Protein AF-A0A7V3SPA6-F1 (afdb_monomer)

Sequence (584 aa):
MYALWYPSTNSGQGAVVANSGATIGGQFAVRVVVQPEPGEGSIITASVTQQSIRELTNAHAVTSGQLAEFQRVNPDPQYGDPTSNVVVLESPFVNFAGHNATYQIDVTVSYLVQTNNPPPNDRRTVNSPPVSMTLTMSNLLLVDSRPEPYFVWKPDEMTGVVFSAQLQHAQAGTCTVKLEIFRTEDNQNPIFVRQFDGVSRPGTWSWTWDGKLADGVIAPRGVYTYRLSALAYVPTLPDSDSDRSESLRITQTRLEVSEDRRLWFRYYLSEAGRDGSVLAFDPSPQEVIMWDVDVATNAGWNSLEVALPPTEESPPGSIRYLALIRDRGDANGMDKAHRSRWALPLNARVPVCLVIIDPGHDRTHNPGSHGEYNNSVYWEKDITLTYAGTLKAQLRGILTAGYPGHDKEPHCTRVPVAWKTELTRTGDVSFPPEDRKAKVKRLVSEWLESGGTTRSVFLVSLHCDGSLNPEVRGVGVIYCNQNPWGSAFRDYVAGWIRDETTEQEVPTINYWECLDVKNDHLYILRQAFLPEDLRVRAVLVELGFITNTSDLGQMLDRFYRLRESRAIHYGCDSYFEYALGGNP

pLDDT: mean 81.1, std 14.39, range [33.22, 98.19]

Structure (mmCIF, N/CA/C/O backbone):
data_AF-A0A7V3SPA6-F1
#
_entry.id   AF-A0A7V3SPA6-F1
#
loop_
_atom_site.group_PDB
_atom_site.id
_atom_site.type_symbol
_atom_site.label_atom_id
_atom_site.label_alt_id
_atom_site.label_comp_id
_atom_site.label_asym_id
_atom_site.label_entity_id
_atom_site.label_seq_id
_atom_site.pdbx_PDB_ins_code
_atom_site.Cartn_x
_atom_site.Cartn_y
_atom_site.Cartn_z
_atom_site.occupancy
_atom_site.B_iso_or_equiv
_atom_site.auth_seq_id
_atom_site.auth_comp_id
_atom_site.auth_asym_id
_atom_site.auth_atom_id
_atom_site.pdbx_PDB_model_num
ATOM 1 N N . MET A 1 1 ? -27.533 3.833 46.064 1.00 88.12 1 MET A N 1
ATOM 2 C CA . MET A 1 1 ? -27.680 3.559 44.619 1.00 88.12 1 MET A CA 1
ATOM 3 C C . MET A 1 1 ? -26.509 2.698 44.187 1.00 88.12 1 MET A C 1
ATOM 5 O O . MET A 1 1 ? -25.411 2.950 44.666 1.00 88.12 1 MET A O 1
ATOM 9 N N . TYR A 1 2 ? -26.745 1.690 43.356 1.00 87.88 2 TYR A N 1
ATOM 10 C CA . TYR A 1 2 ? -25.715 0.806 42.806 1.00 87.88 2 TYR A CA 1
ATOM 11 C C . TYR A 1 2 ? -26.183 0.235 41.460 1.00 87.88 2 TYR A C 1
ATOM 13 O O . TYR A 1 2 ? -27.374 0.286 41.158 1.00 87.88 2 TYR A O 1
ATOM 21 N N . ALA A 1 3 ? -25.273 -0.311 40.653 1.00 85.62 3 ALA A N 1
ATOM 22 C CA . ALA A 1 3 ? -25.626 -1.010 39.420 1.00 85.62 3 ALA A CA 1
ATOM 23 C C . ALA A 1 3 ? -25.523 -2.521 39.625 1.00 85.62 3 ALA A C 1
ATOM 25 O O . ALA A 1 3 ? -24.618 -3.011 40.298 1.00 85.62 3 ALA A O 1
ATOM 26 N N . LEU A 1 4 ? -26.448 -3.258 39.031 1.00 85.00 4 LEU A N 1
ATOM 27 C CA . LEU A 1 4 ? -26.376 -4.694 38.844 1.00 85.00 4 LEU A CA 1
ATOM 28 C C . LEU A 1 4 ? -25.910 -4.967 37.424 1.00 85.00 4 LEU A C 1
ATOM 30 O O . LEU A 1 4 ? -26.462 -4.425 36.466 1.00 85.00 4 LEU A O 1
ATOM 34 N N . TRP A 1 5 ? -24.904 -5.820 37.299 1.00 81.12 5 TRP A N 1
ATOM 35 C CA . TRP A 1 5 ? -24.430 -6.312 36.020 1.00 81.12 5 TRP A CA 1
ATOM 36 C C . TRP A 1 5 ? -24.744 -7.791 35.868 1.00 81.12 5 TRP A C 1
ATOM 38 O O . TRP A 1 5 ? -24.540 -8.591 36.784 1.00 81.12 5 TRP A O 1
ATOM 48 N N . TYR A 1 6 ? -25.218 -8.135 34.678 1.00 78.56 6 TYR A N 1
ATOM 49 C CA . TYR A 1 6 ? -25.637 -9.467 34.286 1.00 78.56 6 TYR A CA 1
ATOM 50 C C . TYR A 1 6 ? -24.680 -9.952 33.189 1.00 78.56 6 TYR A C 1
ATOM 52 O O . TYR A 1 6 ? -24.847 -9.568 32.028 1.00 78.56 6 TYR A O 1
ATOM 60 N N . PRO A 1 7 ? -23.672 -10.783 33.529 1.00 68.44 7 PRO A N 1
ATOM 61 C CA . PRO A 1 7 ? -22.652 -11.256 32.584 1.00 68.44 7 PRO A CA 1
ATOM 62 C C . PRO A 1 7 ? -23.229 -12.093 31.433 1.00 68.44 7 PRO A C 1
ATOM 64 O O . PRO A 1 7 ? -22.607 -12.228 30.381 1.00 68.44 7 PRO A O 1
ATOM 67 N N . SER A 1 8 ? -24.395 -12.700 31.666 1.00 64.75 8 SER A N 1
ATOM 68 C CA . SER A 1 8 ? -25.140 -13.531 30.728 1.00 64.75 8 SER A CA 1
ATOM 69 C C . SER A 1 8 ? -26.598 -13.594 31.159 1.00 64.75 8 SER A C 1
ATOM 71 O O . SER A 1 8 ? -26.890 -13.945 32.300 1.00 64.75 8 SER A O 1
ATOM 73 N N . THR A 1 9 ? -27.522 -13.323 30.245 1.00 53.16 9 THR A N 1
ATOM 74 C CA . THR A 1 9 ? -28.960 -13.499 30.493 1.00 53.16 9 THR A CA 1
ATOM 75 C C . THR A 1 9 ? -29.401 -14.965 30.449 1.00 53.16 9 THR A C 1
ATOM 77 O O . THR A 1 9 ? -30.478 -15.291 30.937 1.00 53.16 9 THR A O 1
ATOM 80 N N . ASN A 1 10 ? -28.564 -15.860 29.904 1.00 49.81 10 ASN A N 1
ATOM 81 C CA . ASN A 1 10 ? -28.931 -17.242 29.572 1.00 49.81 10 ASN A CA 1
ATOM 82 C C . ASN A 1 10 ? -28.203 -18.318 30.404 1.00 49.81 10 ASN A C 1
ATOM 84 O O . ASN A 1 10 ? -28.500 -19.499 30.242 1.00 49.81 10 ASN A O 1
ATOM 88 N N . SER A 1 11 ? -27.240 -17.965 31.267 1.00 46.59 11 SER A N 1
ATOM 89 C CA . SER A 1 11 ? -26.394 -18.957 31.966 1.00 46.59 11 SER A CA 1
ATOM 90 C C . SER A 1 11 ? -26.831 -19.306 33.392 1.00 46.59 11 SER A C 1
ATOM 92 O O . SER A 1 11 ? -26.186 -20.134 34.031 1.00 46.59 11 SER A O 1
ATOM 94 N N . GLY A 1 12 ? -27.878 -18.667 33.926 1.00 49.41 12 GLY A N 1
ATOM 95 C CA . GLY A 1 12 ? -28.268 -18.833 35.331 1.00 49.41 12 GLY A CA 1
ATOM 96 C C . GLY A 1 12 ? -27.258 -18.258 36.337 1.00 49.41 12 GLY A C 1
ATOM 97 O O . GLY A 1 12 ? -27.406 -18.484 37.536 1.00 49.41 12 GLY A O 1
ATOM 98 N N . GLN A 1 13 ? -26.239 -17.515 35.883 1.00 59.09 13 GLN A N 1
ATOM 99 C CA . GLN A 1 13 ? -25.385 -16.732 36.775 1.00 59.09 13 GLN A CA 1
ATOM 100 C C . GLN A 1 13 ? -26.174 -15.535 37.315 1.00 59.09 13 GLN A C 1
ATOM 102 O O . GLN A 1 13 ? -26.720 -14.746 36.545 1.00 59.09 13 GLN A O 1
ATOM 107 N N . GLY A 1 14 ? -26.244 -15.422 38.644 1.00 65.88 14 GLY A N 1
ATOM 108 C CA . GLY A 1 14 ? -26.882 -14.292 39.316 1.00 65.88 14 GLY A CA 1
ATOM 109 C C . GLY A 1 14 ? -26.191 -12.969 38.985 1.00 65.88 14 GLY A C 1
ATOM 110 O O . GLY A 1 14 ? -25.005 -12.941 38.646 1.00 65.88 14 GLY A O 1
ATOM 111 N N . ALA A 1 15 ? -26.942 -11.873 39.090 1.00 77.19 15 ALA A N 1
ATOM 112 C CA . ALA A 1 15 ? -26.389 -10.535 38.940 1.00 77.19 15 ALA A CA 1
ATOM 113 C C . ALA A 1 15 ? -25.295 -10.289 39.984 1.00 77.19 15 ALA A C 1
ATOM 115 O O . ALA A 1 15 ? -25.334 -10.836 41.089 1.00 77.19 15 ALA A O 1
ATOM 116 N N . VAL A 1 16 ? -24.342 -9.423 39.659 1.00 78.56 16 VAL A N 1
ATOM 117 C CA . VAL A 1 16 ? -23.354 -8.933 40.624 1.00 78.56 16 VAL A CA 1
ATOM 118 C C . VAL A 1 16 ? -23.451 -7.421 40.736 1.00 78.56 16 VAL A C 1
ATOM 120 O O . VAL A 1 16 ? -23.691 -6.730 39.746 1.00 78.56 16 VAL A O 1
ATOM 123 N N . VAL A 1 17 ? -23.264 -6.900 41.949 1.00 81.75 17 VAL A N 1
ATOM 124 C CA . VAL A 1 17 ? -23.170 -5.455 42.176 1.00 81.75 17 VAL A CA 1
ATOM 125 C C . VAL A 1 17 ? -21.903 -4.949 41.486 1.00 81.75 17 VAL A C 1
ATOM 127 O O . VAL A 1 17 ? -20.793 -5.330 41.857 1.00 81.75 17 VAL A O 1
ATOM 130 N N . ALA A 1 18 ? -22.066 -4.118 40.462 1.00 72.81 18 ALA A N 1
ATOM 131 C CA . ALA A 1 18 ? -20.988 -3.631 39.618 1.00 72.81 18 ALA A CA 1
ATOM 132 C C . ALA A 1 18 ? -20.688 -2.160 39.910 1.00 72.81 18 ALA A C 1
ATOM 134 O O . ALA A 1 18 ? -21.452 -1.269 39.547 1.00 72.81 18 ALA A O 1
ATOM 135 N N . ASN A 1 19 ? -19.529 -1.918 40.523 1.00 65.44 19 ASN A N 1
ATOM 136 C CA . ASN A 1 19 ? -18.903 -0.590 40.581 1.00 65.44 19 ASN A CA 1
ATOM 137 C C . ASN A 1 19 ? -17.740 -0.475 39.570 1.00 65.44 19 ASN A C 1
ATOM 139 O O . ASN A 1 19 ? -17.360 0.620 39.164 1.00 65.44 19 ASN A O 1
ATOM 143 N N . SER A 1 20 ? -17.188 -1.611 39.135 1.00 61.03 20 SER A N 1
ATOM 144 C CA . SER A 1 20 ? -16.147 -1.738 38.114 1.00 61.03 20 SER A CA 1
ATOM 145 C C . SER A 1 20 ? -16.252 -3.110 37.434 1.00 61.03 20 SER A C 1
ATOM 147 O O . SER A 1 20 ? -16.855 -4.032 37.983 1.00 61.03 20 SER A O 1
ATOM 149 N N . GLY A 1 21 ? -15.684 -3.250 36.232 1.00 60.06 21 GLY A N 1
ATOM 150 C CA . GLY A 1 21 ? -15.601 -4.541 35.536 1.00 60.06 21 GLY A CA 1
ATOM 151 C C . GLY A 1 21 ? -16.783 -4.875 34.612 1.00 60.06 21 GLY A C 1
ATOM 152 O O . GLY A 1 21 ? -17.005 -6.032 34.263 1.00 60.06 21 GLY A O 1
ATOM 153 N N . ALA A 1 22 ? -17.536 -3.858 34.207 1.00 70.44 22 ALA A N 1
ATOM 154 C CA . ALA A 1 22 ? -18.603 -3.944 33.217 1.00 70.44 22 ALA A CA 1
ATOM 155 C C . ALA A 1 22 ? -18.060 -4.203 31.795 1.00 70.44 22 ALA A C 1
ATOM 157 O O . ALA A 1 22 ? -17.017 -3.659 31.434 1.00 70.44 22 ALA A O 1
ATOM 158 N N . THR A 1 23 ? -18.780 -4.964 30.960 1.00 71.19 23 THR A N 1
ATOM 159 C CA . THR A 1 23 ? -18.447 -5.165 29.530 1.00 71.19 23 THR A CA 1
ATOM 160 C C . THR A 1 23 ? -19.673 -4.998 28.627 1.00 71.19 23 THR A C 1
ATOM 162 O O . THR A 1 23 ? -20.805 -5.191 29.075 1.00 71.19 23 THR A O 1
ATOM 165 N N . ILE A 1 24 ? -19.444 -4.694 27.344 1.00 64.06 24 ILE A N 1
ATOM 166 C CA . ILE A 1 24 ? -20.436 -4.469 26.273 1.00 64.06 24 ILE A CA 1
ATOM 167 C C . ILE A 1 24 ? -21.324 -5.694 25.990 1.00 64.06 24 ILE A C 1
ATOM 169 O O . ILE A 1 24 ? -22.321 -5.603 25.282 1.00 64.06 24 ILE A O 1
ATOM 173 N N . GLY A 1 25 ? -20.969 -6.842 26.574 1.00 59.25 25 GLY A N 1
ATOM 174 C CA . GLY A 1 25 ? -21.699 -8.101 26.486 1.00 59.25 25 GLY A CA 1
ATOM 175 C C . GLY A 1 25 ? -22.564 -8.449 27.696 1.00 59.25 25 GLY A C 1
ATOM 176 O O . GLY A 1 25 ? -23.062 -9.575 27.761 1.00 59.25 25 GLY A O 1
ATOM 177 N N . GLY A 1 26 ? -22.726 -7.554 28.668 1.00 65.88 26 GLY A N 1
ATOM 178 C CA . GLY A 1 26 ? -23.658 -7.768 29.774 1.00 65.88 26 GLY A CA 1
ATOM 179 C C . GLY A 1 26 ? -24.760 -6.720 29.825 1.00 65.88 26 GLY A C 1
ATOM 180 O O . GLY A 1 26 ? -24.620 -5.619 29.298 1.00 65.88 26 GLY A O 1
ATOM 181 N N . GLN A 1 27 ? -25.866 -7.077 30.471 1.00 74.88 27 GLN A N 1
ATOM 182 C CA . GLN A 1 27 ? -26.948 -6.135 30.747 1.00 74.88 27 GLN A CA 1
ATOM 183 C C . GLN A 1 27 ? -26.692 -5.416 32.066 1.00 74.88 27 GLN A C 1
ATOM 185 O O . GLN A 1 27 ? -26.121 -5.996 32.993 1.00 74.88 27 GLN A O 1
ATOM 190 N N . PHE A 1 28 ? -27.139 -4.167 32.152 1.00 77.88 28 PHE A N 1
ATOM 191 C CA . PHE A 1 28 ? -27.048 -3.368 33.369 1.00 77.88 28 PHE A CA 1
ATOM 192 C C . PHE A 1 28 ? -28.426 -2.918 33.823 1.00 77.88 28 PHE A C 1
ATOM 194 O O . PHE A 1 28 ? -29.248 -2.509 33.003 1.00 77.88 28 PHE A O 1
ATOM 201 N N . ALA A 1 29 ? -28.643 -2.944 35.132 1.00 84.19 29 ALA A N 1
ATOM 202 C CA . ALA A 1 29 ? -29.779 -2.307 35.779 1.00 84.19 29 ALA A CA 1
ATOM 203 C C . ALA A 1 29 ? -29.273 -1.441 36.934 1.00 84.19 29 ALA A C 1
ATOM 205 O O . ALA A 1 29 ? -28.443 -1.877 37.728 1.00 84.19 29 ALA A O 1
ATOM 206 N N . VAL A 1 30 ? -29.747 -0.205 37.041 1.00 87.44 30 VAL A N 1
ATOM 207 C CA . VAL A 1 30 ? -29.416 0.682 38.162 1.00 87.44 30 VAL A CA 1
ATOM 208 C C . VAL A 1 30 ? -30.479 0.514 39.233 1.00 87.44 30 VAL A C 1
ATOM 210 O O . VAL A 1 30 ? -31.661 0.705 38.956 1.00 87.44 30 VAL A O 1
ATOM 213 N N . ARG A 1 31 ? -30.064 0.198 40.460 1.00 90.25 31 ARG A N 1
ATOM 214 C CA . ARG A 1 31 ? -30.932 0.129 41.636 1.00 90.25 31 ARG A CA 1
ATOM 215 C C . ARG A 1 31 ? -30.763 1.343 42.535 1.00 90.25 31 ARG A C 1
ATOM 217 O O . ARG A 1 31 ? -29.661 1.706 42.960 1.00 90.25 31 ARG A O 1
ATOM 224 N N . VAL A 1 32 ? -31.891 1.940 42.894 1.00 92.00 32 VAL A N 1
ATOM 225 C CA . VAL A 1 32 ? -31.993 3.036 43.852 1.00 92.00 32 VAL A CA 1
ATOM 226 C C . VAL A 1 32 ? -32.817 2.568 45.040 1.00 92.00 32 VAL A C 1
ATOM 228 O O . VAL A 1 32 ? -34.008 2.290 44.926 1.00 92.00 32 VAL A O 1
ATOM 231 N N . VAL A 1 33 ? -32.154 2.480 46.187 1.00 92.25 33 VAL A N 1
ATOM 232 C CA . VAL A 1 33 ? -32.763 2.115 47.465 1.00 92.25 33 VAL A CA 1
ATOM 233 C C . VAL A 1 33 ? -33.191 3.399 48.164 1.00 92.25 33 VAL A C 1
ATOM 235 O O . VAL A 1 33 ? -32.352 4.252 48.452 1.00 92.25 33 VAL A O 1
ATOM 238 N N . VAL A 1 34 ? -34.491 3.541 48.412 1.00 91.38 34 VAL A N 1
ATOM 239 C CA . VAL A 1 34 ? -35.096 4.704 49.068 1.00 91.38 34 VAL A CA 1
ATOM 240 C C . VAL A 1 34 ? -35.522 4.298 50.471 1.00 91.38 34 VAL A C 1
ATOM 242 O O . VAL A 1 34 ? -36.337 3.386 50.633 1.00 91.38 34 VAL A O 1
ATOM 245 N N . GLN A 1 35 ? -34.979 4.980 51.475 1.00 88.44 35 GLN A N 1
ATOM 246 C CA . GLN A 1 35 ? -35.318 4.790 52.883 1.00 88.44 35 GLN A CA 1
ATOM 247 C C . GLN A 1 35 ? -35.737 6.127 53.501 1.00 88.44 35 GLN A C 1
ATOM 249 O O . GLN A 1 35 ? -35.196 7.163 53.109 1.00 88.44 35 GLN A O 1
ATOM 254 N N . PRO A 1 36 ? -36.694 6.123 54.441 1.00 81.50 36 PRO A N 1
ATOM 255 C CA . PRO A 1 36 ? -37.073 7.329 55.158 1.00 81.50 36 PRO A CA 1
ATOM 256 C C . PRO A 1 36 ? -35.991 7.717 56.170 1.00 81.50 36 PRO A C 1
ATOM 258 O O . PRO A 1 36 ? -35.191 6.877 56.598 1.00 81.50 36 PRO A O 1
ATOM 261 N N . GLU A 1 37 ? -35.966 8.988 56.569 1.00 81.25 37 GLU A N 1
ATOM 262 C CA . GLU A 1 37 ? -35.030 9.438 57.600 1.00 81.25 37 GLU A CA 1
ATOM 263 C C . GLU A 1 37 ? -35.365 8.802 58.963 1.00 81.25 37 GLU A C 1
ATOM 265 O O . GLU A 1 37 ? -36.527 8.474 59.238 1.00 81.25 37 GLU A O 1
ATOM 270 N N . PRO A 1 38 ? -34.375 8.625 59.859 1.00 78.12 38 PRO A N 1
ATOM 271 C CA . PRO A 1 38 ? -34.634 8.125 61.204 1.00 78.12 38 PRO A CA 1
ATOM 272 C C . PRO A 1 38 ? -35.712 8.955 61.923 1.00 78.12 38 PRO A C 1
ATOM 274 O O . PRO A 1 38 ? -35.543 10.151 62.140 1.00 78.12 38 PRO A O 1
ATOM 277 N N . GLY A 1 39 ? -36.815 8.310 62.318 1.00 73.38 39 GLY A N 1
ATOM 278 C CA . GLY A 1 39 ? -37.942 8.957 63.004 1.00 73.38 39 GLY A CA 1
ATOM 279 C C . GLY A 1 39 ? -39.115 9.358 62.101 1.00 73.38 39 GLY A C 1
ATOM 280 O O . GLY A 1 39 ? -40.170 9.726 62.624 1.00 73.38 39 GLY A O 1
ATOM 281 N N . GLU A 1 40 ? -38.988 9.236 60.778 1.00 75.62 40 GLU A N 1
ATOM 282 C CA . GLU A 1 40 ? -40.117 9.318 59.845 1.00 75.62 40 GLU A CA 1
ATOM 283 C C . GLU A 1 40 ? -40.916 7.995 59.810 1.00 75.62 40 GLU A C 1
ATOM 285 O O . GLU A 1 40 ? -40.465 6.955 60.301 1.00 75.62 40 GLU A O 1
ATOM 290 N N . GLY A 1 41 ? -42.149 8.036 59.293 1.00 77.94 41 GLY A N 1
ATOM 291 C CA . GLY A 1 41 ? -42.984 6.843 59.128 1.00 77.94 41 GLY A CA 1
ATOM 292 C C . GLY A 1 41 ? -42.650 6.079 57.844 1.00 77.94 41 GLY A C 1
ATOM 293 O O . GLY A 1 41 ? -41.499 6.024 57.407 1.00 77.94 41 GLY A O 1
ATOM 294 N N . SER A 1 42 ? -43.642 5.424 57.240 1.00 83.50 42 SER A N 1
ATOM 295 C CA . SER A 1 42 ? -43.410 4.563 56.076 1.00 83.50 42 SER A CA 1
ATOM 296 C C . SER A 1 42 ? -43.456 5.305 54.740 1.00 83.50 42 SER A C 1
ATOM 298 O O . SER A 1 42 ? -44.230 6.248 54.549 1.00 83.50 42 SER A O 1
ATOM 300 N N . ILE A 1 43 ? -42.636 4.858 53.783 1.00 87.00 43 ILE A N 1
ATOM 301 C CA . ILE A 1 43 ? -42.708 5.334 52.395 1.00 87.00 43 ILE A CA 1
ATOM 302 C C . ILE A 1 43 ? -43.962 4.749 51.730 1.00 87.00 43 ILE A C 1
ATOM 304 O O . ILE A 1 43 ? -44.147 3.532 51.686 1.00 87.00 43 ILE A O 1
ATOM 308 N N . ILE A 1 44 ? -44.804 5.618 51.171 1.00 86.12 44 ILE A N 1
ATOM 309 C CA . ILE A 1 44 ? -46.033 5.254 50.451 1.00 86.12 44 ILE A CA 1
ATOM 310 C C . ILE A 1 44 ? -45.711 4.977 48.975 1.00 86.12 44 ILE A C 1
ATOM 312 O O . ILE A 1 44 ? -46.052 3.921 48.440 1.00 86.12 44 ILE A O 1
ATOM 316 N N . THR A 1 45 ? -45.025 5.916 48.318 1.00 88.69 45 THR A N 1
ATOM 317 C CA . THR A 1 45 ? -44.628 5.838 46.903 1.00 88.69 45 THR A CA 1
ATOM 318 C C . THR A 1 45 ? -43.259 6.472 46.703 1.00 88.69 45 THR A C 1
ATOM 320 O O . THR A 1 45 ? -42.934 7.437 47.387 1.00 88.69 45 THR A O 1
ATOM 323 N N . ALA A 1 46 ? -42.488 5.983 45.734 1.00 91.19 46 ALA A N 1
ATOM 324 C CA . ALA A 1 46 ? -41.257 6.614 45.272 1.00 91.19 46 ALA A CA 1
ATOM 325 C C . ALA A 1 46 ? -41.152 6.480 43.749 1.00 91.19 46 ALA A C 1
ATOM 327 O O . ALA A 1 46 ? -41.594 5.477 43.191 1.00 91.19 46 ALA A O 1
ATOM 328 N N . SER A 1 47 ? -40.564 7.475 43.095 1.00 91.88 47 SER A N 1
ATOM 329 C CA . SER A 1 47 ? -40.325 7.490 41.652 1.00 91.88 47 SER A CA 1
ATOM 330 C C . SER A 1 47 ? -39.059 8.273 41.329 1.00 91.88 47 SER A C 1
ATOM 332 O O . SER A 1 47 ? -38.782 9.297 41.958 1.00 91.88 47 SER A O 1
ATOM 334 N N . VAL A 1 48 ? -38.323 7.836 40.310 1.00 91.12 48 VAL A N 1
ATOM 335 C CA . VAL A 1 48 ? -37.236 8.629 39.727 1.00 91.12 48 VAL A CA 1
ATOM 336 C C . VAL A 1 48 ? -37.844 9.754 38.891 1.00 91.12 48 VAL A C 1
ATOM 338 O O . VAL A 1 48 ? -38.636 9.492 37.992 1.00 91.12 48 VAL A O 1
ATOM 341 N N . THR A 1 49 ? -37.495 11.003 39.194 1.00 89.50 49 THR A N 1
ATOM 342 C CA . THR A 1 49 ? -38.022 12.190 38.494 1.00 89.50 49 THR A CA 1
ATOM 343 C C . THR A 1 49 ? -37.048 12.755 37.473 1.00 89.50 49 THR A C 1
ATOM 345 O O . THR A 1 49 ? -37.469 13.371 36.496 1.00 89.50 49 THR A O 1
ATOM 348 N N . GLN A 1 50 ? -35.749 12.554 37.687 1.00 87.88 50 GLN A N 1
ATOM 349 C CA . GLN A 1 50 ? -34.694 12.913 36.748 1.00 87.88 50 GLN A CA 1
ATOM 350 C C . GLN A 1 50 ? -33.600 11.863 36.817 1.00 87.88 50 GLN A C 1
ATOM 352 O O . GLN A 1 50 ? -33.286 11.353 37.892 1.00 87.88 50 GLN A O 1
ATOM 357 N N . GLN A 1 51 ? -32.995 11.575 35.675 1.00 88.19 51 GLN A N 1
ATOM 358 C CA . GLN A 1 51 ? -31.791 10.771 35.626 1.00 88.19 51 GLN A CA 1
ATOM 359 C C . GLN A 1 51 ? -30.933 11.190 34.435 1.00 88.19 51 GLN A C 1
ATOM 361 O O . GLN A 1 51 ? -31.441 11.733 33.449 1.00 88.19 51 GLN A O 1
ATOM 366 N N . SER A 1 52 ? -29.633 10.959 34.550 1.00 87.38 52 SER A N 1
ATOM 367 C CA . SER A 1 52 ? -28.701 11.129 33.445 1.00 87.38 52 SER A CA 1
ATOM 368 C C . SER A 1 52 ? -27.555 10.140 33.560 1.00 87.38 52 SER A C 1
ATOM 370 O O . SER A 1 52 ? -27.138 9.790 34.664 1.00 87.38 52 SER A O 1
ATOM 372 N N . ILE A 1 53 ? -27.028 9.729 32.414 1.00 85.69 53 ILE A N 1
ATOM 373 C CA . ILE A 1 53 ? -25.764 9.008 32.310 1.00 85.69 53 ILE A CA 1
ATOM 374 C C . ILE A 1 53 ? -24.815 9.825 31.441 1.00 85.69 53 ILE A C 1
ATOM 376 O O . ILE A 1 53 ? -25.190 10.275 30.358 1.00 85.69 53 ILE A O 1
ATOM 380 N N . ARG A 1 54 ? -23.589 10.033 31.912 1.00 86.38 54 ARG A N 1
ATOM 381 C CA . ARG A 1 54 ? -22.541 10.710 31.147 1.00 86.38 54 ARG A CA 1
ATOM 382 C C . ARG A 1 54 ? -21.232 9.960 31.250 1.00 86.38 54 ARG A C 1
ATOM 384 O O . ARG A 1 54 ? -20.857 9.488 32.318 1.00 86.38 54 ARG A O 1
ATOM 391 N N . GLU A 1 55 ? -20.527 9.880 30.140 1.00 87.44 55 GLU A N 1
ATOM 392 C CA . GLU A 1 55 ? -19.140 9.448 30.129 1.00 87.44 55 GLU A CA 1
ATOM 393 C C . GLU A 1 55 ? -18.255 10.495 30.820 1.00 87.44 55 GLU A C 1
ATOM 395 O O . GLU A 1 55 ? -18.432 11.698 30.636 1.00 87.44 55 GLU A O 1
ATOM 400 N N . LEU A 1 56 ? -17.304 10.053 31.636 1.00 87.94 56 LEU A N 1
ATOM 401 C CA . LEU A 1 56 ? -16.281 10.905 32.232 1.00 87.94 56 LEU A CA 1
ATOM 402 C C . LEU A 1 56 ? -15.018 10.813 31.379 1.00 87.94 56 LEU A C 1
ATOM 404 O O . LEU A 1 56 ? -14.068 10.110 31.723 1.00 87.94 56 LEU A O 1
ATOM 408 N N . THR A 1 57 ? -15.027 11.518 30.252 1.00 84.38 57 THR A N 1
ATOM 409 C CA . THR A 1 57 ? -13.882 11.612 29.346 1.00 84.38 57 THR A CA 1
ATOM 410 C C . THR A 1 57 ? -13.591 13.064 28.989 1.00 84.38 57 THR A C 1
ATOM 412 O O . THR A 1 57 ? -14.493 13.897 28.915 1.00 84.38 57 THR A O 1
ATOM 415 N N . ASN A 1 58 ? -12.311 13.353 28.762 1.00 81.44 58 ASN A N 1
ATOM 416 C CA . ASN A 1 58 ? -11.847 14.623 28.202 1.00 81.44 58 ASN A CA 1
ATOM 417 C C . ASN A 1 58 ? -11.457 14.478 26.721 1.00 81.44 58 ASN A C 1
ATOM 419 O O . ASN A 1 58 ? -10.955 15.429 26.128 1.00 81.44 58 ASN A O 1
ATOM 423 N N . ALA A 1 59 ? -11.625 13.284 26.144 1.00 78.19 59 ALA A N 1
ATOM 424 C CA . ALA A 1 59 ? -11.134 12.961 24.809 1.00 78.19 59 ALA A CA 1
ATOM 425 C C . ALA A 1 59 ? -12.018 13.566 23.701 1.00 78.19 59 ALA A C 1
ATOM 427 O O . ALA A 1 59 ? -11.516 14.015 22.674 1.00 78.19 59 ALA A O 1
ATOM 428 N N . HIS A 1 60 ? -13.328 13.650 23.942 1.00 79.62 60 HIS A N 1
ATOM 429 C CA . HIS A 1 60 ? -14.308 14.247 23.037 1.00 79.62 60 HIS A CA 1
ATOM 430 C C . HIS A 1 60 ? -15.474 14.861 23.816 1.00 79.62 60 HIS A C 1
ATOM 432 O O . HIS A 1 60 ? -15.630 14.645 25.018 1.00 79.62 60 HIS A O 1
ATOM 438 N N . ALA A 1 61 ? -16.318 15.629 23.123 1.00 78.00 61 ALA A N 1
ATOM 439 C CA . ALA A 1 61 ? -17.555 16.127 23.710 1.00 78.00 61 ALA A CA 1
ATOM 440 C C . ALA A 1 61 ? -18.454 14.950 24.125 1.00 78.00 61 ALA A C 1
ATOM 442 O O . ALA A 1 61 ? -18.672 14.014 23.352 1.00 78.00 61 ALA A O 1
ATOM 443 N N . VAL A 1 62 ? -18.980 15.004 25.348 1.00 76.44 62 VAL A N 1
ATOM 444 C CA . VAL A 1 62 ? -19.863 13.974 25.901 1.00 76.44 62 VAL A CA 1
ATOM 445 C C . VAL A 1 62 ? -21.305 14.447 25.798 1.00 76.44 62 VAL A C 1
ATOM 447 O O . VAL A 1 62 ? -21.639 15.540 26.254 1.00 76.44 62 VAL A O 1
ATOM 450 N N . THR A 1 63 ? -22.173 13.609 25.232 1.00 67.88 63 THR A N 1
ATOM 451 C CA . THR A 1 63 ? -23.623 13.838 25.269 1.00 67.88 63 THR A CA 1
ATOM 452 C C . THR A 1 63 ? -24.217 13.050 26.431 1.00 67.88 63 THR A C 1
ATOM 454 O O . THR A 1 63 ? -23.997 11.845 26.534 1.00 67.88 63 THR A O 1
ATOM 457 N N . SER A 1 64 ? -24.967 13.716 27.312 1.00 74.19 64 SER A N 1
ATOM 458 C CA . SER A 1 64 ? -25.685 13.034 28.393 1.00 74.19 64 SER A CA 1
ATOM 459 C C . SER A 1 64 ? -26.831 12.198 27.825 1.00 74.19 64 SER A C 1
ATOM 461 O O . SER A 1 64 ? -27.681 12.710 27.096 1.00 74.19 64 SER A O 1
ATOM 463 N N . GLY A 1 65 ? -26.865 10.919 28.183 1.00 74.75 65 GLY A N 1
ATOM 464 C CA . GLY A 1 65 ? -27.965 10.012 27.885 1.00 74.75 65 GLY A CA 1
ATOM 465 C C . GLY A 1 65 ? -29.013 9.980 28.996 1.00 74.75 65 GLY A C 1
ATOM 466 O O . GLY A 1 65 ? -28.802 10.484 30.102 1.00 74.75 65 GLY A O 1
ATOM 467 N N . GLN A 1 66 ? -30.133 9.328 28.697 1.00 76.88 66 GLN A N 1
ATOM 468 C CA . GLN A 1 66 ? -31.199 9.024 29.642 1.00 76.88 66 GLN A CA 1
ATOM 469 C C . GLN A 1 66 ? -31.424 7.503 29.699 1.00 76.88 66 GLN A C 1
ATOM 471 O O . GLN A 1 66 ? -31.613 6.857 28.675 1.00 76.88 66 GLN A O 1
ATOM 476 N N . LEU A 1 67 ? -31.433 6.937 30.903 1.00 74.25 67 LEU A N 1
ATOM 477 C CA . LEU A 1 67 ? -32.020 5.640 31.237 1.00 74.25 67 LEU A CA 1
ATOM 478 C C . LEU A 1 67 ? -33.547 5.661 31.022 1.00 74.25 67 LEU A C 1
ATOM 480 O O . LEU A 1 67 ? -34.206 6.686 31.194 1.00 74.25 67 LEU A O 1
ATOM 484 N N . ALA A 1 68 ? -34.129 4.519 30.665 1.00 75.69 68 ALA A N 1
ATOM 485 C CA . ALA A 1 68 ? -35.584 4.383 30.592 1.00 75.69 68 ALA A CA 1
ATOM 486 C C . ALA A 1 68 ? -36.233 4.346 31.999 1.00 75.69 68 ALA A C 1
ATOM 488 O O . ALA A 1 68 ? -35.545 4.360 33.022 1.00 75.69 68 ALA A O 1
ATOM 489 N N . GLU A 1 69 ? -37.567 4.362 32.049 1.00 84.25 69 GLU A N 1
ATOM 490 C CA . GLU A 1 69 ? -38.356 4.546 33.276 1.00 84.25 69 GLU A CA 1
ATOM 491 C C . GLU A 1 69 ? -38.083 3.469 34.340 1.00 84.25 69 GLU A C 1
ATOM 493 O O . GLU A 1 69 ? -38.191 2.274 34.073 1.00 84.25 69 GLU A O 1
ATOM 498 N N . PHE A 1 70 ? -37.756 3.902 35.562 1.00 90.81 70 PHE A N 1
ATOM 499 C CA . PHE A 1 70 ? -37.494 3.009 36.692 1.00 90.81 70 PHE A CA 1
ATOM 500 C C . PHE A 1 70 ? -38.788 2.375 37.210 1.00 90.81 70 PHE A C 1
ATOM 502 O O . PHE A 1 70 ? -39.798 3.054 37.389 1.00 90.81 70 PHE A O 1
ATOM 509 N N . GLN A 1 71 ? -38.729 1.089 37.545 1.00 91.62 71 GLN A N 1
ATOM 510 C CA . GLN A 1 71 ? -39.848 0.324 38.086 1.00 91.62 71 GLN A CA 1
ATOM 511 C C . GLN A 1 71 ? -39.586 -0.095 39.530 1.00 91.62 71 GLN A C 1
ATOM 513 O O . GLN A 1 71 ? -38.446 -0.279 39.952 1.00 91.62 71 GLN A O 1
ATOM 518 N N . ARG A 1 72 ? -40.654 -0.261 40.313 1.00 91.38 72 ARG A N 1
ATOM 519 C CA . ARG A 1 72 ? -40.542 -0.775 41.680 1.00 91.38 72 ARG A CA 1
ATOM 520 C C . ARG A 1 72 ? -40.270 -2.277 41.649 1.00 91.38 72 ARG A C 1
ATOM 522 O O . ARG A 1 72 ? -41.050 -3.025 41.066 1.00 91.38 72 ARG A O 1
ATOM 529 N N . VAL A 1 73 ? -39.225 -2.707 42.348 1.00 90.38 73 VAL A N 1
ATOM 530 C CA . VAL A 1 73 ? -38.865 -4.122 42.522 1.00 90.38 73 VAL A CA 1
ATOM 531 C C . VAL A 1 73 ? -38.863 -4.506 44.001 1.00 90.38 73 VAL A C 1
ATOM 533 O O . VAL A 1 73 ? -38.903 -3.647 44.888 1.00 90.38 73 VAL A O 1
ATOM 536 N N . ASN A 1 74 ? -38.853 -5.811 44.278 1.00 90.12 74 ASN A N 1
ATOM 537 C CA . ASN A 1 74 ? -38.718 -6.305 45.646 1.00 90.12 74 ASN A CA 1
ATOM 538 C C . ASN A 1 74 ? -37.278 -6.088 46.150 1.00 90.12 74 ASN A C 1
ATOM 540 O O . ASN A 1 74 ? -36.344 -6.307 45.374 1.00 90.12 74 ASN A O 1
ATOM 544 N N . PRO A 1 75 ? -37.083 -5.705 47.427 1.00 89.75 75 PRO A N 1
ATOM 545 C CA . PRO A 1 75 ? -35.759 -5.681 48.042 1.00 89.75 75 PRO A CA 1
ATOM 546 C C . PRO A 1 75 ? -35.118 -7.069 48.004 1.00 89.75 75 PRO A C 1
ATOM 548 O O . PRO A 1 75 ? -35.779 -8.059 48.327 1.00 89.75 75 PRO A O 1
ATOM 551 N N . ASP A 1 76 ? -33.840 -7.134 47.642 1.00 88.25 76 ASP A N 1
ATOM 552 C CA . ASP A 1 76 ? -33.070 -8.374 47.607 1.00 88.25 76 ASP A CA 1
ATOM 553 C C . ASP A 1 76 ? -31.862 -8.300 48.566 1.00 88.25 76 ASP A C 1
ATOM 555 O O . ASP A 1 76 ? -30.862 -7.631 48.272 1.00 88.25 76 ASP A O 1
ATOM 559 N N . PRO A 1 77 ? -31.918 -8.991 49.724 1.00 87.12 77 PRO A N 1
ATOM 560 C CA . PRO A 1 77 ? -30.832 -8.995 50.704 1.00 87.12 77 PRO A CA 1
ATOM 561 C C . PRO A 1 77 ? -29.498 -9.498 50.148 1.00 87.12 77 PRO A C 1
ATOM 563 O O . PRO A 1 77 ? -28.454 -9.159 50.706 1.00 87.12 77 PRO A O 1
ATOM 566 N N . GLN A 1 78 ? -29.504 -10.276 49.058 1.00 85.38 78 GLN A N 1
ATOM 567 C CA . GLN A 1 78 ? -28.282 -10.746 48.403 1.00 85.38 78 GLN A CA 1
ATOM 568 C C . GLN A 1 78 ? -27.410 -9.581 47.910 1.00 85.38 78 GLN A C 1
ATOM 570 O O . GLN A 1 78 ? -26.185 -9.697 47.901 1.00 85.38 78 GLN A O 1
ATOM 575 N N . TYR A 1 79 ? -28.021 -8.451 47.543 1.00 83.88 79 TYR A N 1
ATOM 576 C CA . TYR A 1 79 ? -27.319 -7.241 47.103 1.00 83.88 79 TYR A CA 1
ATOM 577 C C . TYR A 1 79 ? -27.145 -6.206 48.224 1.00 83.88 79 TYR A C 1
ATOM 579 O O . TYR A 1 79 ? -26.685 -5.094 47.975 1.00 83.88 79 TYR A O 1
ATOM 587 N N . GLY A 1 80 ? -27.489 -6.571 49.464 1.00 84.56 80 GLY A N 1
ATOM 588 C CA . GLY A 1 80 ? -27.435 -5.679 50.619 1.00 84.56 80 GLY A CA 1
ATOM 589 C C . GLY A 1 80 ? -28.651 -4.763 50.761 1.00 84.56 80 GLY A C 1
ATOM 590 O O . GLY A 1 80 ? -28.576 -3.788 51.510 1.00 84.56 80 GLY A O 1
ATOM 591 N N . ASP A 1 81 ? -29.767 -5.055 50.078 1.00 88.38 81 ASP A N 1
ATOM 592 C CA . ASP A 1 81 ? -30.990 -4.271 50.241 1.00 88.38 81 ASP A CA 1
ATOM 593 C C . ASP A 1 81 ? -31.575 -4.460 51.658 1.00 88.38 81 ASP A C 1
ATOM 595 O O . ASP A 1 81 ? -31.755 -5.593 52.121 1.00 88.38 81 ASP A O 1
ATOM 599 N N . PRO A 1 82 ? -31.932 -3.370 52.356 1.00 86.50 82 PRO A N 1
ATOM 600 C CA . PRO A 1 82 ? -32.686 -3.434 53.604 1.00 86.50 82 PRO A CA 1
ATOM 601 C C . PRO A 1 82 ? -34.041 -4.122 53.396 1.00 86.50 82 PRO A C 1
ATOM 603 O O . PRO A 1 82 ? -34.691 -3.924 52.378 1.00 86.50 82 PRO A O 1
ATOM 606 N N . THR A 1 83 ? -34.515 -4.902 54.367 1.00 81.62 83 THR A N 1
ATOM 607 C CA . THR A 1 83 ? -35.778 -5.661 54.233 1.00 81.62 83 THR A CA 1
ATOM 608 C C . THR A 1 83 ? -36.994 -4.973 54.845 1.00 81.62 83 THR A C 1
ATOM 610 O O . THR A 1 83 ? -38.120 -5.428 54.653 1.00 81.62 83 THR A O 1
ATOM 613 N N . SER A 1 84 ? -36.793 -3.880 55.584 1.00 81.94 84 SER A N 1
ATOM 614 C CA . SER A 1 84 ? -37.854 -3.165 56.294 1.00 81.94 84 SER A CA 1
ATOM 615 C C . SER A 1 84 ? -37.880 -1.691 55.910 1.00 81.94 84 SER A C 1
ATOM 617 O O . SER A 1 84 ? -36.834 -1.055 55.800 1.00 81.94 84 SER A O 1
ATOM 619 N N . ASN A 1 85 ? -39.097 -1.169 55.733 1.00 83.19 85 ASN A N 1
ATOM 620 C CA . ASN A 1 85 ? -39.401 0.231 55.433 1.00 83.19 85 ASN A CA 1
ATOM 621 C C . ASN A 1 85 ? -38.555 0.835 54.293 1.00 83.19 85 ASN A C 1
ATOM 623 O O . ASN A 1 85 ? -37.894 1.859 54.457 1.00 83.19 85 ASN A O 1
ATOM 627 N N . VAL A 1 86 ? -38.564 0.170 53.137 1.00 89.94 86 VAL A N 1
ATOM 628 C CA . VAL A 1 86 ? -37.767 0.543 51.965 1.00 89.94 86 VAL A CA 1
ATOM 629 C C . VAL A 1 86 ? -38.606 0.478 50.689 1.00 89.94 86 VAL A C 1
ATOM 631 O O . VAL A 1 86 ? -39.537 -0.326 50.572 1.00 89.94 86 VAL A O 1
ATOM 634 N N . VAL A 1 87 ? -38.254 1.296 49.702 1.00 91.62 87 VAL A N 1
ATOM 635 C CA . VAL A 1 87 ? -38.687 1.124 48.311 1.00 91.62 87 VAL A CA 1
ATOM 636 C C . VAL A 1 87 ? -37.445 0.997 47.441 1.00 91.62 87 VAL A C 1
ATOM 638 O O . VAL A 1 87 ? -36.569 1.855 47.496 1.00 91.62 87 VAL A O 1
ATOM 641 N N . VAL A 1 88 ? -37.368 -0.065 46.641 1.00 92.62 88 VAL A N 1
ATOM 642 C CA . VAL A 1 88 ? -36.290 -0.258 45.665 1.00 92.62 88 VAL A CA 1
ATOM 643 C C . VAL A 1 88 ? -36.843 0.024 44.274 1.00 92.62 88 VAL A C 1
ATOM 645 O O . VAL A 1 88 ? -37.871 -0.529 43.877 1.00 92.62 88 VAL A O 1
ATOM 648 N N . LEU A 1 89 ? -36.176 0.924 43.560 1.00 93.00 89 LEU A N 1
ATOM 649 C CA . LEU A 1 89 ? -36.464 1.277 42.175 1.00 93.00 89 LEU A CA 1
ATOM 650 C C . LEU A 1 89 ? -35.337 0.737 41.293 1.00 93.00 89 LEU A C 1
ATOM 652 O O . LEU A 1 89 ? -34.170 0.941 41.614 1.00 93.00 89 LEU A O 1
ATOM 656 N N . GLU A 1 90 ? -35.670 0.079 40.191 1.00 91.19 90 GLU A N 1
ATOM 657 C CA . GLU A 1 90 ? -34.719 -0.520 39.254 1.00 91.19 90 GLU A CA 1
ATOM 658 C C . GLU A 1 90 ? -34.964 0.013 37.838 1.00 91.19 90 GLU A C 1
ATOM 660 O O . GLU A 1 90 ? -36.109 0.080 37.387 1.00 91.19 90 GLU A O 1
ATOM 665 N N . SER A 1 91 ? -33.907 0.418 37.133 1.00 87.94 91 SER A N 1
ATOM 666 C CA . SER A 1 91 ? -34.004 0.748 35.708 1.00 87.94 91 SER A CA 1
ATOM 667 C C . SER A 1 91 ? -34.221 -0.525 34.881 1.00 87.94 91 SER A C 1
ATOM 669 O O . SER A 1 91 ? -33.711 -1.579 35.257 1.00 87.94 91 SER A O 1
ATOM 671 N N . PRO A 1 92 ? -34.867 -0.463 33.706 1.00 80.88 92 PRO A N 1
ATOM 672 C CA . PRO A 1 92 ? -34.881 -1.602 32.794 1.00 80.88 92 PRO A CA 1
ATOM 673 C C . PRO A 1 92 ? -33.455 -1.979 32.379 1.00 80.88 92 PRO A C 1
ATOM 675 O O . PRO A 1 92 ? -32.535 -1.159 32.471 1.00 80.88 92 PRO A O 1
ATOM 678 N N . PHE A 1 93 ? -33.286 -3.210 31.890 1.00 72.88 93 PHE A N 1
ATOM 679 C CA . PHE A 1 93 ? -32.009 -3.668 31.355 1.00 72.88 93 PHE A CA 1
ATOM 680 C C . PHE A 1 93 ? -31.566 -2.781 30.196 1.00 72.88 93 PHE A C 1
ATOM 682 O O . PHE A 1 93 ? -32.219 -2.720 29.153 1.00 72.88 93 PHE A O 1
ATOM 689 N N . VAL A 1 94 ? -30.434 -2.109 30.376 1.00 66.38 94 VAL A N 1
ATOM 690 C CA . VAL A 1 94 ? -29.820 -1.296 29.332 1.00 66.38 94 VAL A CA 1
ATOM 691 C C . VAL A 1 94 ? -28.697 -2.105 28.696 1.00 66.38 94 VAL A C 1
ATOM 693 O O . VAL A 1 94 ? -27.744 -2.500 29.371 1.00 66.38 94 VAL A O 1
ATOM 696 N N . ASN A 1 95 ? -28.803 -2.334 27.385 1.00 62.69 95 ASN A N 1
ATOM 697 C CA . ASN A 1 95 ? -27.654 -2.723 26.575 1.00 62.69 95 ASN A CA 1
ATOM 698 C C . ASN A 1 95 ? -26.817 -1.467 26.369 1.00 62.69 95 ASN A C 1
ATOM 700 O O . ASN A 1 95 ? -27.151 -0.610 25.550 1.00 62.69 95 ASN A O 1
ATOM 704 N N . PHE A 1 96 ? -25.769 -1.326 27.166 1.00 63.38 96 PHE A N 1
ATOM 705 C CA . PHE A 1 96 ? -24.924 -0.153 27.102 1.00 63.38 96 PHE A CA 1
ATOM 706 C C . PHE A 1 96 ? -23.751 -0.425 26.155 1.00 63.38 96 PHE A C 1
ATOM 708 O O . PHE A 1 96 ? -22.779 -1.084 26.520 1.00 63.38 96 PHE A O 1
ATOM 715 N N . ALA A 1 97 ? -23.861 0.066 24.916 1.00 63.44 97 ALA A N 1
ATOM 716 C CA . ALA A 1 97 ? -22.799 0.028 23.907 1.00 63.44 97 ALA A CA 1
ATOM 717 C C . ALA A 1 97 ? -21.717 1.089 24.193 1.00 63.44 97 ALA A C 1
ATOM 719 O O . ALA A 1 97 ? -21.412 1.924 23.348 1.00 63.44 97 ALA A O 1
ATOM 720 N N . GLY A 1 98 ? -21.210 1.112 25.426 1.00 70.38 98 GLY A N 1
ATOM 721 C CA . GLY A 1 98 ? -20.268 2.124 25.890 1.00 70.38 98 GLY A CA 1
ATOM 722 C C . GLY A 1 98 ? -18.812 1.785 25.585 1.00 70.38 98 GLY A C 1
ATOM 723 O O . GLY A 1 98 ? -18.420 0.619 25.494 1.00 70.38 98 GLY A O 1
ATOM 724 N N . HIS A 1 99 ? -18.001 2.833 25.478 1.00 83.00 99 HIS A N 1
ATOM 725 C CA . HIS A 1 99 ? -16.543 2.779 25.465 1.00 83.00 99 HIS A CA 1
ATOM 726 C C . HIS A 1 99 ? -15.969 2.316 26.810 1.00 83.00 99 HIS A C 1
ATOM 728 O O . HIS A 1 99 ? -16.638 2.365 27.844 1.00 83.00 99 HIS A O 1
ATOM 734 N N . ASN A 1 100 ? -14.701 1.916 26.796 1.00 87.25 100 ASN A N 1
ATOM 735 C CA . ASN A 1 100 ? -13.838 1.700 27.949 1.00 87.25 100 ASN A CA 1
ATOM 736 C C . ASN A 1 100 ? -13.582 3.033 28.655 1.00 87.25 100 ASN A C 1
ATOM 738 O O . ASN A 1 100 ? -12.555 3.680 28.462 1.00 87.25 100 ASN A O 1
ATOM 742 N N . ALA A 1 101 ? -14.534 3.418 29.491 1.00 85.62 101 ALA A N 1
ATOM 743 C CA . ALA A 1 101 ? -14.523 4.656 30.242 1.00 85.62 101 ALA A CA 1
ATOM 744 C C . ALA A 1 101 ? -15.204 4.470 31.599 1.00 85.62 101 ALA A C 1
ATOM 746 O O . ALA A 1 101 ? -15.824 3.442 31.895 1.00 85.62 101 ALA A O 1
ATOM 747 N N . THR A 1 102 ? -15.081 5.493 32.441 1.00 87.88 102 THR A N 1
ATOM 748 C CA . THR A 1 102 ? -15.915 5.620 33.636 1.00 87.88 102 THR A CA 1
ATOM 749 C C . THR A 1 102 ? -17.122 6.474 33.299 1.00 87.88 102 THR A C 1
ATOM 751 O O . THR A 1 102 ? -16.977 7.556 32.748 1.00 87.88 102 THR A O 1
ATOM 754 N N . TYR A 1 103 ? -18.309 6.005 33.652 1.00 86.25 103 TYR A N 1
ATOM 755 C CA . TYR A 1 103 ? -19.567 6.714 33.468 1.00 86.25 103 TYR A CA 1
ATOM 756 C C . TYR A 1 103 ? -20.079 7.183 34.816 1.00 86.25 103 TYR A C 1
ATOM 758 O O . TYR A 1 103 ? -20.025 6.436 35.790 1.00 86.25 103 TYR A O 1
ATOM 766 N N . GLN A 1 104 ? -20.595 8.404 34.869 1.00 89.31 104 GLN A N 1
ATOM 767 C CA . GLN A 1 104 ? -21.348 8.913 36.001 1.00 89.31 104 GLN A CA 1
ATOM 768 C C . GLN A 1 104 ? -22.839 8.806 35.709 1.00 89.31 104 GLN A C 1
ATOM 770 O O . GLN A 1 104 ? -23.311 9.261 34.667 1.00 89.31 104 GLN A O 1
ATOM 775 N N . ILE A 1 105 ? -23.566 8.224 36.654 1.00 88.12 105 ILE A N 1
ATOM 776 C CA . ILE A 1 105 ? -25.019 8.113 36.632 1.00 88.12 105 ILE A CA 1
ATOM 777 C C . ILE A 1 105 ? -25.547 8.953 37.784 1.00 88.12 105 ILE A C 1
ATOM 779 O O . ILE A 1 105 ? -25.193 8.703 38.935 1.00 88.12 105 ILE A O 1
ATOM 783 N N . ASP A 1 106 ? -26.389 9.929 37.467 1.00 90.44 106 ASP A N 1
ATOM 784 C CA . ASP A 1 106 ? -27.046 10.797 38.439 1.00 90.44 106 ASP A CA 1
ATOM 785 C C . ASP A 1 106 ? -28.548 10.495 38.440 1.00 90.44 106 ASP A C 1
ATOM 787 O O . ASP A 1 106 ? -29.159 10.427 37.372 1.00 90.44 106 ASP A O 1
ATOM 791 N N . VAL A 1 107 ? -29.148 10.321 39.620 1.00 90.69 107 VAL A N 1
ATOM 792 C CA . VAL A 1 107 ? -30.584 10.050 39.786 1.00 90.69 107 VAL A CA 1
ATOM 793 C C . VAL A 1 107 ? -31.184 10.942 40.867 1.00 90.69 107 VAL A C 1
ATOM 795 O O . VAL A 1 107 ? -30.668 11.030 41.980 1.00 90.69 107 VAL A O 1
ATOM 798 N N . THR A 1 108 ? -32.323 11.551 40.558 1.00 92.00 108 THR A N 1
ATOM 799 C CA . THR A 1 108 ? -33.153 12.310 41.496 1.00 92.00 108 THR A CA 1
ATOM 800 C C . THR A 1 108 ? -34.430 11.527 41.772 1.00 92.00 108 THR A C 1
ATOM 802 O O . THR A 1 108 ? -35.120 11.101 40.841 1.00 92.00 108 THR A O 1
ATOM 805 N N . VAL A 1 109 ? -34.766 11.346 43.048 1.00 92.38 109 VAL A N 1
ATOM 806 C CA . VAL A 1 109 ? -35.957 10.611 43.484 1.00 92.38 109 VAL A CA 1
ATOM 807 C C . VAL A 1 109 ? -36.941 11.568 44.142 1.00 92.38 109 VAL A C 1
ATOM 809 O O . VAL A 1 109 ? -36.561 12.416 44.947 1.00 92.38 109 VAL A O 1
ATOM 812 N N . SER A 1 110 ? -38.223 11.392 43.844 1.00 91.94 110 SER A N 1
ATOM 813 C CA . SER A 1 110 ? -39.315 11.960 44.628 1.00 91.94 110 SER A CA 1
ATOM 814 C C . SER A 1 110 ? -40.057 10.838 45.339 1.00 91.94 110 SER A C 1
ATOM 816 O O . SER A 1 110 ? -40.387 9.825 44.718 1.00 91.94 110 SER A O 1
ATOM 818 N N . TYR A 1 111 ? -40.300 10.986 46.638 1.00 90.81 111 TYR A N 1
ATOM 819 C CA . TYR A 1 111 ? -41.043 10.003 47.417 1.00 90.81 111 TYR A CA 1
ATOM 820 C C . TYR A 1 111 ? -42.005 10.653 48.408 1.00 90.81 111 TYR A C 1
ATOM 822 O O . TYR A 1 111 ? -41.788 11.758 48.897 1.00 90.81 111 TYR A O 1
ATOM 830 N N . LEU A 1 112 ? -43.098 9.950 48.690 1.00 89.06 112 LEU A N 1
ATOM 831 C CA . LEU A 1 112 ? -44.127 10.354 49.638 1.00 89.06 112 LEU A CA 1
ATOM 832 C C . LEU A 1 112 ? -43.961 9.531 50.913 1.00 89.06 112 LEU A C 1
ATOM 834 O O .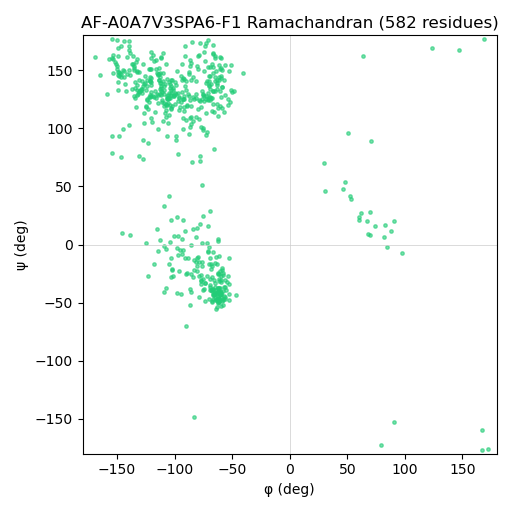 LEU A 1 112 ? -44.071 8.305 50.864 1.00 89.06 112 LEU A O 1
ATOM 838 N N . VAL A 1 113 ? -43.730 10.193 52.044 1.00 88.31 113 VAL A N 1
ATOM 839 C CA . VAL A 1 113 ? -43.596 9.552 53.359 1.00 88.31 113 VAL A CA 1
ATOM 840 C C . VAL A 1 113 ? -44.782 9.916 54.250 1.00 88.31 113 VAL A C 1
ATOM 842 O O . VAL A 1 113 ? -45.251 11.060 54.254 1.00 88.31 113 VAL A O 1
ATOM 845 N N . GLN A 1 114 ? -45.291 8.937 54.992 1.00 83.69 114 GLN A N 1
ATOM 846 C CA . GLN A 1 114 ? -46.230 9.182 56.080 1.00 83.69 114 GLN A CA 1
ATOM 847 C C . GLN A 1 114 ? -45.443 9.664 57.300 1.00 83.69 114 GLN A C 1
ATOM 849 O O . GLN A 1 114 ? -44.514 8.993 57.738 1.00 83.69 114 GLN A O 1
ATOM 854 N N . THR A 1 115 ? -45.782 10.822 57.859 1.00 74.25 115 THR A N 1
ATOM 855 C CA . THR A 1 115 ? -45.144 11.300 59.093 1.00 74.25 115 THR A CA 1
ATOM 856 C C . THR A 1 115 ? -45.770 10.623 60.314 1.00 74.25 115 THR A C 1
ATOM 858 O O . THR A 1 115 ? -46.931 10.215 60.287 1.00 74.25 115 THR A O 1
ATOM 861 N N . ASN A 1 116 ? -45.012 10.516 61.407 1.00 69.56 116 ASN A N 1
ATOM 862 C CA . ASN A 1 116 ? -45.486 9.938 62.671 1.00 69.56 116 ASN A CA 1
ATOM 863 C C . ASN A 1 116 ? -46.375 10.909 63.489 1.00 69.56 116 ASN A C 1
ATOM 865 O O . ASN A 1 116 ? -46.563 10.713 64.689 1.00 69.56 116 ASN A O 1
ATOM 869 N N . ASN A 1 117 ? -46.920 11.960 62.862 1.00 67.31 117 ASN A N 1
ATOM 870 C CA . ASN A 1 117 ? -47.761 12.960 63.522 1.00 67.31 117 ASN A CA 1
ATOM 871 C C . ASN A 1 117 ? -49.235 12.505 63.612 1.00 67.31 117 ASN A C 1
ATOM 873 O O . ASN A 1 117 ? -49.738 11.866 62.682 1.00 67.31 117 ASN A O 1
ATOM 877 N N . PRO A 1 118 ? -49.951 12.831 64.711 1.00 60.09 118 PRO A N 1
ATOM 878 C CA . PRO A 1 118 ? -51.352 12.455 64.891 1.00 60.09 118 PRO A CA 1
ATOM 879 C C . PRO A 1 118 ? -52.290 13.128 63.863 1.00 60.09 118 PRO A C 1
ATOM 881 O O . PRO A 1 118 ? -51.898 14.093 63.212 1.00 60.09 118 PRO A O 1
ATOM 884 N N . PRO A 1 119 ? -53.520 12.603 63.686 1.00 57.59 119 PRO A N 1
ATOM 885 C CA . PRO A 1 119 ? -54.330 12.768 62.483 1.00 57.59 119 PRO A CA 1
ATOM 886 C C . PRO A 1 119 ? -54.574 14.194 61.958 1.00 57.59 119 PRO A C 1
ATOM 888 O O . PRO A 1 119 ? -54.760 15.116 62.753 1.00 57.59 119 PRO A O 1
ATOM 891 N N . PRO A 1 120 ? -54.723 14.320 60.621 1.00 54.06 120 PRO A N 1
ATOM 892 C CA . PRO A 1 120 ? -54.845 13.211 59.672 1.00 54.06 120 PRO A CA 1
ATOM 893 C C . PRO A 1 120 ? -53.508 12.901 58.985 1.00 54.06 120 PRO A C 1
ATOM 895 O O . PRO A 1 120 ? -53.229 13.491 57.955 1.00 54.06 120 PRO A O 1
ATOM 898 N N . ASN A 1 121 ? -52.724 11.949 59.523 1.00 62.12 121 ASN A N 1
ATOM 899 C CA . ASN A 1 121 ? -51.549 11.319 58.899 1.00 62.12 121 ASN A CA 1
ATOM 900 C C . ASN A 1 121 ? -50.823 12.244 57.916 1.00 62.12 121 ASN A C 1
ATOM 902 O O . ASN A 1 121 ? -50.921 12.033 56.702 1.00 62.12 121 ASN A O 1
ATOM 906 N N . ASP A 1 122 ? -50.159 13.279 58.435 1.00 76.50 122 ASP A N 1
ATOM 907 C CA . ASP A 1 122 ? -49.501 14.273 57.592 1.00 76.50 122 ASP A CA 1
ATOM 908 C C . ASP A 1 122 ? -48.558 13.562 56.620 1.00 76.50 122 ASP A C 1
ATOM 910 O O . ASP A 1 122 ? -47.708 12.756 57.018 1.00 76.50 122 ASP A O 1
ATOM 914 N N . ARG A 1 123 ? -48.745 13.819 55.326 1.00 83.19 123 ARG A N 1
ATOM 915 C CA . ARG A 1 123 ? -47.912 13.258 54.263 1.00 83.19 123 ARG A CA 1
ATOM 916 C C . ARG A 1 123 ? -46.970 14.337 53.777 1.00 83.19 123 ARG A C 1
ATOM 918 O O . ARG A 1 123 ? -47.399 15.458 53.512 1.00 83.19 123 ARG A O 1
ATOM 925 N N . ARG A 1 124 ? -45.703 13.983 53.603 1.00 84.94 124 ARG A N 1
ATOM 926 C CA . ARG A 1 124 ? -44.694 14.888 53.056 1.00 84.94 124 ARG A CA 1
ATOM 927 C C . ARG A 1 124 ? -44.136 14.303 51.772 1.00 84.94 124 ARG A C 1
ATOM 929 O O . ARG A 1 124 ? -43.693 13.156 51.760 1.00 84.94 124 ARG A O 1
ATOM 936 N N . THR A 1 125 ? -44.139 15.096 50.708 1.00 87.56 125 THR A N 1
ATOM 937 C CA . THR A 1 125 ? -43.343 14.790 49.518 1.00 87.56 125 THR A CA 1
ATOM 938 C C . THR A 1 125 ? -41.916 15.248 49.770 1.00 87.56 125 THR A C 1
ATOM 940 O O . THR A 1 125 ? -41.685 16.408 50.110 1.00 87.56 125 THR A O 1
ATOM 943 N N . VAL A 1 126 ? -40.966 14.342 49.596 1.00 87.69 126 VAL A N 1
ATOM 944 C CA . VAL A 1 126 ? -39.536 14.609 49.683 1.00 87.69 126 VAL A CA 1
ATOM 945 C C . VAL A 1 126 ? -38.946 14.470 48.290 1.00 87.69 126 VAL A C 1
ATOM 947 O O . VAL A 1 126 ? -39.158 13.465 47.617 1.00 87.69 126 VAL A O 1
ATOM 950 N N . ASN A 1 127 ? -38.204 15.487 47.864 1.00 88.50 127 ASN A N 1
ATOM 951 C CA . ASN A 1 127 ? -37.389 15.428 46.659 1.00 88.50 127 ASN A CA 1
ATOM 952 C C . ASN A 1 127 ? -35.936 15.321 47.100 1.00 88.50 127 ASN A C 1
ATOM 954 O O . ASN A 1 127 ? -35.445 16.199 47.813 1.00 88.50 127 ASN A O 1
ATOM 958 N N . SER A 1 128 ? -35.266 14.243 46.710 1.00 84.75 128 SER A N 1
ATOM 959 C CA . SER A 1 128 ? -33.853 14.080 47.015 1.00 84.75 128 SER A CA 1
ATOM 960 C C . SER A 1 128 ? -33.024 15.087 46.208 1.00 84.75 128 SER A C 1
ATOM 962 O O . SER A 1 128 ? -33.416 15.457 45.098 1.00 84.75 128 SER A O 1
ATOM 964 N N . PRO A 1 129 ? -31.844 15.502 46.693 1.00 86.75 129 PRO A N 1
ATOM 965 C CA . PRO A 1 129 ? -30.809 15.973 45.782 1.00 86.75 129 PRO A CA 1
ATOM 966 C C . PRO A 1 129 ? -30.420 14.841 44.804 1.00 86.75 129 PRO A C 1
ATOM 968 O O . PRO A 1 129 ? -30.696 13.666 45.092 1.00 86.75 129 PRO A O 1
ATOM 971 N N . PRO A 1 130 ? -29.781 15.157 43.663 1.00 88.31 130 PRO A N 1
ATOM 972 C CA . PRO A 1 130 ? -29.222 14.136 42.788 1.00 88.31 130 PRO A CA 1
ATOM 973 C C . PRO A 1 130 ? -28.244 13.251 43.563 1.00 88.31 130 PRO A C 1
ATOM 975 O O . PRO A 1 130 ? -27.337 13.746 44.234 1.00 88.31 130 PRO A O 1
ATOM 978 N N . VAL A 1 131 ? -28.436 11.940 43.472 1.00 90.06 131 VAL A N 1
ATOM 979 C CA . VAL A 1 131 ? -27.502 10.939 43.987 1.00 90.06 131 VAL A CA 1
ATOM 980 C C . VAL A 1 131 ? -26.703 10.411 42.807 1.00 90.06 131 VAL A C 1
ATOM 982 O O . VAL A 1 131 ? -27.283 10.063 41.781 1.00 90.06 131 VAL A O 1
ATOM 985 N N . SER A 1 132 ? -25.385 10.332 42.963 1.00 91.00 132 SER A N 1
ATOM 986 C CA . SER A 1 132 ? -24.468 9.914 41.903 1.00 91.00 132 SER A CA 1
ATOM 987 C C . SER A 1 132 ? -23.856 8.547 42.188 1.00 91.00 132 SER A C 1
ATOM 989 O O . SER A 1 132 ? -23.585 8.201 43.339 1.00 91.00 132 SER A O 1
ATOM 991 N N . MET A 1 133 ? -23.586 7.783 41.135 1.00 88.62 133 MET A N 1
ATOM 992 C CA . MET A 1 133 ? -22.680 6.636 41.167 1.00 88.62 133 MET A CA 1
ATOM 993 C C . MET A 1 133 ? -21.779 6.643 39.941 1.00 88.62 133 MET A C 1
ATOM 995 O O . MET A 1 133 ? -22.095 7.277 38.932 1.00 88.62 133 MET A O 1
ATOM 999 N N . THR A 1 134 ? -20.682 5.897 40.018 1.00 88.06 134 THR A N 1
ATOM 1000 C CA . THR A 1 134 ? -19.809 5.644 38.875 1.00 88.06 134 THR A CA 1
ATOM 1001 C C . THR A 1 134 ? -19.850 4.179 38.459 1.00 88.06 134 THR A C 1
ATOM 1003 O O . THR A 1 134 ? -20.003 3.288 39.293 1.00 88.06 134 THR A O 1
ATOM 1006 N N . LEU A 1 135 ? -19.701 3.941 37.159 1.00 83.88 135 LEU A N 1
ATOM 1007 C CA . LEU A 1 135 ? -19.586 2.620 36.551 1.00 83.88 135 LEU A CA 1
ATOM 1008 C C . LEU A 1 135 ? -18.420 2.633 35.563 1.00 83.88 135 LEU A C 1
ATOM 1010 O O . LEU A 1 135 ? -18.455 3.378 34.587 1.00 83.88 135 LEU A O 1
ATOM 1014 N N . THR A 1 136 ? -17.400 1.808 35.788 1.00 84.44 136 THR A N 1
ATOM 1015 C CA . THR A 1 136 ? -16.278 1.674 34.846 1.00 84.44 136 THR A CA 1
ATOM 1016 C C . THR A 1 136 ? -16.464 0.469 33.932 1.00 84.44 136 THR A C 1
ATOM 1018 O O . THR A 1 136 ? -16.573 -0.667 34.407 1.00 84.44 136 THR A O 1
ATOM 1021 N N . MET A 1 137 ? -16.447 0.722 32.623 1.00 83.19 137 MET A N 1
ATOM 1022 C CA . MET A 1 137 ? -16.448 -0.301 31.579 1.00 83.19 137 MET A CA 1
ATOM 1023 C C . MET A 1 137 ? -15.032 -0.675 31.152 1.00 83.19 137 MET A C 1
ATOM 1025 O O . MET A 1 137 ? -14.142 0.171 31.059 1.00 83.19 137 MET A O 1
ATOM 1029 N N . SER A 1 138 ? -14.813 -1.957 30.871 1.00 86.25 138 SER A N 1
ATOM 1030 C CA . SER A 1 138 ? -13.536 -2.479 30.378 1.00 86.25 138 SER A CA 1
ATOM 1031 C C . SER A 1 138 ? -13.773 -3.652 29.422 1.00 86.25 138 SER A C 1
ATOM 1033 O O . SER A 1 138 ? -13.591 -4.824 29.767 1.00 86.25 138 SER A O 1
ATOM 1035 N N . ASN A 1 139 ? -14.208 -3.301 28.212 1.00 88.00 139 ASN A N 1
ATOM 1036 C CA . ASN A 1 139 ? -14.333 -4.180 27.050 1.00 88.00 139 ASN A CA 1
ATOM 1037 C C . ASN A 1 139 ? -12.959 -4.649 26.563 1.00 88.00 139 ASN A C 1
ATOM 1039 O O . ASN A 1 139 ? -11.916 -4.153 26.999 1.00 88.00 139 ASN A O 1
ATOM 1043 N N . LEU A 1 140 ? -12.968 -5.588 25.620 1.00 91.38 140 LEU A N 1
ATOM 1044 C CA . LEU A 1 140 ? -11.772 -6.252 25.121 1.00 91.38 140 LEU A CA 1
ATOM 1045 C C . LEU A 1 140 ? -10.873 -5.226 24.459 1.00 91.38 140 LEU A C 1
ATOM 1047 O O . LEU A 1 140 ? -11.286 -4.583 23.500 1.00 91.38 140 LEU A O 1
ATOM 1051 N N . LEU A 1 141 ? -9.654 -5.102 24.958 1.00 94.00 141 LEU A N 1
ATOM 1052 C CA . LEU A 1 141 ? -8.636 -4.233 24.397 1.00 94.00 141 LEU A CA 1
ATOM 1053 C C . LEU A 1 141 ? -7.386 -5.063 24.113 1.00 94.00 141 LEU A C 1
ATOM 1055 O O . LEU A 1 141 ? -6.799 -5.654 25.019 1.00 94.00 141 LEU A O 1
ATOM 1059 N N . LEU A 1 142 ? -6.999 -5.109 22.844 1.00 96.25 142 LEU A N 1
ATOM 1060 C CA . LEU A 1 142 ? -5.737 -5.639 22.359 1.00 96.25 142 LEU A CA 1
ATOM 1061 C C . LEU A 1 142 ? -4.737 -4.489 22.297 1.00 96.25 142 LEU A C 1
ATOM 1063 O O . LEU A 1 142 ? -4.898 -3.558 21.509 1.00 96.25 142 LEU A O 1
ATOM 1067 N N . VAL A 1 143 ? -3.690 -4.559 23.109 1.00 95.94 143 VAL A N 1
ATOM 1068 C CA . VAL A 1 143 ? -2.566 -3.622 23.068 1.00 95.94 143 VAL A CA 1
ATOM 1069 C C . VAL A 1 143 ? -1.382 -4.340 22.439 1.00 95.94 143 VAL A C 1
ATOM 1071 O O . VAL A 1 143 ? -0.769 -5.198 23.075 1.00 95.94 143 VAL A O 1
ATOM 1074 N N . ASP A 1 144 ? -1.099 -4.016 21.179 1.00 95.69 144 ASP A N 1
ATOM 1075 C CA . ASP A 1 144 ? 0.091 -4.491 20.473 1.00 95.69 144 ASP A CA 1
ATOM 1076 C C . ASP A 1 144 ? 1.356 -3.966 21.170 1.00 95.69 144 ASP A C 1
ATOM 1078 O O . ASP A 1 144 ? 1.399 -2.824 21.632 1.00 95.69 144 ASP A O 1
ATOM 1082 N N . SER A 1 145 ? 2.378 -4.812 21.288 1.00 94.69 145 SER A N 1
ATOM 1083 C CA . SER A 1 145 ? 3.675 -4.425 21.847 1.00 94.69 145 SER A CA 1
ATOM 1084 C C . SER A 1 145 ? 4.527 -3.612 20.873 1.00 94.69 145 SER A C 1
ATOM 1086 O O . SER A 1 145 ? 5.479 -2.954 21.299 1.00 94.69 145 SER A O 1
ATOM 1088 N N . ARG A 1 146 ? 4.208 -3.659 19.577 1.00 91.50 146 ARG A N 1
ATOM 1089 C CA . ARG A 1 146 ? 4.929 -2.945 18.523 1.00 91.50 146 ARG A CA 1
ATOM 1090 C C . ARG A 1 146 ? 4.343 -1.546 18.294 1.00 91.50 146 ARG A C 1
ATOM 1092 O O . ARG A 1 146 ? 3.126 -1.414 18.152 1.00 91.50 146 ARG A O 1
ATOM 1099 N N . PRO A 1 147 ? 5.185 -0.501 18.221 1.00 84.75 147 PRO A N 1
ATOM 1100 C CA . PRO A 1 147 ? 4.715 0.848 17.921 1.00 84.75 147 PRO A CA 1
ATOM 1101 C C . PRO A 1 147 ? 4.343 1.039 16.444 1.00 84.75 147 PRO A C 1
ATOM 1103 O O . PRO A 1 147 ? 3.378 1.749 16.135 1.00 84.75 147 PRO A O 1
ATOM 1106 N N . GLU A 1 148 ? 5.105 0.435 15.530 1.00 86.75 148 GLU A N 1
ATOM 1107 C CA . GLU A 1 148 ? 4.956 0.630 14.091 1.00 86.75 148 GLU A CA 1
ATOM 1108 C C . GLU A 1 148 ? 4.023 -0.402 13.437 1.00 86.75 148 GLU A C 1
ATOM 1110 O O . GLU A 1 148 ? 4.087 -1.592 13.744 1.00 86.75 148 GLU A O 1
ATOM 1115 N N . PRO A 1 149 ? 3.217 0.004 12.437 1.00 91.19 149 PRO A N 1
ATOM 1116 C CA . PRO A 1 149 ? 2.291 -0.896 11.746 1.00 91.19 149 PRO A CA 1
ATOM 1117 C C . PRO A 1 149 ? 2.953 -1.762 10.656 1.00 91.19 149 PRO A C 1
ATOM 1119 O O . PRO A 1 149 ? 2.266 -2.336 9.804 1.00 91.19 149 PRO A O 1
ATOM 1122 N N . TYR A 1 150 ? 4.286 -1.830 10.640 1.00 92.69 150 TYR A N 1
ATOM 1123 C CA . TYR A 1 150 ? 5.083 -2.521 9.632 1.00 92.69 150 TYR A CA 1
ATOM 1124 C C . TYR A 1 150 ? 6.263 -3.262 10.265 1.00 92.69 150 TYR A C 1
ATOM 1126 O O . TYR A 1 150 ? 6.607 -3.064 11.428 1.00 92.69 150 TYR A O 1
ATOM 1134 N N . PHE A 1 151 ? 6.904 -4.127 9.484 1.00 91.94 151 PHE A N 1
ATOM 1135 C CA . PHE A 1 151 ? 8.184 -4.726 9.834 1.00 91.94 151 PHE A CA 1
ATOM 1136 C C . PHE A 1 151 ? 8.992 -5.075 8.586 1.00 91.94 151 PHE A C 1
ATOM 1138 O O . PHE A 1 151 ? 8.445 -5.269 7.499 1.00 91.94 151 PHE A O 1
ATOM 1145 N N . VAL A 1 152 ? 10.309 -5.169 8.751 1.00 88.62 152 VAL A N 1
ATOM 1146 C CA . VAL A 1 152 ? 11.227 -5.605 7.696 1.00 88.62 152 VAL A CA 1
ATOM 1147 C C . VAL A 1 152 ? 11.525 -7.089 7.891 1.00 88.62 152 VAL A C 1
ATOM 1149 O O . VAL A 1 152 ? 11.848 -7.519 8.997 1.00 88.62 152 VAL A O 1
ATOM 1152 N N . TRP A 1 153 ? 11.399 -7.872 6.824 1.00 89.94 153 TRP A N 1
ATOM 1153 C CA . TRP A 1 153 ? 11.729 -9.291 6.789 1.00 89.94 153 TRP A CA 1
ATOM 1154 C C . TRP A 1 153 ? 12.960 -9.523 5.916 1.00 89.94 153 TRP A C 1
ATOM 1156 O O . TRP A 1 153 ? 12.984 -9.150 4.738 1.00 89.94 153 TRP A O 1
ATOM 1166 N N . LYS A 1 154 ? 13.974 -10.159 6.505 1.00 88.62 154 LYS A N 1
ATOM 1167 C CA . LYS A 1 154 ? 15.250 -10.490 5.871 1.00 88.62 154 LYS A CA 1
ATOM 1168 C C . LYS A 1 154 ? 15.520 -11.986 6.077 1.00 88.62 154 LYS A C 1
ATOM 1170 O O . LYS A 1 154 ? 16.114 -12.340 7.091 1.00 88.62 154 LYS A O 1
ATOM 1175 N N . PRO A 1 155 ? 15.069 -12.867 5.166 1.00 87.50 155 PRO A N 1
ATOM 1176 C CA . PRO A 1 155 ? 15.092 -14.317 5.383 1.00 87.50 155 PRO A CA 1
ATOM 1177 C C . PRO A 1 155 ? 16.499 -14.888 5.612 1.00 87.50 155 PRO A C 1
ATOM 1179 O O . PRO A 1 155 ? 16.641 -15.882 6.315 1.00 87.50 155 PRO A O 1
ATOM 1182 N N . ASP A 1 156 ? 17.534 -14.237 5.077 1.00 87.94 156 ASP A N 1
ATOM 1183 C CA . ASP A 1 156 ? 18.932 -14.657 5.247 1.00 87.94 156 ASP A CA 1
ATOM 1184 C C . ASP A 1 156 ? 19.564 -14.167 6.566 1.00 87.94 156 ASP A C 1
ATOM 1186 O O . ASP A 1 156 ? 20.638 -14.621 6.952 1.00 87.94 156 ASP A O 1
ATOM 1190 N N . GLU A 1 157 ? 18.912 -13.229 7.261 1.00 90.00 157 GLU A N 1
ATOM 1191 C CA . GLU A 1 157 ? 19.423 -12.565 8.473 1.00 90.00 157 GLU A CA 1
ATOM 1192 C C . GLU A 1 157 ? 18.544 -12.839 9.708 1.00 90.00 157 GLU A C 1
ATOM 1194 O O . GLU A 1 157 ? 18.964 -12.607 10.841 1.00 90.00 157 GLU A O 1
ATOM 1199 N N . MET A 1 158 ? 17.312 -13.317 9.509 1.00 92.12 158 MET A N 1
ATOM 1200 C CA . MET A 1 158 ? 16.287 -13.443 10.544 1.00 92.12 158 MET A CA 1
ATOM 1201 C C . MET A 1 158 ? 15.719 -14.861 10.590 1.00 92.12 158 MET A C 1
ATOM 1203 O O . MET A 1 158 ? 15.358 -15.437 9.570 1.00 92.12 158 MET A O 1
ATOM 1207 N N . THR A 1 159 ? 15.554 -15.400 11.798 1.00 92.06 159 THR A N 1
ATOM 1208 C CA . THR A 1 159 ? 14.903 -16.704 12.027 1.00 92.06 159 THR A CA 1
ATOM 1209 C C . THR A 1 159 ? 13.394 -16.593 12.251 1.00 92.06 159 THR A C 1
ATOM 1211 O O . THR A 1 159 ? 12.694 -17.604 12.249 1.00 92.06 159 THR A O 1
ATOM 1214 N N . GLY A 1 160 ? 12.886 -15.375 12.453 1.00 95.12 160 GLY A N 1
ATOM 1215 C CA . GLY A 1 160 ? 11.463 -15.102 12.582 1.00 95.12 160 GLY A CA 1
ATOM 1216 C C . GLY A 1 160 ? 11.146 -13.688 13.067 1.00 95.12 160 GLY A C 1
ATOM 1217 O O . GLY A 1 160 ? 12.036 -12.897 13.379 1.00 95.12 160 GLY A O 1
ATOM 1218 N N . VAL A 1 161 ? 9.854 -13.375 13.131 1.00 96.38 161 VAL A N 1
ATOM 1219 C CA . VAL A 1 161 ? 9.300 -12.076 13.534 1.00 96.38 161 VAL A CA 1
ATOM 1220 C C . VAL A 1 161 ? 8.342 -12.293 14.704 1.00 96.38 161 VAL A C 1
ATOM 1222 O O . VAL A 1 161 ? 7.332 -12.978 14.563 1.00 96.38 161 VAL A O 1
ATOM 1225 N N . VAL A 1 162 ? 8.665 -11.731 15.872 1.00 96.31 162 VAL A N 1
ATOM 1226 C CA . VAL A 1 162 ? 7.855 -11.886 17.093 1.00 96.31 162 VAL A CA 1
ATOM 1227 C C . VAL A 1 162 ? 6.698 -10.890 17.103 1.00 96.31 162 VAL A C 1
ATOM 1229 O O . VAL A 1 162 ? 6.929 -9.682 17.031 1.00 96.31 162 VAL A O 1
ATOM 1232 N N . PHE A 1 163 ? 5.478 -11.387 17.262 1.00 97.56 163 PHE A N 1
ATOM 1233 C CA . PHE A 1 163 ? 4.270 -10.607 17.513 1.00 97.56 163 PHE A CA 1
ATOM 1234 C C . PHE A 1 163 ? 3.788 -10.889 18.928 1.00 97.56 163 PHE A C 1
ATOM 1236 O O . PHE A 1 163 ? 3.742 -12.046 19.345 1.00 97.56 163 PHE A O 1
ATOM 1243 N N . SER A 1 164 ? 3.423 -9.853 19.674 1.00 97.25 164 SER A N 1
ATOM 1244 C CA . SER A 1 164 ? 2.877 -10.031 21.015 1.00 97.25 164 SER A CA 1
ATOM 1245 C C . SER A 1 164 ? 1.899 -8.926 21.370 1.00 97.25 164 SER A C 1
ATOM 1247 O O . SER A 1 164 ? 2.004 -7.808 20.878 1.00 97.25 164 SER A O 1
ATOM 1249 N N . ALA A 1 165 ? 0.938 -9.252 22.228 1.00 97.56 165 ALA A N 1
ATOM 1250 C CA . ALA A 1 165 ? -0.079 -8.316 22.671 1.00 97.56 165 ALA A CA 1
ATOM 1251 C C . ALA A 1 165 ? -0.471 -8.558 24.132 1.00 97.56 165 ALA A C 1
ATOM 1253 O O . ALA A 1 165 ? -0.446 -9.689 24.630 1.00 97.56 165 ALA A O 1
ATOM 1254 N N . GLN A 1 166 ? -0.866 -7.482 24.806 1.00 97.50 166 GLN A N 1
ATOM 1255 C CA . GLN A 1 166 ? -1.584 -7.527 26.076 1.00 97.50 166 GLN A CA 1
ATOM 1256 C C . GLN A 1 166 ? -3.080 -7.505 25.781 1.00 97.50 166 GLN A C 1
ATOM 1258 O O . GLN A 1 166 ? -3.562 -6.599 25.102 1.00 97.50 166 GLN A O 1
ATOM 1263 N N . LEU A 1 167 ? -3.815 -8.486 26.295 1.00 96.69 167 LEU A N 1
ATOM 1264 C CA . LEU A 1 167 ? -5.267 -8.532 26.202 1.00 96.69 167 LEU A CA 1
ATOM 1265 C C . LEU A 1 167 ? -5.855 -8.096 27.535 1.00 96.69 167 LEU A C 1
ATOM 1267 O O . LEU A 1 167 ? -5.623 -8.727 28.566 1.00 96.69 167 LEU A O 1
ATOM 1271 N N . GLN A 1 168 ? -6.625 -7.018 27.514 1.00 93.31 168 GLN A N 1
ATOM 1272 C CA . GLN A 1 168 ? -7.319 -6.487 28.679 1.00 93.31 168 GLN A CA 1
ATOM 1273 C C . GLN A 1 168 ? -8.815 -6.737 28.518 1.00 93.31 168 GLN A C 1
ATOM 1275 O O . GLN A 1 168 ? -9.365 -6.578 27.430 1.00 93.31 168 GLN A O 1
ATOM 1280 N N . HIS A 1 169 ? -9.469 -7.173 29.589 1.00 88.38 169 HIS A N 1
ATOM 1281 C CA . HIS A 1 169 ? -10.907 -7.410 29.627 1.00 88.38 169 HIS A CA 1
ATOM 1282 C C . HIS A 1 169 ? -11.352 -7.543 31.084 1.00 88.38 169 HIS A C 1
ATOM 1284 O O . HIS A 1 169 ? -10.609 -8.103 31.892 1.00 88.38 169 HIS A O 1
ATOM 1290 N N . ALA A 1 170 ? -12.555 -7.085 31.430 1.00 82.88 170 ALA A N 1
ATOM 1291 C CA . ALA A 1 170 ? -13.058 -7.253 32.793 1.00 82.88 170 ALA A CA 1
ATOM 1292 C C . ALA A 1 170 ? -13.480 -8.691 33.137 1.00 82.88 170 ALA A C 1
ATOM 1294 O O . ALA A 1 170 ? -13.336 -9.119 34.279 1.00 82.88 170 ALA A O 1
ATOM 1295 N N . GLN A 1 171 ? -14.000 -9.451 32.166 1.00 78.75 171 GLN A N 1
ATOM 1296 C CA . GLN A 1 171 ? -14.299 -10.876 32.362 1.00 78.75 171 GLN A CA 1
ATOM 1297 C C . GLN A 1 171 ? -13.074 -11.725 32.057 1.00 78.75 171 GLN A C 1
ATOM 1299 O O . GLN A 1 171 ? -12.532 -11.650 30.950 1.00 78.75 171 GLN A O 1
ATOM 1304 N N . ALA A 1 172 ? -12.716 -12.594 32.999 1.00 83.56 172 ALA A N 1
ATOM 1305 C CA . ALA A 1 172 ? -11.809 -13.690 32.723 1.00 83.56 172 ALA A CA 1
ATOM 1306 C C . ALA A 1 172 ? -12.451 -14.675 31.731 1.00 83.56 172 ALA A C 1
ATOM 1308 O O . ALA A 1 172 ? -13.644 -14.971 31.804 1.00 83.56 172 ALA A O 1
ATOM 1309 N N . GLY A 1 173 ? -11.655 -15.198 30.812 1.00 87.31 173 GLY A N 1
ATOM 1310 C CA . GLY A 1 173 ? -12.083 -16.202 29.852 1.00 87.31 173 GLY A CA 1
ATOM 1311 C C . GLY A 1 173 ? -11.058 -16.358 28.746 1.00 87.31 173 GLY A C 1
ATOM 1312 O O . GLY A 1 173 ? -9.903 -15.961 28.889 1.00 87.31 173 GLY A O 1
ATOM 1313 N N . THR A 1 174 ? -11.494 -16.909 27.622 1.00 92.00 174 THR A N 1
ATOM 1314 C CA . THR A 1 174 ? -10.665 -17.004 26.423 1.00 92.00 174 THR A CA 1
ATOM 1315 C C . THR A 1 174 ? -11.197 -16.108 25.314 1.00 92.00 174 THR A C 1
ATOM 1317 O O . THR A 1 174 ? -12.359 -15.688 25.319 1.00 92.00 174 THR A O 1
ATOM 1320 N N . CYS A 1 175 ? -10.335 -15.815 24.358 1.00 94.62 175 CYS A N 1
ATOM 1321 C CA . CYS A 1 175 ? -10.653 -15.178 23.095 1.00 94.62 175 CYS A CA 1
ATOM 1322 C C . CYS A 1 175 ? -9.850 -15.828 21.968 1.00 94.62 175 CYS A C 1
ATOM 1324 O O . CYS A 1 175 ? -8.995 -16.691 22.187 1.00 94.62 175 CYS A O 1
ATOM 1326 N N . THR A 1 176 ? -10.143 -15.385 20.759 1.00 97.12 176 THR A N 1
ATOM 1327 C CA . THR A 1 176 ? -9.428 -15.729 19.544 1.00 97.12 176 THR A CA 1
ATOM 1328 C C . THR A 1 176 ? -8.556 -14.539 19.163 1.00 97.12 176 THR A C 1
ATOM 1330 O O . THR A 1 176 ? -9.071 -13.431 19.031 1.00 97.12 176 THR A O 1
ATOM 1333 N N . VAL A 1 177 ? -7.255 -14.753 18.972 1.00 98.19 177 VAL A N 1
ATOM 1334 C CA . VAL A 1 177 ? -6.343 -13.760 18.378 1.00 98.19 177 VAL A CA 1
ATOM 1335 C C . VAL A 1 177 ? -6.098 -14.133 16.923 1.00 98.19 177 VAL A C 1
ATOM 1337 O O . VAL A 1 177 ? -5.840 -15.296 16.617 1.00 98.19 177 VAL A O 1
ATOM 1340 N N . LYS A 1 178 ? -6.160 -13.160 16.019 1.00 97.94 178 LYS A N 1
ATOM 1341 C CA . LYS A 1 178 ? -5.900 -13.337 14.591 1.00 97.94 178 LYS A CA 1
ATOM 1342 C C . LYS A 1 178 ? -4.801 -12.376 14.146 1.00 97.94 178 LYS A C 1
ATOM 1344 O O . LYS A 1 178 ? -4.918 -11.167 14.338 1.00 97.94 178 LYS A O 1
ATOM 1349 N N . LEU A 1 179 ? -3.753 -12.940 13.552 1.00 97.38 179 LEU A N 1
ATOM 1350 C CA . LEU A 1 179 ? -2.663 -12.228 12.892 1.00 97.38 179 LEU A CA 1
ATOM 1351 C C . LEU A 1 179 ? -2.851 -12.317 11.380 1.00 97.38 179 LEU A C 1
ATOM 1353 O O . LEU A 1 179 ? -2.986 -13.411 10.828 1.00 97.38 179 LEU A O 1
ATOM 1357 N N . GLU A 1 180 ? -2.810 -11.168 10.722 1.00 97.56 180 GLU A N 1
ATOM 1358 C CA . GLU A 1 180 ? -2.863 -11.031 9.270 1.00 97.56 180 GLU A CA 1
ATOM 1359 C C . GLU A 1 180 ? -1.634 -10.245 8.818 1.00 97.56 180 GLU A C 1
ATOM 1361 O O . GLU A 1 180 ? -1.385 -9.156 9.329 1.00 97.56 180 GLU A O 1
ATOM 1366 N N . ILE A 1 181 ? -0.854 -10.797 7.889 1.00 97.31 181 ILE A N 1
ATOM 1367 C CA . ILE A 1 181 ? 0.336 -10.153 7.319 1.00 97.31 181 ILE A CA 1
ATOM 1368 C C . ILE A 1 181 ? 0.057 -9.850 5.852 1.00 97.31 181 ILE A C 1
ATOM 1370 O O . ILE A 1 181 ? -0.415 -10.710 5.109 1.00 97.31 181 ILE A O 1
ATOM 1374 N N . PHE A 1 182 ? 0.393 -8.638 5.438 1.00 95.31 182 PHE A N 1
ATOM 1375 C CA . PHE A 1 182 ? 0.124 -8.073 4.126 1.00 95.31 182 PHE A CA 1
ATOM 1376 C C . PHE A 1 182 ? 1.431 -7.643 3.466 1.00 95.31 182 PHE A C 1
ATOM 1378 O O . PHE A 1 182 ? 2.401 -7.258 4.130 1.00 95.31 182 PHE A O 1
ATOM 1385 N N . ARG A 1 183 ? 1.447 -7.674 2.134 1.00 90.81 183 ARG A N 1
ATOM 1386 C CA . ARG A 1 183 ? 2.485 -6.982 1.368 1.00 90.81 183 ARG A CA 1
ATOM 1387 C C . ARG A 1 183 ? 2.200 -5.487 1.402 1.00 90.81 183 ARG A C 1
ATOM 1389 O O . ARG A 1 183 ? 1.052 -5.069 1.446 1.00 90.81 183 ARG A O 1
ATOM 1396 N N . THR A 1 184 ? 3.239 -4.665 1.346 1.00 89.56 184 THR A N 1
ATOM 1397 C CA . THR A 1 184 ? 3.041 -3.209 1.344 1.00 89.56 184 THR A CA 1
ATOM 1398 C C . THR A 1 184 ? 2.389 -2.697 0.053 1.00 89.56 184 THR A C 1
ATOM 1400 O O . THR A 1 184 ? 1.865 -1.592 0.052 1.00 89.56 184 THR A O 1
ATOM 1403 N N . GLU A 1 185 ? 2.384 -3.491 -1.020 1.00 85.69 185 GLU A N 1
ATOM 1404 C CA . GLU A 1 185 ? 1.679 -3.226 -2.282 1.00 85.69 185 GLU A CA 1
ATOM 1405 C C . GLU A 1 185 ? 0.177 -3.562 -2.239 1.00 85.69 185 GLU A C 1
ATOM 1407 O O . GLU A 1 185 ? -0.572 -3.106 -3.098 1.00 85.69 185 GLU A O 1
ATOM 1412 N N . ASP A 1 186 ? -0.261 -4.379 -1.275 1.00 88.88 186 ASP A N 1
ATOM 1413 C CA . ASP A 1 186 ? -1.652 -4.808 -1.124 1.00 88.88 186 ASP A CA 1
ATOM 1414 C C . ASP A 1 186 ? -1.992 -4.932 0.361 1.00 88.88 186 ASP A C 1
ATOM 1416 O O . ASP A 1 186 ? -1.686 -5.928 1.017 1.00 88.88 186 ASP A O 1
ATOM 1420 N N . ASN A 1 187 ? -2.649 -3.898 0.880 1.00 89.62 187 ASN A N 1
ATOM 1421 C CA . ASN A 1 187 ? -3.093 -3.822 2.266 1.00 89.62 187 ASN A CA 1
ATOM 1422 C C . ASN A 1 187 ? -4.519 -4.368 2.485 1.00 89.62 187 ASN A C 1
ATOM 1424 O O . ASN A 1 187 ? -5.095 -4.144 3.550 1.00 89.62 187 ASN A O 1
ATOM 1428 N N . GLN A 1 188 ? -5.098 -5.053 1.492 1.00 90.69 188 GLN A N 1
ATOM 1429 C CA . GLN A 1 188 ? -6.446 -5.626 1.546 1.00 90.69 188 GLN A CA 1
ATOM 1430 C C . GLN A 1 188 ? -6.412 -7.150 1.622 1.00 90.69 188 GLN A C 1
ATOM 1432 O O . GLN A 1 188 ? -7.177 -7.735 2.390 1.00 90.69 188 GLN A O 1
ATOM 1437 N N . ASN A 1 189 ? -5.519 -7.795 0.866 1.00 93.69 189 ASN A N 1
ATOM 1438 C CA . ASN A 1 189 ? -5.411 -9.251 0.833 1.00 93.69 189 ASN A CA 1
ATOM 1439 C C . ASN A 1 189 ? -4.181 -9.722 1.624 1.00 93.69 189 ASN A C 1
ATOM 1441 O O . ASN A 1 189 ? -3.044 -9.501 1.197 1.00 93.69 189 ASN A O 1
ATOM 1445 N N . PRO A 1 190 ? -4.368 -10.390 2.775 1.00 94.94 190 PRO A N 1
ATOM 1446 C CA . PRO A 1 190 ? -3.243 -10.893 3.544 1.00 94.94 190 PRO A CA 1
ATOM 1447 C C . PRO A 1 190 ? -2.579 -12.065 2.816 1.00 94.94 190 PRO A C 1
ATOM 1449 O O . PRO A 1 190 ? -3.237 -12.984 2.332 1.00 94.94 190 PRO A O 1
ATOM 1452 N N . ILE A 1 191 ? -1.249 -12.067 2.799 1.00 94.31 191 ILE A N 1
ATOM 1453 C CA . ILE A 1 191 ? -0.435 -13.181 2.291 1.00 94.31 191 ILE A CA 1
ATOM 1454 C C . ILE A 1 191 ? -0.265 -14.302 3.321 1.00 94.31 191 ILE A C 1
ATOM 1456 O O . ILE A 1 191 ? 0.173 -15.403 2.992 1.00 94.31 191 ILE A O 1
ATOM 1460 N N . PHE A 1 192 ? -0.578 -14.012 4.582 1.00 96.25 192 PHE A N 1
ATOM 1461 C CA . PHE A 1 192 ? -0.537 -14.967 5.673 1.00 96.25 192 PHE A CA 1
ATOM 1462 C C . PHE A 1 192 ? -1.604 -14.603 6.700 1.00 96.25 192 PHE A C 1
ATOM 1464 O O . PHE A 1 192 ? -1.713 -13.450 7.117 1.00 96.25 192 PHE A O 1
ATOM 1471 N N . VAL A 1 193 ? -2.370 -15.605 7.123 1.00 96.81 193 VAL A N 1
ATOM 1472 C CA . VAL A 1 193 ? -3.384 -15.475 8.167 1.00 96.81 193 VAL A CA 1
ATOM 1473 C C . VAL A 1 193 ? -3.188 -16.606 9.157 1.00 96.81 193 VAL A C 1
ATOM 1475 O O . VAL A 1 193 ? -3.124 -17.774 8.767 1.00 96.81 193 VAL A O 1
ATOM 1478 N N . ARG A 1 194 ? -3.131 -16.276 10.447 1.00 96.38 194 ARG A N 1
ATOM 1479 C CA . ARG A 1 194 ? -3.129 -17.282 11.506 1.00 96.38 194 ARG A CA 1
ATOM 1480 C C . ARG A 1 194 ? -4.028 -16.896 12.662 1.00 96.38 194 ARG A C 1
ATOM 1482 O O . ARG A 1 194 ? -3.981 -15.773 13.154 1.00 96.38 194 ARG A O 1
ATOM 1489 N N . GLN A 1 195 ? -4.818 -17.870 13.096 1.00 97.31 195 GLN A N 1
ATOM 1490 C CA . GLN A 1 195 ? -5.748 -17.756 14.206 1.00 97.31 195 GLN A CA 1
ATOM 1491 C C . GLN A 1 195 ? -5.262 -18.594 15.393 1.00 97.31 195 GLN A C 1
ATOM 1493 O O . GLN A 1 195 ? -4.742 -19.699 15.218 1.00 97.31 195 GLN A O 1
ATOM 1498 N N . PHE A 1 196 ? -5.430 -18.050 16.593 1.00 97.69 196 PHE A N 1
ATOM 1499 C CA . PHE A 1 196 ? -5.069 -18.654 17.867 1.00 97.69 196 PHE A CA 1
ATOM 1500 C C . PHE A 1 196 ? -6.299 -18.629 18.765 1.00 97.69 196 PHE A C 1
ATOM 1502 O O . PHE A 1 196 ? -6.674 -17.577 19.281 1.00 97.69 196 PHE A O 1
ATOM 1509 N N . ASP A 1 197 ? -6.938 -19.782 18.926 1.00 96.75 197 ASP A N 1
ATOM 1510 C CA . ASP A 1 197 ? -8.087 -19.939 19.814 1.00 96.75 197 ASP A CA 1
ATOM 1511 C C . ASP A 1 197 ? -7.637 -20.250 21.246 1.00 96.75 197 ASP A C 1
ATOM 1513 O O . ASP A 1 197 ? -6.523 -20.721 21.482 1.00 96.75 197 ASP A O 1
ATOM 1517 N N . GLY A 1 198 ? -8.514 -19.997 22.220 1.00 94.94 198 GLY A N 1
ATOM 1518 C CA . GLY A 1 198 ? -8.242 -20.321 23.623 1.00 94.94 198 GLY A CA 1
ATOM 1519 C C . GLY A 1 198 ? -7.238 -19.388 24.310 1.00 94.94 198 GLY A C 1
ATOM 1520 O O . GLY A 1 198 ? -6.732 -19.727 25.377 1.00 94.94 198 GLY A O 1
ATOM 1521 N N . VAL A 1 199 ? -6.944 -18.220 23.731 1.00 97.00 199 VAL A N 1
ATOM 1522 C CA . VAL A 1 199 ? -6.017 -17.243 24.320 1.00 97.00 199 VAL A CA 1
ATOM 1523 C C . VAL A 1 199 ? -6.665 -16.604 25.542 1.00 97.00 199 VAL A C 1
ATOM 1525 O O . VAL A 1 199 ? -7.769 -16.072 25.447 1.00 97.00 199 VAL A O 1
ATOM 1528 N N . SER A 1 200 ? -5.996 -16.651 26.693 1.00 95.00 200 SER A N 1
ATOM 1529 C CA . SER A 1 200 ? -6.516 -16.080 27.937 1.00 95.00 200 SER A CA 1
ATOM 1530 C C . SER A 1 200 ? -6.702 -14.563 27.848 1.00 95.00 200 SER A C 1
ATOM 1532 O O . SER A 1 200 ? -5.821 -13.841 27.382 1.00 95.00 200 SER A O 1
ATOM 1534 N N . ARG A 1 201 ? -7.827 -14.079 28.379 1.00 91.38 201 ARG A N 1
ATOM 1535 C CA . ARG A 1 201 ? -8.109 -12.663 28.629 1.00 91.38 201 ARG A CA 1
ATOM 1536 C C . ARG A 1 201 ? -8.665 -12.480 30.055 1.00 91.38 201 ARG A C 1
ATOM 1538 O O . ARG A 1 201 ? -9.509 -13.277 30.459 1.00 91.38 201 ARG A O 1
ATOM 1545 N N . PRO A 1 202 ? -8.237 -11.457 30.810 1.00 92.19 202 PRO A N 1
ATOM 1546 C CA . PRO A 1 202 ? -7.036 -10.675 30.542 1.00 92.19 202 PRO A CA 1
ATOM 1547 C C . PRO A 1 202 ? -5.784 -11.571 30.557 1.00 92.19 202 PRO A C 1
ATOM 1549 O O . PRO A 1 202 ? -5.763 -12.615 31.210 1.00 92.19 202 PRO A O 1
ATOM 1552 N N . GLY A 1 203 ? -4.755 -11.201 29.804 1.00 96.06 203 GLY A N 1
ATOM 1553 C CA . GLY A 1 203 ? -3.563 -12.030 29.651 1.00 96.06 203 GLY A CA 1
ATOM 1554 C C . GLY A 1 203 ? -2.594 -11.503 28.606 1.00 96.06 203 GLY A C 1
ATOM 1555 O O . GLY A 1 203 ? -2.797 -10.443 28.018 1.00 96.06 203 GLY A O 1
ATOM 1556 N N . THR A 1 204 ? -1.529 -12.260 28.374 1.00 97.19 204 THR A N 1
ATOM 1557 C CA . THR A 1 204 ? -0.532 -11.958 27.348 1.00 97.19 204 THR A CA 1
ATOM 1558 C C . THR A 1 204 ? -0.559 -13.020 26.266 1.00 97.19 204 THR A C 1
ATOM 1560 O O . THR A 1 204 ? -0.786 -14.202 26.528 1.00 97.19 204 THR A O 1
ATOM 1563 N N . TRP A 1 205 ? -0.306 -12.595 25.036 1.00 98.06 205 TRP A N 1
ATOM 1564 C CA . TRP A 1 205 ? -0.128 -13.482 23.899 1.00 98.06 205 TRP A CA 1
ATOM 1565 C C . TRP A 1 205 ? 1.174 -13.137 23.189 1.00 98.06 205 TRP A C 1
ATOM 1567 O O . TRP A 1 205 ? 1.534 -11.966 23.075 1.00 98.06 205 TRP A O 1
ATOM 1577 N N . SER A 1 206 ? 1.893 -14.157 22.731 1.00 97.88 206 SER A N 1
ATOM 1578 C CA . SER A 1 206 ? 3.106 -13.999 21.938 1.00 97.88 206 SER A CA 1
ATOM 1579 C C . SER A 1 206 ? 3.250 -15.168 20.977 1.00 97.88 206 SER A C 1
ATOM 1581 O O . SER A 1 206 ? 2.977 -16.316 21.338 1.00 97.88 206 SER A O 1
ATOM 1583 N N . TRP A 1 207 ? 3.687 -14.877 19.760 1.00 97.69 207 TRP A N 1
ATOM 1584 C CA . TRP A 1 207 ? 3.973 -15.871 18.742 1.00 97.69 207 TRP A CA 1
ATOM 1585 C C . TRP A 1 207 ? 5.019 -15.357 17.753 1.00 97.69 207 TRP A C 1
ATOM 1587 O O . TRP A 1 207 ? 5.068 -14.169 17.441 1.00 97.69 207 TRP A O 1
ATOM 1597 N N . THR A 1 208 ? 5.838 -16.263 17.224 1.00 97.50 208 THR A N 1
ATOM 1598 C CA . THR A 1 208 ? 6.881 -15.936 16.247 1.00 97.50 208 THR A CA 1
ATOM 1599 C C . THR A 1 208 ? 6.498 -16.479 14.879 1.00 97.50 208 THR A C 1
ATOM 1601 O O . THR A 1 208 ? 6.335 -17.689 14.721 1.00 97.50 208 THR A O 1
ATOM 1604 N N . TRP A 1 209 ? 6.405 -15.595 13.886 1.00 97.00 209 TRP A N 1
ATOM 1605 C CA . TRP A 1 209 ? 6.308 -15.988 12.484 1.00 97.00 209 TRP A CA 1
ATOM 1606 C C . TRP A 1 209 ? 7.675 -16.433 11.980 1.00 97.00 209 TRP A C 1
ATOM 1608 O O . TRP A 1 209 ? 8.630 -15.671 12.077 1.00 97.00 209 TRP A O 1
ATOM 1618 N N . ASP A 1 210 ? 7.774 -17.636 11.427 1.00 95.56 210 ASP A N 1
ATOM 1619 C CA . ASP A 1 210 ? 9.015 -18.207 10.883 1.00 95.56 210 ASP A CA 1
ATOM 1620 C C . ASP A 1 210 ? 9.337 -17.722 9.458 1.00 95.56 210 ASP A C 1
ATOM 1622 O O . ASP A 1 210 ? 10.265 -18.220 8.823 1.00 95.56 210 ASP A O 1
ATOM 1626 N N . GLY A 1 211 ? 8.555 -16.771 8.941 1.00 95.06 211 GLY A N 1
ATOM 1627 C CA . GLY A 1 211 ? 8.726 -16.227 7.601 1.00 95.06 211 GLY A CA 1
ATOM 1628 C C . GLY A 1 211 ? 8.111 -17.071 6.490 1.00 95.06 211 GLY A C 1
ATOM 1629 O O . GLY A 1 211 ? 8.318 -16.744 5.324 1.00 95.06 211 GLY A O 1
ATOM 1630 N N . LYS A 1 212 ? 7.370 -18.146 6.793 1.00 94.56 212 LYS A N 1
ATOM 1631 C CA . LYS A 1 212 ? 6.738 -18.986 5.764 1.00 94.56 212 LYS A CA 1
ATOM 1632 C C . LYS A 1 212 ? 5.304 -18.567 5.463 1.00 94.56 212 LYS A C 1
ATOM 1634 O O . LYS A 1 212 ? 4.535 -18.213 6.359 1.00 94.56 212 LYS A O 1
ATOM 1639 N N . LEU A 1 213 ? 4.947 -18.632 4.185 1.00 89.88 213 LEU A N 1
ATOM 1640 C CA . LEU A 1 213 ? 3.584 -18.465 3.690 1.00 89.88 213 LEU A CA 1
ATOM 1641 C C . LEU A 1 213 ? 2.763 -19.745 3.920 1.00 89.88 213 LEU A C 1
ATOM 1643 O O . LEU A 1 213 ? 3.286 -20.773 4.355 1.00 89.88 213 LEU A O 1
ATOM 1647 N N . ALA A 1 214 ? 1.460 -19.689 3.635 1.00 83.81 214 ALA A N 1
ATOM 1648 C CA . ALA A 1 214 ? 0.547 -20.817 3.847 1.00 83.81 214 ALA A CA 1
ATOM 1649 C C . ALA A 1 214 ? 0.909 -22.074 3.027 1.00 83.81 214 ALA A C 1
ATOM 1651 O O . ALA A 1 214 ? 0.592 -23.188 3.439 1.00 83.81 214 ALA A O 1
ATOM 1652 N N . ASP A 1 215 ? 1.594 -21.903 1.897 1.00 86.12 215 ASP A N 1
ATOM 1653 C CA . ASP A 1 215 ? 2.109 -22.972 1.033 1.00 86.12 215 ASP A CA 1
ATOM 1654 C C . ASP A 1 215 ? 3.492 -23.506 1.470 1.00 86.12 215 ASP A C 1
ATOM 1656 O O . ASP A 1 215 ? 4.031 -24.424 0.854 1.00 86.12 215 ASP A O 1
ATOM 1660 N N . GLY A 1 216 ? 4.067 -22.957 2.546 1.00 88.38 216 GLY A N 1
ATOM 1661 C CA . GLY A 1 216 ? 5.379 -23.327 3.075 1.00 88.38 216 GLY A CA 1
ATOM 1662 C C . GLY A 1 216 ? 6.564 -22.621 2.410 1.00 88.38 216 GLY A C 1
ATOM 1663 O O . GLY A 1 216 ? 7.698 -22.820 2.856 1.00 88.38 216 GLY A O 1
ATOM 1664 N N . VAL A 1 217 ? 6.331 -21.784 1.393 1.00 91.44 217 VAL A N 1
ATOM 1665 C CA . VAL A 1 217 ? 7.377 -20.990 0.737 1.00 91.44 217 VAL A CA 1
ATOM 1666 C C . VAL A 1 217 ? 7.860 -19.891 1.682 1.00 91.44 217 VAL A C 1
ATOM 1668 O O . VAL A 1 217 ? 7.072 -19.276 2.403 1.00 91.44 217 VAL A O 1
ATOM 1671 N N . ILE A 1 218 ? 9.169 -19.632 1.690 1.00 91.50 218 ILE A N 1
ATOM 1672 C CA . ILE A 1 218 ? 9.747 -18.522 2.453 1.00 91.50 218 ILE A CA 1
ATOM 1673 C C . ILE A 1 218 ? 9.304 -17.206 1.809 1.00 91.50 218 ILE A C 1
ATOM 1675 O O . ILE A 1 218 ? 9.501 -16.987 0.613 1.00 91.50 218 ILE A O 1
ATOM 1679 N N . ALA A 1 219 ? 8.717 -16.317 2.605 1.00 90.12 219 ALA A N 1
ATOM 1680 C CA . ALA A 1 219 ? 8.325 -14.995 2.160 1.00 90.12 219 ALA A CA 1
ATOM 1681 C C . ALA A 1 219 ? 9.557 -14.225 1.640 1.00 90.12 219 ALA A C 1
ATOM 1683 O O . ALA A 1 219 ? 10.608 -14.241 2.292 1.00 90.12 219 ALA A O 1
ATOM 1684 N N . PRO A 1 220 ? 9.459 -13.527 0.495 1.00 86.00 220 PRO A N 1
ATOM 1685 C CA . PRO A 1 220 ? 10.575 -12.757 -0.043 1.00 86.00 220 PRO A CA 1
ATOM 1686 C C . PRO A 1 220 ? 11.063 -11.678 0.925 1.00 86.00 220 PRO A C 1
ATOM 1688 O O . PRO A 1 220 ? 10.270 -11.102 1.672 1.00 86.00 220 PRO A O 1
ATOM 1691 N N . ARG A 1 221 ? 12.354 -11.338 0.866 1.00 85.62 221 ARG A N 1
ATOM 1692 C CA . ARG A 1 221 ? 12.910 -10.170 1.567 1.00 85.62 221 ARG A CA 1
ATOM 1693 C C . ARG A 1 221 ? 12.077 -8.920 1.254 1.00 85.62 221 ARG A C 1
ATOM 1695 O O . ARG A 1 221 ? 11.801 -8.645 0.088 1.00 85.62 221 ARG A O 1
ATOM 1702 N N . GLY A 1 222 ? 11.705 -8.133 2.262 1.00 83.19 222 GLY A N 1
ATOM 1703 C CA . GLY A 1 222 ? 10.893 -6.937 2.025 1.00 83.19 222 GLY A CA 1
ATOM 1704 C C . GLY A 1 222 ? 10.284 -6.304 3.269 1.00 83.19 222 GLY A C 1
ATOM 1705 O O . GLY A 1 222 ? 10.521 -6.746 4.390 1.00 83.19 222 GLY A O 1
ATOM 1706 N N . VAL A 1 223 ? 9.491 -5.256 3.043 1.00 87.69 223 VAL A N 1
ATOM 1707 C CA . VAL A 1 223 ? 8.707 -4.567 4.077 1.00 87.69 223 VAL A CA 1
ATOM 1708 C C . VAL A 1 223 ? 7.264 -5.052 4.008 1.00 87.69 223 VAL A C 1
ATOM 1710 O O . VAL A 1 223 ? 6.638 -5.008 2.942 1.00 87.69 223 VAL A O 1
ATOM 1713 N N . TYR A 1 224 ? 6.748 -5.484 5.152 1.00 92.31 224 TYR A N 1
ATOM 1714 C CA . TYR A 1 224 ? 5.412 -6.040 5.328 1.00 92.31 224 TYR A CA 1
ATOM 1715 C C . TYR A 1 224 ? 4.622 -5.199 6.323 1.00 92.31 224 TYR A C 1
ATOM 1717 O O . TYR A 1 224 ? 5.193 -4.598 7.233 1.00 92.31 224 TYR A O 1
ATOM 1725 N N . THR A 1 225 ? 3.305 -5.177 6.166 1.00 95.31 225 THR A N 1
ATOM 1726 C CA . THR A 1 225 ? 2.379 -4.603 7.148 1.00 95.31 225 THR A CA 1
ATOM 1727 C C . THR A 1 225 ? 1.572 -5.724 7.773 1.00 95.31 225 THR A C 1
ATOM 1729 O O . THR A 1 225 ? 1.538 -6.847 7.269 1.00 95.31 225 THR A O 1
ATOM 1732 N N . TYR A 1 226 ? 0.962 -5.464 8.920 1.00 96.69 226 TYR A N 1
ATOM 1733 C CA . TYR A 1 226 ? 0.182 -6.488 9.601 1.00 96.69 226 TYR A CA 1
ATOM 1734 C C . TYR A 1 226 ? -0.974 -5.885 10.382 1.00 96.69 226 TYR A C 1
ATOM 1736 O O . TYR A 1 226 ? -0.980 -4.689 10.687 1.00 96.69 226 TYR A O 1
ATOM 1744 N N . ARG A 1 227 ? -1.933 -6.744 10.712 1.00 96.69 227 ARG A N 1
ATOM 1745 C CA . ARG A 1 227 ? -3.055 -6.480 11.605 1.00 96.69 227 ARG A CA 1
ATOM 1746 C C . ARG A 1 227 ? -3.104 -7.574 12.662 1.00 96.69 227 ARG A C 1
ATOM 1748 O O . ARG A 1 227 ? -3.088 -8.763 12.335 1.00 96.69 227 ARG A O 1
ATOM 1755 N N . LEU A 1 228 ? -3.199 -7.164 13.916 1.00 97.12 228 LEU A N 1
ATOM 1756 C CA . LEU A 1 228 ? -3.581 -8.000 15.040 1.00 97.12 228 LEU A CA 1
ATOM 1757 C C . LEU A 1 228 ? -5.014 -7.660 15.445 1.00 97.12 228 LEU A C 1
ATOM 1759 O O . LEU A 1 228 ? -5.389 -6.504 15.645 1.00 97.12 228 LEU A O 1
ATOM 1763 N N . SER A 1 229 ? -5.837 -8.689 15.585 1.00 97.25 229 SER A N 1
ATOM 1764 C CA . SER A 1 229 ? -7.196 -8.544 16.096 1.00 97.25 229 SER A CA 1
ATOM 1765 C C . SER A 1 229 ? -7.479 -9.592 17.160 1.00 97.25 229 SER A C 1
ATOM 1767 O O . SER A 1 229 ? -6.937 -10.697 17.121 1.00 97.25 229 SER A O 1
ATOM 1769 N N . ALA A 1 230 ? -8.313 -9.235 18.128 1.00 97.06 230 ALA A N 1
ATOM 1770 C CA . ALA A 1 230 ? -8.868 -10.162 19.092 1.00 97.06 230 ALA A CA 1
ATOM 1771 C C . ALA A 1 230 ? -10.389 -10.137 18.996 1.00 97.06 230 ALA A C 1
ATOM 1773 O O . ALA A 1 230 ? -11.004 -9.077 18.898 1.00 97.06 230 ALA A O 1
ATOM 1774 N N . LEU A 1 231 ? -10.989 -11.317 19.049 1.00 94.81 231 LEU A N 1
ATOM 1775 C CA . LEU A 1 231 ? -12.427 -11.513 19.078 1.00 94.81 231 LEU A CA 1
ATOM 1776 C C . LEU A 1 231 ? -12.760 -12.411 20.249 1.00 94.81 231 LEU A C 1
ATOM 1778 O O . LEU A 1 231 ? -12.163 -13.473 20.426 1.00 94.81 231 LEU A O 1
ATOM 1782 N N . ALA A 1 232 ? -13.761 -12.028 21.017 1.00 89.94 232 ALA A N 1
ATOM 1783 C CA . ALA A 1 232 ? -14.253 -12.866 22.071 1.00 89.94 232 ALA A CA 1
ATOM 1784 C C . ALA A 1 232 ? -15.770 -12.935 22.078 1.00 89.94 232 ALA A C 1
ATOM 1786 O O . ALA A 1 232 ? -16.472 -11.929 22.159 1.00 89.94 232 ALA A O 1
ATOM 1787 N N . TYR A 1 233 ? -16.272 -14.161 22.046 1.00 79.56 233 TYR A N 1
ATOM 1788 C CA . TYR A 1 233 ? -17.689 -14.429 22.188 1.00 79.56 233 TYR A CA 1
ATOM 1789 C C . TYR A 1 233 ? -18.059 -14.296 23.663 1.00 79.56 233 TYR A C 1
ATOM 1791 O O . TYR A 1 233 ? -17.773 -15.181 24.470 1.00 79.56 233 TYR A O 1
ATOM 1799 N N . VAL A 1 234 ? -18.647 -13.156 24.026 1.00 70.56 234 VAL A N 1
ATOM 1800 C CA . VAL A 1 234 ? -19.358 -13.008 25.298 1.00 70.56 234 VAL A CA 1
ATOM 1801 C C . VAL A 1 234 ? -20.848 -13.309 25.076 1.00 70.56 234 VAL A C 1
ATOM 1803 O O . VAL A 1 234 ? -21.321 -13.230 23.942 1.00 70.56 234 VAL A O 1
ATOM 1806 N N . PRO A 1 235 ? -21.594 -13.732 26.113 1.00 59.84 235 PRO A N 1
ATOM 1807 C CA . PRO A 1 235 ? -22.880 -14.423 25.950 1.00 59.84 235 PRO A CA 1
ATOM 1808 C C . PRO A 1 235 ? -23.982 -13.672 25.193 1.00 59.84 235 PRO A C 1
ATOM 1810 O O . PRO A 1 235 ? -24.916 -14.315 24.719 1.00 59.84 235 PRO A O 1
ATOM 1813 N N . THR A 1 236 ? -23.904 -12.344 25.082 1.00 62.38 236 THR A N 1
ATOM 1814 C CA . THR A 1 236 ? -24.925 -11.538 24.393 1.00 62.38 236 THR A CA 1
ATOM 1815 C C . THR A 1 236 ? -24.460 -10.979 23.047 1.00 62.38 236 THR A C 1
ATOM 1817 O O . THR A 1 236 ? -25.257 -10.955 22.112 1.00 62.38 236 THR A O 1
ATOM 1820 N N . LEU A 1 237 ? -23.194 -10.564 22.913 1.00 70.44 237 LEU A N 1
ATOM 1821 C CA . LEU A 1 237 ? -22.630 -9.963 21.700 1.00 70.44 237 LEU A CA 1
ATOM 1822 C C . LEU A 1 237 ? -21.137 -10.298 21.575 1.00 70.44 237 LEU A C 1
ATOM 1824 O O . LEU A 1 237 ? -20.455 -10.360 22.588 1.00 70.44 237 LEU A O 1
ATOM 1828 N N . PRO A 1 238 ? -20.576 -10.489 20.373 1.00 80.75 238 PRO A N 1
ATOM 1829 C CA . PRO A 1 238 ? -19.129 -10.589 20.223 1.00 80.75 238 PRO A CA 1
ATOM 1830 C C . PRO A 1 238 ? -18.453 -9.260 20.593 1.00 80.75 238 PRO A C 1
ATOM 1832 O O . PRO A 1 238 ? -18.864 -8.203 20.123 1.00 80.75 238 PRO A O 1
ATOM 1835 N N . ASP A 1 239 ? -17.403 -9.319 21.410 1.00 87.75 239 ASP A N 1
ATOM 1836 C CA . ASP A 1 239 ? -16.549 -8.175 21.730 1.00 87.75 239 ASP A CA 1
ATOM 1837 C C . ASP A 1 239 ? -15.224 -8.328 20.982 1.00 87.75 239 ASP A C 1
ATOM 1839 O O . ASP A 1 239 ? -14.536 -9.343 21.121 1.00 87.75 239 ASP A O 1
ATOM 1843 N N . SER A 1 240 ? -14.882 -7.349 20.151 1.00 91.75 240 SER A N 1
ATOM 1844 C CA . SER A 1 240 ? -13.731 -7.421 19.252 1.00 91.75 240 SER A CA 1
ATOM 1845 C C . SER A 1 240 ? -12.914 -6.149 19.256 1.00 91.75 240 SER A C 1
ATOM 1847 O O . SER A 1 240 ? -13.461 -5.058 19.417 1.00 91.75 240 SER A O 1
ATOM 1849 N N . ASP A 1 241 ? -11.619 -6.280 19.018 1.00 94.88 241 ASP A N 1
ATOM 1850 C CA . ASP A 1 241 ? -10.698 -5.157 18.973 1.00 94.88 241 ASP A CA 1
ATOM 1851 C C . ASP A 1 241 ? -9.513 -5.413 18.033 1.00 94.88 241 ASP A C 1
ATOM 1853 O O . ASP A 1 241 ? -9.169 -6.566 17.771 1.00 94.88 241 ASP A O 1
ATOM 1857 N N . SER A 1 242 ? -8.893 -4.350 17.513 1.00 94.69 242 SER A N 1
ATOM 1858 C CA . SER A 1 242 ? -7.744 -4.451 16.604 1.00 94.69 242 SER A CA 1
ATOM 1859 C C . SER A 1 242 ? -6.794 -3.265 16.728 1.00 94.69 242 SER A C 1
ATOM 1861 O O . SER A 1 242 ? -7.220 -2.137 16.967 1.00 94.69 242 SER A O 1
ATOM 1863 N N . ASP A 1 243 ? -5.508 -3.528 16.501 1.00 93.75 243 ASP A N 1
ATOM 1864 C CA . ASP A 1 243 ? -4.427 -2.541 16.420 1.00 93.75 243 ASP A CA 1
ATOM 1865 C C . ASP A 1 243 ? -4.474 -1.655 15.156 1.00 93.75 243 ASP A C 1
ATOM 1867 O O . ASP A 1 243 ? -3.679 -0.716 15.030 1.00 93.75 243 ASP A O 1
ATOM 1871 N N . ARG A 1 244 ? -5.378 -1.940 14.209 1.00 93.56 244 ARG A N 1
ATOM 1872 C CA . ARG A 1 244 ? -5.587 -1.151 12.988 1.00 93.56 244 ARG A CA 1
ATOM 1873 C C . ARG A 1 244 ? -6.968 -0.521 12.945 1.00 93.56 244 ARG A C 1
ATOM 1875 O O . ARG A 1 244 ? -7.936 -1.044 13.496 1.00 93.56 244 ARG A O 1
ATOM 1882 N N . SER A 1 245 ? -7.036 0.621 12.271 1.00 93.25 245 SER A N 1
ATOM 1883 C CA . SER A 1 245 ? -8.288 1.323 12.026 1.00 93.25 245 SER A CA 1
ATOM 1884 C C . SER A 1 245 ? -9.158 0.546 11.038 1.00 93.25 245 SER A C 1
ATOM 1886 O O . SER A 1 245 ? -8.680 0.061 10.011 1.00 93.25 245 SER A O 1
ATOM 1888 N N . GLU A 1 246 ? -10.450 0.450 11.344 1.00 86.56 246 GLU A N 1
ATOM 1889 C CA . GLU A 1 246 ? -11.460 -0.077 10.419 1.00 86.56 246 GLU A CA 1
ATOM 1890 C C . GLU A 1 246 ? -12.062 1.025 9.531 1.00 86.56 246 GLU A C 1
ATOM 1892 O O . GLU A 1 246 ? -12.535 0.736 8.423 1.00 86.56 246 GLU A O 1
ATOM 1897 N N . SER A 1 247 ? -12.018 2.278 9.999 1.00 88.38 247 SER A N 1
ATOM 1898 C CA . SER A 1 247 ? -12.629 3.446 9.358 1.00 88.38 247 SER A CA 1
ATOM 1899 C C . SER A 1 247 ? -11.644 4.206 8.462 1.00 88.38 247 SER A C 1
ATOM 1901 O O . SER A 1 247 ? -11.979 4.528 7.315 1.00 88.38 247 SER A O 1
ATOM 1903 N N . LEU A 1 248 ? -10.402 4.405 8.923 1.00 94.50 248 LEU A N 1
ATOM 1904 C CA . LEU A 1 248 ? -9.367 5.076 8.145 1.00 94.50 248 LEU A CA 1
ATOM 1905 C C . LEU A 1 248 ? -8.598 4.063 7.304 1.00 94.50 248 LEU A C 1
ATOM 1907 O O . LEU A 1 248 ? -7.937 3.155 7.811 1.00 94.50 248 LEU A O 1
ATOM 1911 N N . ARG A 1 249 ? -8.646 4.257 5.989 1.00 94.69 249 ARG A N 1
ATOM 1912 C CA . ARG A 1 249 ? -7.989 3.407 5.000 1.00 94.69 249 ARG A CA 1
ATOM 1913 C C . ARG A 1 249 ? -7.188 4.264 4.037 1.00 94.69 249 ARG A C 1
ATOM 1915 O O . ARG A 1 249 ? -7.711 5.224 3.469 1.00 94.69 249 ARG A O 1
ATOM 1922 N N . ILE A 1 250 ? -5.944 3.856 3.806 1.00 95.00 250 ILE A N 1
ATOM 1923 C CA . ILE A 1 250 ? -5.167 4.303 2.652 1.00 95.00 250 ILE A CA 1
ATOM 1924 C C . ILE A 1 250 ? -5.533 3.359 1.512 1.00 95.00 250 ILE A C 1
ATOM 1926 O O . ILE A 1 250 ? -5.220 2.170 1.562 1.00 95.00 250 ILE A O 1
ATOM 1930 N N . THR A 1 251 ? -6.271 3.865 0.529 1.00 93.25 251 THR A N 1
ATOM 1931 C CA . THR A 1 251 ? -6.847 3.019 -0.536 1.00 93.25 251 THR A CA 1
ATOM 1932 C C . THR A 1 251 ? -6.074 3.101 -1.841 1.00 93.25 251 THR A C 1
ATOM 1934 O O . THR A 1 251 ? -6.175 2.195 -2.664 1.00 93.25 251 THR A O 1
ATOM 1937 N N . GLN A 1 252 ? -5.315 4.179 -2.035 1.00 91.81 252 GLN A N 1
ATOM 1938 C CA . GLN A 1 252 ? -4.519 4.416 -3.230 1.00 91.81 252 GLN A CA 1
ATOM 1939 C C . GLN A 1 252 ? -3.260 5.188 -2.872 1.00 91.81 252 GLN A C 1
ATOM 1941 O O . GLN A 1 252 ? -3.270 6.042 -1.983 1.00 91.81 252 GLN A O 1
ATOM 1946 N N . THR A 1 253 ? -2.202 4.908 -3.614 1.00 90.25 253 THR A N 1
ATOM 1947 C CA . THR A 1 253 ? -0.894 5.545 -3.508 1.00 90.25 253 THR A CA 1
ATOM 1948 C C . THR A 1 253 ? -0.271 5.613 -4.897 1.00 90.25 253 THR A C 1
ATOM 1950 O O . THR A 1 253 ? -0.466 4.717 -5.719 1.00 90.25 253 THR A O 1
ATOM 1953 N N . ARG A 1 254 ? 0.465 6.685 -5.188 1.00 84.94 254 ARG A N 1
ATOM 1954 C CA . ARG A 1 254 ? 1.254 6.810 -6.419 1.00 84.94 254 ARG A CA 1
ATOM 1955 C C . ARG A 1 254 ? 2.393 7.801 -6.250 1.00 84.94 254 ARG A C 1
ATOM 1957 O O . ARG A 1 254 ? 2.362 8.650 -5.360 1.00 84.94 254 ARG A O 1
ATOM 1964 N N . LEU A 1 255 ? 3.382 7.682 -7.122 1.00 81.50 255 LEU A N 1
ATOM 1965 C CA . LEU A 1 255 ? 4.445 8.664 -7.269 1.00 81.50 255 LEU A CA 1
ATOM 1966 C C . LEU A 1 255 ? 4.201 9.482 -8.534 1.00 81.50 255 LEU A C 1
ATOM 1968 O O . LEU A 1 255 ? 3.805 8.931 -9.559 1.00 81.50 255 LEU A O 1
ATOM 1972 N N . GLU A 1 256 ? 4.450 10.780 -8.453 1.00 77.69 256 GLU A N 1
ATOM 1973 C CA . GLU A 1 256 ? 4.371 11.717 -9.572 1.00 77.69 256 GLU A CA 1
ATOM 1974 C C . GLU A 1 256 ? 5.621 12.585 -9.598 1.00 77.69 256 GLU A C 1
ATOM 1976 O O . GLU A 1 256 ? 6.184 12.897 -8.552 1.00 77.69 256 GLU A O 1
ATOM 1981 N N . VAL A 1 257 ? 6.040 13.009 -10.783 1.00 71.44 257 VAL A N 1
ATOM 1982 C CA . VAL A 1 257 ? 7.086 14.021 -10.938 1.00 71.44 257 VAL A CA 1
ATOM 1983 C C . VAL A 1 257 ? 6.428 15.325 -11.375 1.00 71.44 257 VAL A C 1
ATOM 1985 O O . VAL A 1 257 ? 5.680 15.345 -12.355 1.00 71.44 257 VAL A O 1
ATOM 1988 N N . SER A 1 258 ? 6.678 16.405 -10.635 1.00 66.75 258 SER A N 1
ATOM 1989 C CA . SER A 1 258 ? 6.221 17.747 -11.008 1.00 66.75 258 SER A CA 1
ATOM 1990 C C . SER A 1 258 ? 7.051 18.331 -12.153 1.00 66.75 258 SER A C 1
ATOM 1992 O O . SER A 1 258 ? 8.147 17.860 -12.457 1.00 66.75 258 SER A O 1
ATOM 1994 N N . GLU A 1 259 ? 6.554 19.404 -12.771 1.00 61.31 259 GLU A N 1
ATOM 1995 C CA . GLU A 1 259 ? 7.261 20.126 -13.842 1.00 61.31 259 GLU A CA 1
ATOM 1996 C C . GLU A 1 259 ? 8.651 20.616 -13.406 1.00 61.31 259 GLU A C 1
ATOM 1998 O O . GLU A 1 259 ? 9.617 20.551 -14.168 1.00 61.31 259 GLU A O 1
ATOM 2003 N N . ASP A 1 260 ? 8.777 21.038 -12.145 1.00 60.47 260 ASP A N 1
ATOM 2004 C CA . ASP A 1 260 ? 10.034 21.464 -11.530 1.00 60.47 260 ASP A CA 1
ATOM 2005 C C . ASP A 1 260 ? 10.879 20.302 -10.979 1.00 60.47 260 ASP A C 1
ATOM 2007 O O . ASP A 1 260 ? 11.878 20.528 -10.296 1.00 60.47 260 ASP A O 1
ATOM 2011 N N . ARG A 1 261 ? 10.535 19.063 -11.359 1.00 63.34 261 ARG A N 1
ATOM 2012 C CA . ARG A 1 261 ? 11.321 17.835 -11.151 1.00 63.34 261 ARG A CA 1
ATOM 2013 C C . ARG A 1 261 ? 11.417 17.384 -9.700 1.00 63.34 261 ARG A C 1
ATOM 2015 O O . ARG A 1 261 ? 12.377 16.715 -9.316 1.00 63.34 261 ARG A O 1
ATOM 2022 N N . ARG A 1 262 ? 10.411 17.713 -8.901 1.00 71.12 262 ARG A N 1
ATOM 2023 C CA . ARG A 1 262 ? 10.271 17.181 -7.548 1.00 71.12 262 ARG A CA 1
ATOM 2024 C C . ARG A 1 262 ? 9.451 15.904 -7.601 1.00 71.12 262 ARG A C 1
ATOM 2026 O O . ARG A 1 262 ? 8.489 15.802 -8.365 1.00 71.12 262 ARG A O 1
ATOM 2033 N N . LEU A 1 263 ? 9.843 14.921 -6.798 1.00 76.62 263 LEU A N 1
ATOM 2034 C CA . LEU A 1 263 ? 9.073 13.698 -6.644 1.00 76.62 263 LEU A CA 1
ATOM 2035 C C . LEU A 1 263 ? 7.985 13.937 -5.597 1.00 76.62 263 LEU A C 1
ATOM 2037 O O . LEU A 1 263 ? 8.259 14.343 -4.472 1.00 76.62 263 LEU A O 1
ATOM 2041 N N . TRP A 1 264 ? 6.747 13.653 -5.968 1.00 81.50 264 TRP A N 1
ATOM 2042 C CA . TRP A 1 264 ? 5.581 13.764 -5.111 1.00 81.50 264 TRP A CA 1
ATOM 2043 C C . TRP A 1 264 ? 5.037 12.381 -4.802 1.00 81.50 264 TRP A C 1
ATOM 2045 O O . TRP A 1 264 ? 4.655 11.628 -5.697 1.00 81.50 264 TRP A O 1
ATOM 2055 N N . PHE A 1 265 ? 4.950 12.060 -3.517 1.00 86.38 265 PHE A N 1
ATOM 2056 C CA . PHE A 1 265 ? 4.201 10.914 -3.033 1.00 86.38 265 PHE A CA 1
ATOM 2057 C C . PHE A 1 265 ? 2.761 11.331 -2.754 1.00 86.38 265 PHE A C 1
ATOM 2059 O O . PHE A 1 265 ? 2.494 12.210 -1.931 1.00 86.38 265 PHE A O 1
ATOM 2066 N N . ARG A 1 266 ? 1.820 10.704 -3.459 1.00 89.06 266 ARG A N 1
ATOM 2067 C CA . ARG A 1 266 ? 0.387 10.961 -3.320 1.00 89.06 266 ARG A CA 1
ATOM 2068 C C . ARG A 1 266 ? -0.309 9.752 -2.747 1.00 89.06 266 ARG A C 1
ATOM 2070 O O . ARG A 1 266 ? -0.008 8.621 -3.119 1.00 89.06 266 ARG A O 1
ATOM 2077 N N . TYR A 1 267 ? -1.275 10.008 -1.881 1.00 91.75 267 TYR A N 1
ATOM 2078 C CA . TYR A 1 267 ? -2.063 8.970 -1.235 1.00 91.75 267 TYR A CA 1
ATOM 2079 C C . TYR A 1 267 ? -3.494 9.446 -1.002 1.00 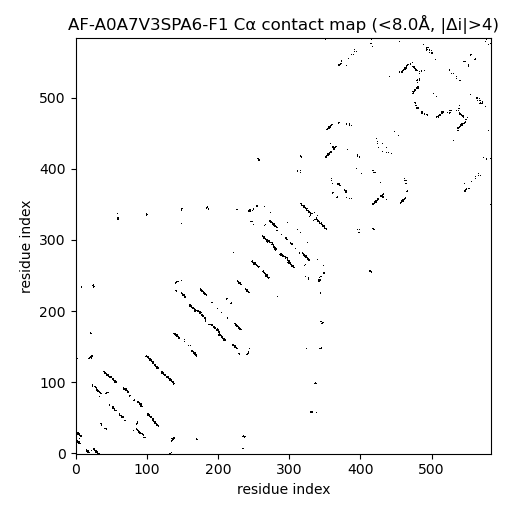91.75 267 TYR A C 1
ATOM 2081 O O . TYR A 1 267 ? -3.742 10.633 -0.773 1.00 91.75 267 TYR A O 1
ATOM 2089 N N . TYR A 1 268 ? -4.438 8.511 -1.079 1.00 93.81 268 TYR A N 1
ATOM 2090 C CA . TYR A 1 268 ? -5.856 8.762 -0.853 1.00 93.81 268 TYR A CA 1
ATOM 2091 C C . TYR A 1 268 ? -6.295 8.199 0.498 1.00 93.81 268 TYR A C 1
ATOM 2093 O O . TYR A 1 268 ? -6.152 6.995 0.746 1.00 93.81 268 TYR A O 1
ATOM 2101 N N . LEU A 1 269 ? -6.895 9.050 1.331 1.00 95.75 269 LEU A N 1
ATOM 2102 C CA . LEU A 1 269 ? -7.490 8.669 2.611 1.00 95.75 269 LEU A CA 1
ATOM 2103 C C . LEU A 1 269 ? -9.014 8.589 2.517 1.00 95.75 269 LEU A C 1
ATOM 2105 O O . LEU A 1 269 ? -9.657 9.511 2.013 1.00 95.75 269 LEU A O 1
ATOM 2109 N N . SER A 1 270 ? -9.604 7.509 3.037 1.00 95.25 270 SER A N 1
ATOM 2110 C CA . SER A 1 270 ? -11.068 7.358 3.122 1.00 95.25 270 SER A CA 1
ATOM 2111 C C . SER A 1 270 ? -11.736 8.425 3.994 1.00 95.25 270 SER A C 1
ATOM 2113 O O . SER A 1 270 ? -12.876 8.801 3.736 1.00 95.25 270 SER A O 1
ATOM 2115 N N . GLU A 1 271 ? -11.028 8.924 5.003 1.00 94.31 271 GLU A N 1
ATOM 2116 C CA . GLU A 1 271 ? -11.465 9.970 5.924 1.00 94.31 271 GLU A CA 1
ATOM 2117 C C . GLU A 1 271 ? -10.256 10.775 6.426 1.00 94.31 271 GLU A C 1
ATOM 2119 O O . GLU A 1 271 ? -9.114 10.473 6.083 1.00 94.31 271 GLU A O 1
ATOM 2124 N N . ALA A 1 272 ? -10.489 11.821 7.219 1.00 92.69 272 ALA A N 1
ATOM 2125 C CA . ALA A 1 272 ? -9.397 12.625 7.756 1.00 92.69 272 ALA A CA 1
ATOM 2126 C C . ALA A 1 272 ? -8.675 11.899 8.909 1.00 92.69 272 ALA A C 1
ATOM 2128 O O . ALA A 1 272 ? -9.308 11.468 9.874 1.00 92.69 272 ALA A O 1
ATOM 2129 N N . GLY A 1 273 ? -7.347 11.819 8.833 1.00 92.50 273 GLY A N 1
ATOM 2130 C CA . GLY A 1 273 ? -6.479 11.279 9.881 1.00 92.50 273 GLY A CA 1
ATOM 2131 C C . GLY A 1 273 ? -6.114 12.312 10.950 1.00 92.50 273 GLY A C 1
ATOM 2132 O O . GLY A 1 273 ? -6.465 13.494 10.851 1.00 92.50 273 GLY A O 1
ATOM 2133 N N . ARG A 1 274 ? -5.426 11.868 12.001 1.00 88.81 274 ARG A N 1
ATOM 2134 C CA . ARG A 1 274 ? -4.938 12.717 13.094 1.00 88.81 274 ARG A CA 1
ATOM 2135 C C . ARG A 1 274 ? -3.538 13.245 12.793 1.00 88.81 274 ARG A C 1
ATOM 2137 O O . ARG A 1 274 ? -3.379 14.427 12.511 1.00 88.81 274 ARG A O 1
ATOM 2144 N N . ASP A 1 275 ? -2.571 12.346 12.834 1.00 85.81 275 ASP A N 1
ATOM 2145 C CA . ASP A 1 275 ? -1.145 12.528 12.606 1.00 85.81 275 ASP A CA 1
ATOM 2146 C C . ASP A 1 275 ? -0.671 11.518 11.559 1.00 85.81 275 ASP A C 1
ATOM 2148 O O . ASP A 1 275 ? -1.292 10.467 11.342 1.00 85.81 275 ASP A O 1
ATOM 2152 N N . GLY A 1 276 ? 0.420 11.846 10.877 1.00 83.56 276 GLY A N 1
ATOM 2153 C CA . GLY A 1 276 ? 1.001 10.920 9.934 1.00 83.56 276 GLY A CA 1
ATOM 2154 C C . GLY A 1 276 ? 2.370 11.325 9.437 1.00 83.56 276 GLY A C 1
ATOM 2155 O O . GLY A 1 276 ? 2.762 12.485 9.508 1.00 83.56 276 GLY A O 1
ATOM 2156 N N . SER A 1 277 ? 3.051 10.329 8.896 1.00 86.94 277 SER A N 1
ATOM 2157 C CA . SER A 1 277 ? 4.404 10.415 8.385 1.00 86.94 277 SER A CA 1
ATOM 2158 C C . SER A 1 277 ? 4.538 9.592 7.109 1.00 86.94 277 SER A C 1
ATOM 2160 O O . SER A 1 277 ? 3.710 8.725 6.806 1.00 86.94 277 SER A O 1
ATOM 2162 N N . VAL A 1 278 ? 5.581 9.861 6.328 1.00 85.44 278 VAL A N 1
ATOM 2163 C CA . VAL A 1 278 ? 5.956 9.030 5.178 1.00 85.44 278 VAL A CA 1
ATOM 2164 C C . VAL A 1 278 ? 7.364 8.507 5.385 1.00 85.44 278 VAL A C 1
ATOM 2166 O O . VAL A 1 278 ? 8.291 9.275 5.631 1.00 85.44 278 VAL A O 1
ATOM 2169 N N . LEU A 1 279 ? 7.519 7.193 5.251 1.00 83.88 279 LEU A N 1
ATOM 2170 C CA . LEU A 1 279 ? 8.813 6.524 5.308 1.00 83.88 279 LEU A CA 1
ATOM 2171 C C . LEU A 1 279 ? 9.278 6.146 3.910 1.00 83.88 279 LEU A C 1
ATOM 2173 O O . LEU A 1 279 ? 8.496 5.604 3.132 1.00 83.88 279 LEU A O 1
ATOM 2177 N N . ALA A 1 280 ? 10.557 6.375 3.622 1.00 81.12 280 ALA A N 1
ATOM 2178 C CA . ALA A 1 280 ? 11.224 5.851 2.436 1.00 81.12 280 ALA A CA 1
ATOM 2179 C C . ALA A 1 280 ? 12.177 4.719 2.842 1.00 81.12 280 ALA A C 1
ATOM 2181 O O . ALA A 1 280 ? 13.049 4.912 3.691 1.00 81.12 280 ALA A O 1
ATOM 2182 N N . PHE A 1 281 ? 12.019 3.549 2.229 1.00 77.69 281 PHE A N 1
ATOM 2183 C CA . PHE A 1 281 ? 12.863 2.379 2.461 1.00 77.69 281 PHE A CA 1
ATOM 2184 C C . PHE A 1 281 ? 13.749 2.126 1.246 1.00 77.69 281 PHE A C 1
ATOM 2186 O O . PHE A 1 281 ? 13.216 1.836 0.173 1.00 77.69 281 PHE A O 1
ATOM 2193 N N . ASP A 1 282 ? 15.072 2.174 1.421 1.00 68.56 282 ASP A N 1
ATOM 2194 C CA . ASP A 1 282 ? 16.003 1.550 0.472 1.00 68.56 282 ASP A CA 1
ATOM 2195 C C . ASP A 1 282 ? 15.821 0.028 0.540 1.00 68.56 282 ASP A C 1
ATOM 2197 O O . ASP A 1 282 ? 15.516 -0.477 1.609 1.00 68.56 282 ASP A O 1
ATOM 2201 N N . PRO A 1 283 ? 15.989 -0.770 -0.514 1.00 59.53 283 PRO A N 1
ATOM 2202 C CA . PRO A 1 283 ? 16.107 -2.221 -0.373 1.00 59.53 283 PRO A CA 1
ATOM 2203 C C . PRO A 1 283 ? 17.546 -2.734 -0.255 1.00 59.53 283 PRO A C 1
ATOM 2205 O O . PRO A 1 283 ? 17.724 -3.930 -0.014 1.00 59.53 283 PRO A O 1
ATOM 2208 N N . SER A 1 284 ? 18.566 -1.885 -0.375 1.00 56.00 284 SER A N 1
ATOM 2209 C CA . SER A 1 284 ? 19.968 -2.272 -0.217 1.00 56.00 284 SER A CA 1
ATOM 2210 C C . SER A 1 284 ? 20.800 -1.110 0.352 1.00 56.00 284 SER A C 1
ATOM 2212 O O . SER A 1 284 ? 21.301 -0.318 -0.437 1.00 56.00 284 SER A O 1
ATOM 2214 N N . PRO A 1 285 ? 20.992 -1.007 1.685 1.00 52.78 285 PRO A N 1
ATOM 2215 C CA . PRO A 1 285 ? 20.885 -2.075 2.684 1.00 52.78 285 PRO A CA 1
ATOM 2216 C C . PRO A 1 285 ? 19.610 -2.044 3.554 1.00 52.78 285 PRO A C 1
ATOM 2218 O O . PRO A 1 285 ? 19.683 -2.333 4.741 1.00 52.78 285 PRO A O 1
ATOM 2221 N N . GLN A 1 286 ? 18.408 -1.776 3.024 1.00 54.78 286 GLN A N 1
ATOM 2222 C CA . GLN A 1 286 ? 17.189 -1.763 3.872 1.00 54.78 286 GLN A CA 1
ATOM 2223 C C . GLN A 1 286 ? 17.284 -0.858 5.093 1.00 54.78 286 GLN A C 1
ATOM 2225 O O . GLN A 1 286 ? 16.793 -1.186 6.173 1.00 54.78 286 GLN A O 1
ATOM 2230 N N . GLU A 1 287 ? 17.905 0.294 4.878 1.00 58.06 287 GLU A N 1
ATOM 2231 C CA . GLU A 1 287 ? 17.922 1.393 5.821 1.00 58.06 287 GLU A CA 1
ATOM 2232 C C . GLU A 1 287 ? 16.790 2.367 5.487 1.00 58.06 287 GLU A C 1
ATOM 2234 O O . GLU A 1 287 ? 16.390 2.549 4.331 1.00 58.06 287 GLU A O 1
ATOM 2239 N N . VAL A 1 288 ? 16.218 2.948 6.538 1.00 57.28 288 VAL A N 1
ATOM 2240 C CA . VAL A 1 288 ? 15.218 4.005 6.412 1.00 57.28 288 VAL A CA 1
ATOM 2241 C C . VAL A 1 288 ? 15.957 5.262 5.964 1.00 57.28 288 VAL A C 1
ATOM 2243 O O . VAL A 1 288 ? 16.780 5.784 6.710 1.00 57.28 288 VAL A O 1
ATOM 2246 N N . ILE A 1 289 ? 15.685 5.732 4.745 1.00 64.06 289 ILE A N 1
ATOM 2247 C CA . ILE A 1 289 ? 16.406 6.865 4.137 1.00 64.06 289 ILE A CA 1
ATOM 2248 C C . ILE A 1 289 ? 15.815 8.208 4.594 1.00 64.06 289 ILE A C 1
ATOM 2250 O O . ILE A 1 289 ? 16.514 9.214 4.648 1.00 64.06 289 ILE A O 1
ATOM 2254 N N . MET A 1 290 ? 14.523 8.245 4.936 1.00 58.00 290 MET A N 1
ATOM 2255 C CA . MET A 1 290 ? 13.835 9.471 5.349 1.00 58.00 290 MET A CA 1
ATOM 2256 C C . MET A 1 290 ? 13.043 9.268 6.632 1.00 58.00 290 MET A C 1
ATOM 2258 O O . MET A 1 290 ? 12.253 8.328 6.753 1.00 58.00 290 MET A O 1
ATOM 2262 N N . TRP A 1 291 ? 13.247 10.197 7.559 1.00 60.44 291 TRP A N 1
ATOM 2263 C CA . TRP A 1 291 ? 12.548 10.280 8.828 1.00 60.44 291 TRP A CA 1
ATOM 2264 C C . TRP A 1 291 ? 11.592 11.462 8.808 1.00 60.44 291 TRP A C 1
ATOM 2266 O O . TRP A 1 291 ? 12.025 12.607 8.750 1.00 60.44 291 TRP A O 1
ATOM 2276 N N . ASP A 1 292 ? 10.313 11.102 8.845 1.00 55.47 292 ASP A N 1
ATOM 2277 C CA . ASP A 1 292 ? 9.185 11.886 9.331 1.00 55.47 292 ASP A CA 1
ATOM 2278 C C . ASP A 1 292 ? 9.067 13.315 8.779 1.00 55.47 292 ASP A C 1
ATOM 2280 O O . ASP A 1 292 ? 9.670 14.266 9.275 1.00 55.47 292 ASP A O 1
ATOM 2284 N N . VAL A 1 293 ? 8.252 13.468 7.737 1.00 61.53 293 VAL A N 1
ATOM 2285 C CA . VAL A 1 293 ? 7.737 14.780 7.346 1.00 61.53 293 VAL A CA 1
ATOM 2286 C C . VAL A 1 293 ? 6.278 14.808 7.763 1.00 61.53 293 VAL A C 1
ATOM 2288 O O . VAL A 1 293 ? 5.535 13.916 7.354 1.00 61.53 293 VAL A O 1
ATOM 2291 N N . ASP A 1 294 ? 5.878 15.816 8.541 1.00 67.25 294 ASP A N 1
ATOM 2292 C CA . ASP A 1 294 ? 4.473 16.041 8.882 1.00 67.25 294 ASP A CA 1
ATOM 2293 C C . ASP A 1 294 ? 3.640 16.074 7.598 1.00 67.25 294 ASP A C 1
ATOM 2295 O O . ASP A 1 294 ? 3.895 16.868 6.684 1.00 67.25 294 ASP A O 1
ATOM 2299 N N . VAL A 1 295 ? 2.641 15.195 7.513 1.00 76.44 295 VAL A N 1
ATOM 2300 C CA . VAL A 1 295 ? 1.834 15.050 6.300 1.00 76.44 295 VAL A CA 1
ATOM 2301 C C . VAL A 1 295 ? 0.425 15.605 6.451 1.00 76.44 295 VAL A C 1
ATOM 2303 O O . VAL A 1 295 ? -0.148 15.659 7.537 1.00 76.44 295 VAL A O 1
ATOM 2306 N N . ALA A 1 296 ? -0.174 15.984 5.322 1.00 81.25 296 ALA A N 1
ATOM 2307 C CA . ALA A 1 296 ? -1.578 16.358 5.278 1.00 81.25 296 ALA A CA 1
ATOM 2308 C C . ALA A 1 296 ? -2.480 15.144 5.556 1.00 81.25 296 ALA A C 1
ATOM 2310 O O . ALA A 1 296 ? -2.422 14.127 4.877 1.00 81.25 296 ALA A O 1
ATOM 2311 N N . THR A 1 297 ? -3.370 15.262 6.534 1.00 88.69 297 THR A N 1
ATOM 2312 C CA . THR A 1 297 ? -4.253 14.168 6.958 1.00 88.69 297 THR A CA 1
ATOM 2313 C C . THR A 1 297 ? -5.708 14.414 6.556 1.00 88.69 297 THR A C 1
ATOM 2315 O O . THR A 1 297 ? -6.633 14.025 7.266 1.00 88.69 297 THR A O 1
ATOM 2318 N N . ASN A 1 298 ? -5.948 15.077 5.421 1.00 91.88 298 ASN A N 1
ATOM 2319 C CA . ASN A 1 298 ? -7.304 15.379 4.956 1.00 91.88 298 ASN A CA 1
ATOM 2320 C C . ASN A 1 298 ? -7.950 14.163 4.283 1.00 91.88 298 ASN A C 1
ATOM 2322 O O . ASN A 1 298 ? -7.265 13.348 3.671 1.00 91.88 298 ASN A O 1
ATOM 2326 N N . ALA A 1 299 ? -9.278 14.061 4.340 1.00 93.69 299 ALA A N 1
ATOM 2327 C CA . ALA A 1 299 ? -9.992 13.076 3.531 1.00 93.69 299 ALA A CA 1
ATOM 2328 C C . ALA A 1 299 ? -9.752 13.342 2.032 1.00 93.69 299 ALA A C 1
ATOM 2330 O O . ALA A 1 299 ? -9.736 14.495 1.596 1.00 93.69 299 ALA A O 1
ATOM 2331 N N . GLY A 1 300 ? -9.606 12.280 1.242 1.00 94.81 300 GLY A N 1
ATOM 2332 C CA . GLY A 1 300 ? -9.307 12.367 -0.184 1.00 94.81 300 GLY A CA 1
ATOM 2333 C C . GLY A 1 300 ? -7.810 12.357 -0.500 1.00 94.81 300 GLY A C 1
ATOM 2334 O O . GLY A 1 300 ? -7.008 11.765 0.224 1.00 94.81 300 GLY A O 1
ATOM 2335 N N . TRP A 1 301 ? -7.441 12.969 -1.629 1.00 93.00 301 TRP A N 1
ATOM 2336 C CA . TRP A 1 301 ? -6.059 13.012 -2.109 1.00 93.00 301 TRP A CA 1
ATOM 2337 C C . TRP A 1 301 ? -5.203 13.994 -1.314 1.00 93.00 301 TRP A C 1
ATOM 2339 O O . TRP A 1 301 ? -5.512 15.181 -1.231 1.00 93.00 301 TRP A O 1
ATOM 2349 N N . ASN A 1 302 ? -4.066 13.501 -0.838 1.00 90.75 302 ASN A N 1
ATOM 2350 C CA . ASN A 1 302 ? -3.001 14.286 -0.233 1.00 90.75 302 ASN A CA 1
ATOM 2351 C C . ASN A 1 302 ? -1.708 14.080 -1.031 1.00 90.75 302 ASN A C 1
ATOM 2353 O O . ASN A 1 302 ? -1.567 13.115 -1.790 1.00 90.75 302 ASN A O 1
ATOM 2357 N N . SER A 1 303 ? -0.767 15.005 -0.876 1.00 87.06 303 SER A N 1
ATOM 2358 C CA . SER A 1 303 ? 0.512 14.993 -1.582 1.00 87.06 303 SER A CA 1
ATOM 2359 C C . SER A 1 303 ? 1.623 15.493 -0.676 1.00 87.06 303 SER A C 1
ATOM 2361 O O . SER A 1 303 ? 1.445 16.486 0.029 1.00 87.06 303 SER A O 1
ATOM 2363 N N . LEU A 1 304 ? 2.768 14.828 -0.737 1.00 86.06 304 LEU A N 1
ATOM 2364 C CA . LEU A 1 304 ? 3.982 15.195 -0.028 1.00 86.06 304 LEU A CA 1
ATOM 2365 C C . LEU A 1 304 ? 5.153 15.181 -1.008 1.00 86.06 304 LEU A C 1
ATOM 2367 O O . LEU A 1 304 ? 5.323 14.212 -1.746 1.00 86.06 304 LEU A O 1
ATOM 2371 N N . GLU A 1 305 ? 5.959 16.235 -0.998 1.00 82.44 305 GLU A N 1
ATOM 2372 C CA . GLU A 1 305 ? 7.240 16.232 -1.697 1.00 82.44 305 GLU A CA 1
ATOM 2373 C C . GLU A 1 305 ? 8.206 15.299 -0.959 1.00 82.44 305 GLU A C 1
ATOM 2375 O O . GLU A 1 305 ? 8.408 15.421 0.249 1.00 82.44 305 GLU A O 1
ATOM 2380 N N . VAL A 1 306 ? 8.797 14.355 -1.682 1.00 78.00 306 VAL A N 1
ATOM 2381 C CA . VAL A 1 306 ? 9.750 13.388 -1.142 1.00 78.00 306 VAL A CA 1
ATOM 2382 C C . VAL A 1 306 ? 11.077 13.510 -1.877 1.00 78.00 306 VAL A C 1
ATOM 2384 O O . VAL A 1 306 ? 11.122 13.771 -3.079 1.00 78.00 306 VAL A O 1
ATOM 2387 N N . ALA A 1 307 ? 12.182 13.316 -1.158 1.00 66.06 307 ALA A N 1
ATOM 2388 C CA . ALA A 1 307 ? 13.491 13.332 -1.787 1.00 66.06 307 ALA A CA 1
ATOM 2389 C C . ALA A 1 307 ? 13.674 12.092 -2.672 1.00 66.06 307 ALA A C 1
ATOM 2391 O O . ALA A 1 307 ? 13.224 10.987 -2.345 1.00 66.06 307 ALA A O 1
ATOM 2392 N N . LEU A 1 308 ? 14.378 12.290 -3.785 1.00 58.31 308 LEU A N 1
ATOM 2393 C CA . LEU A 1 308 ? 14.947 11.208 -4.572 1.00 58.31 308 LEU A CA 1
ATOM 2394 C C . LEU A 1 308 ? 16.203 10.717 -3.861 1.00 58.31 308 LEU A C 1
ATOM 2396 O O . LEU A 1 308 ? 17.140 11.505 -3.707 1.00 58.31 308 LEU A O 1
ATOM 2400 N N . PRO A 1 309 ? 16.261 9.452 -3.418 1.00 50.66 309 PRO A N 1
ATOM 2401 C CA . PRO A 1 309 ? 17.506 8.906 -2.916 1.00 50.66 309 PRO A CA 1
ATOM 2402 C C . PRO A 1 309 ? 18.546 8.934 -4.039 1.00 50.66 309 PRO A C 1
ATOM 2404 O O . PRO A 1 309 ? 18.186 8.739 -5.207 1.00 50.66 309 PRO A O 1
ATOM 2407 N N . PRO A 1 310 ? 19.823 9.191 -3.725 1.00 48.66 310 PRO A N 1
ATOM 2408 C CA . PRO A 1 310 ? 20.884 9.123 -4.717 1.00 48.66 310 PRO A CA 1
ATOM 2409 C C . PRO A 1 310 ? 20.908 7.721 -5.345 1.00 48.66 310 PRO A C 1
ATOM 2411 O O . PRO A 1 310 ? 21.184 6.723 -4.690 1.00 48.66 310 PRO A O 1
ATOM 2414 N N . THR A 1 311 ? 20.599 7.651 -6.640 1.00 52.06 311 THR A N 1
ATOM 2415 C CA . THR A 1 311 ? 20.378 6.408 -7.402 1.00 52.06 311 THR A CA 1
ATOM 2416 C C . THR A 1 311 ? 21.647 5.594 -7.672 1.00 52.06 311 THR A C 1
ATOM 2418 O O . THR A 1 311 ? 21.585 4.603 -8.393 1.00 52.06 311 THR A O 1
ATOM 2421 N N . GLU A 1 312 ? 22.813 6.030 -7.188 1.00 52.03 312 GLU A N 1
ATOM 2422 C CA . GLU A 1 312 ? 24.076 5.335 -7.461 1.00 52.03 312 GLU A CA 1
ATOM 2423 C C . GLU A 1 312 ? 24.251 4.071 -6.606 1.00 52.03 312 GLU A C 1
ATOM 2425 O O . GLU A 1 312 ? 24.906 3.132 -7.059 1.00 52.03 312 GLU A O 1
ATOM 2430 N N . GLU A 1 313 ? 23.628 4.008 -5.422 1.00 53.78 313 GLU A N 1
ATOM 2431 C CA . GLU A 1 313 ? 23.798 2.892 -4.475 1.00 53.78 313 GLU A CA 1
ATOM 2432 C C . GLU A 1 313 ? 22.610 1.909 -4.458 1.00 53.78 313 GLU A C 1
ATOM 2434 O O . GLU A 1 313 ? 22.804 0.713 -4.225 1.00 53.78 313 GLU A O 1
ATOM 2439 N N . SER A 1 314 ? 21.397 2.368 -4.788 1.00 55.09 314 SER A N 1
ATOM 2440 C CA . SER A 1 314 ? 20.175 1.549 -4.755 1.00 55.09 314 SER A CA 1
ATOM 2441 C C . SER A 1 314 ? 19.783 1.045 -6.155 1.00 55.09 314 SER A C 1
ATOM 2443 O O . SER A 1 314 ? 19.820 1.808 -7.125 1.00 55.09 314 SER A O 1
ATOM 2445 N N . PRO A 1 315 ? 19.324 -0.213 -6.316 1.00 60.09 315 PRO A N 1
ATOM 2446 C CA . PRO A 1 315 ? 18.809 -0.692 -7.598 1.00 60.09 315 PRO A CA 1
ATOM 2447 C C . PRO A 1 315 ? 17.650 0.177 -8.147 1.00 60.09 315 PRO A C 1
ATOM 2449 O O . PRO A 1 315 ? 16.909 0.783 -7.368 1.00 60.09 315 PRO A O 1
ATOM 2452 N N . PRO A 1 316 ? 17.419 0.208 -9.472 1.00 57.44 316 PRO A N 1
ATOM 2453 C CA . PRO A 1 316 ? 16.265 0.877 -10.083 1.00 57.44 316 PRO A CA 1
ATOM 2454 C C . PRO A 1 316 ? 14.915 0.493 -9.442 1.00 57.44 316 PRO A C 1
ATOM 2456 O O . PRO A 1 316 ? 14.629 -0.690 -9.270 1.00 57.44 316 PRO A O 1
ATOM 2459 N N . GLY A 1 317 ? 14.088 1.498 -9.106 1.00 62.72 317 GLY A N 1
ATOM 2460 C CA . GLY A 1 317 ? 12.691 1.370 -8.630 1.00 62.72 317 GLY A CA 1
ATOM 2461 C C . GLY A 1 317 ? 12.513 0.572 -7.343 1.00 62.72 317 GLY A C 1
ATOM 2462 O O . GLY A 1 317 ? 11.462 -0.001 -7.054 1.00 62.72 317 GLY A O 1
ATOM 2463 N N . SER A 1 318 ? 13.586 0.526 -6.574 1.00 66.50 318 SER A N 1
ATOM 2464 C CA . SER A 1 318 ? 13.722 -0.346 -5.429 1.00 66.50 318 SER A CA 1
ATOM 2465 C C . SER A 1 318 ? 13.220 0.343 -4.143 1.00 66.50 318 SER A C 1
ATOM 2467 O O . SER A 1 318 ? 12.704 -0.324 -3.241 1.00 66.50 318 SER A O 1
ATOM 2469 N N . ILE A 1 319 ? 13.244 1.681 -4.112 1.00 76.44 319 ILE A N 1
ATOM 2470 C CA . ILE A 1 319 ? 12.754 2.492 -2.995 1.00 76.44 319 ILE A CA 1
ATOM 2471 C C . ILE A 1 319 ? 11.232 2.419 -2.872 1.00 76.44 319 ILE A C 1
ATOM 2473 O O . ILE A 1 319 ? 10.492 2.573 -3.850 1.00 76.44 319 ILE A O 1
ATOM 2477 N N . ARG A 1 320 ? 10.768 2.220 -1.638 1.00 81.19 320 ARG A N 1
ATOM 2478 C CA . ARG A 1 320 ? 9.346 2.158 -1.278 1.00 81.19 320 ARG A CA 1
ATOM 2479 C C . ARG A 1 320 ? 8.994 3.320 -0.368 1.00 81.19 320 ARG A C 1
ATOM 2481 O O . ARG A 1 320 ? 9.642 3.494 0.659 1.00 81.19 320 ARG A O 1
ATOM 2488 N N . TYR A 1 321 ? 7.940 4.047 -0.706 1.00 85.56 321 TYR A N 1
ATOM 2489 C CA . TYR A 1 321 ? 7.368 5.102 0.125 1.00 85.56 321 TYR A CA 1
ATOM 2490 C C . TYR A 1 321 ? 6.122 4.574 0.820 1.00 85.56 321 TYR A C 1
ATOM 2492 O O . TYR A 1 321 ? 5.252 4.028 0.149 1.00 85.56 321 TYR A O 1
ATOM 2500 N N . LEU A 1 322 ? 6.030 4.716 2.137 1.00 88.12 322 LEU A N 1
ATOM 2501 C CA . LEU A 1 322 ? 4.948 4.179 2.956 1.00 88.12 322 LEU A CA 1
ATOM 2502 C C . LEU A 1 322 ? 4.304 5.300 3.774 1.00 88.12 322 LEU A C 1
ATOM 2504 O O . LEU A 1 322 ? 4.978 5.895 4.610 1.00 88.12 322 LEU A O 1
ATOM 2508 N N . ALA A 1 323 ? 3.011 5.559 3.565 1.00 89.75 323 ALA A N 1
ATOM 2509 C CA . ALA A 1 323 ? 2.240 6.455 4.430 1.00 89.75 323 ALA A CA 1
ATOM 2510 C C . ALA A 1 323 ? 1.862 5.742 5.733 1.00 89.75 323 ALA A C 1
ATOM 2512 O O . ALA A 1 323 ? 1.187 4.711 5.709 1.00 89.75 323 ALA A O 1
ATOM 2513 N N . LEU A 1 324 ? 2.250 6.321 6.865 1.00 90.81 324 LEU A N 1
ATOM 2514 C CA . LEU A 1 324 ? 1.854 5.902 8.202 1.00 90.81 324 LEU A CA 1
ATOM 2515 C C . LEU A 1 324 ? 0.926 6.964 8.773 1.00 90.81 324 LEU A C 1
ATOM 2517 O O . LEU A 1 324 ? 1.379 8.048 9.112 1.00 90.81 324 LEU A O 1
ATOM 2521 N N . ILE A 1 325 ? -0.374 6.691 8.851 1.00 92.81 325 ILE A N 1
ATOM 2522 C CA . ILE A 1 325 ? -1.361 7.700 9.261 1.00 92.81 325 ILE A CA 1
ATOM 2523 C C . ILE A 1 325 ? -2.307 7.077 10.275 1.00 92.81 325 ILE A C 1
ATOM 2525 O O . ILE A 1 325 ? -2.763 5.945 10.082 1.00 92.81 325 ILE A O 1
ATOM 2529 N N . ARG A 1 326 ? -2.593 7.795 11.363 1.00 93.25 326 ARG A N 1
ATOM 2530 C CA . 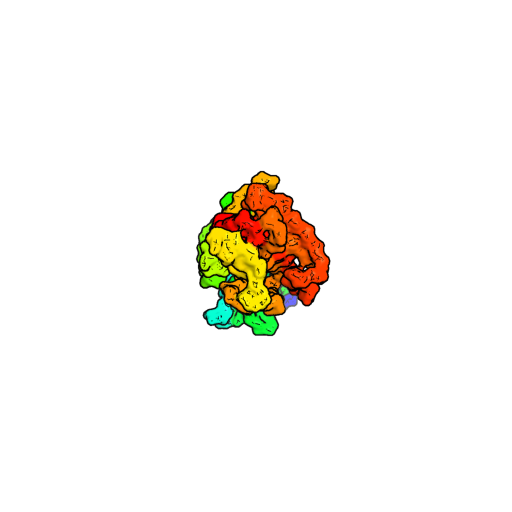ARG A 1 326 ? -3.538 7.341 12.388 1.00 93.25 326 ARG A CA 1
ATOM 2531 C C . ARG A 1 326 ? -4.913 7.954 12.191 1.00 93.25 326 ARG A C 1
ATOM 2533 O O . ARG A 1 326 ? -5.056 9.075 11.700 1.00 93.25 326 ARG A O 1
ATOM 2540 N N . ASP A 1 327 ? -5.931 7.209 12.595 1.00 93.81 327 ASP A N 1
ATOM 2541 C CA . ASP A 1 327 ? -7.296 7.707 12.682 1.00 93.81 327 ASP A CA 1
ATOM 2542 C C . ASP A 1 327 ? -7.470 8.700 13.842 1.00 93.81 327 ASP A C 1
ATOM 2544 O O . ASP A 1 327 ? -6.556 8.974 14.622 1.00 93.81 327 ASP A O 1
ATOM 2548 N N . ARG A 1 328 ? -8.673 9.267 13.938 1.00 91.81 328 ARG A N 1
ATOM 2549 C CA . ARG A 1 328 ? -9.058 10.197 15.008 1.00 91.81 328 ARG A CA 1
ATOM 2550 C C . ARG A 1 328 ? -9.835 9.509 16.130 1.00 91.81 328 ARG A C 1
ATOM 2552 O O . ARG A 1 328 ? -10.593 10.193 16.812 1.00 91.81 328 ARG A O 1
ATOM 2559 N N . GLY A 1 329 ? -9.680 8.191 16.305 1.00 89.06 329 GLY A N 1
ATOM 2560 C CA . GLY A 1 329 ? -10.500 7.377 17.213 1.00 89.06 329 GLY A CA 1
ATOM 2561 C C . GLY A 1 329 ? -10.541 7.893 18.653 1.00 89.06 329 GLY A C 1
ATOM 2562 O O . GLY A 1 329 ? -11.571 7.812 19.320 1.00 89.06 329 GLY A O 1
ATOM 2563 N N . ASP A 1 330 ? -9.453 8.504 19.107 1.00 87.12 330 ASP A N 1
ATOM 2564 C CA . ASP A 1 330 ? -9.355 9.139 20.415 1.00 87.12 330 ASP A CA 1
ATOM 2565 C C . ASP A 1 330 ? -10.116 10.472 20.518 1.00 87.12 330 ASP A C 1
ATOM 2567 O O . ASP A 1 330 ? -10.657 10.785 21.570 1.00 87.12 330 ASP A O 1
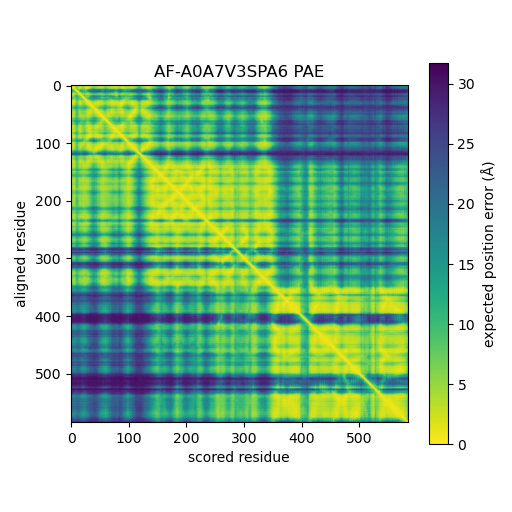ATOM 2571 N N . ALA A 1 331 ? -10.192 11.246 19.434 1.00 85.56 331 ALA A N 1
ATOM 2572 C CA . ALA A 1 331 ? -10.756 12.595 19.429 1.00 85.56 331 ALA A CA 1
ATOM 2573 C C . ALA A 1 331 ? -12.227 12.642 18.989 1.00 85.56 331 ALA A C 1
ATOM 2575 O O . ALA A 1 331 ? -12.932 13.605 19.284 1.00 85.56 331 ALA A O 1
ATOM 2576 N N . ASN A 1 332 ? -12.697 11.635 18.249 1.00 83.81 332 ASN A N 1
ATOM 2577 C CA . ASN A 1 332 ? -14.078 11.553 17.767 1.00 83.81 332 ASN A CA 1
ATOM 2578 C C . ASN A 1 332 ? -14.919 10.494 18.499 1.00 83.81 332 ASN A C 1
ATOM 2580 O O . ASN A 1 332 ? -16.109 10.383 18.215 1.00 83.81 332 ASN A O 1
ATOM 2584 N N . GLY A 1 333 ? -14.315 9.730 19.417 1.00 80.56 333 GLY A N 1
ATOM 2585 C CA . GLY A 1 333 ? -14.999 8.669 20.157 1.00 80.56 333 GLY A CA 1
ATOM 2586 C C . GLY A 1 333 ? -15.421 7.485 19.286 1.00 80.56 333 GLY A C 1
ATOM 2587 O O . GLY A 1 333 ? -16.328 6.760 19.657 1.00 80.56 333 GLY A O 1
ATOM 2588 N N . MET A 1 334 ? -14.824 7.281 18.109 1.00 82.25 334 MET A N 1
ATOM 2589 C CA . MET A 1 334 ? -15.127 6.114 17.265 1.00 82.25 334 MET A CA 1
ATOM 2590 C C . MET A 1 334 ? -14.398 4.850 17.730 1.00 82.25 334 MET A C 1
ATOM 2592 O O . MET A 1 334 ? -14.807 3.738 17.394 1.00 82.25 334 MET A O 1
ATOM 2596 N N . ASP A 1 335 ? -13.295 5.005 18.468 1.00 88.25 335 ASP A N 1
ATOM 2597 C CA . ASP A 1 335 ? -12.593 3.887 19.085 1.00 88.25 335 ASP A CA 1
ATOM 2598 C C . ASP A 1 335 ? -13.038 3.723 20.538 1.00 88.25 335 ASP A C 1
ATOM 2600 O O . ASP A 1 335 ? -12.944 4.640 21.355 1.00 88.25 335 ASP A O 1
ATOM 2604 N N . LYS A 1 336 ? -13.470 2.506 20.872 1.00 86.19 336 LYS A N 1
ATOM 2605 C CA . LYS A 1 336 ? -13.997 2.183 22.197 1.00 86.19 336 LYS A CA 1
ATOM 2606 C C . LYS A 1 336 ? -12.973 2.312 23.324 1.00 86.19 336 LYS A C 1
ATOM 2608 O O . LYS A 1 336 ? -13.367 2.175 24.468 1.00 86.19 336 LYS A O 1
ATOM 2613 N N . ALA A 1 337 ? -11.685 2.487 23.055 1.00 88.75 337 ALA A N 1
ATOM 2614 C CA . ALA A 1 337 ? -10.651 2.700 24.064 1.00 88.75 337 ALA A CA 1
ATOM 2615 C C . ALA A 1 337 ? -10.009 4.091 23.962 1.00 88.75 337 ALA A C 1
ATOM 2617 O O . ALA A 1 337 ? -8.971 4.324 24.581 1.00 88.75 337 ALA A O 1
ATOM 2618 N N . HIS A 1 338 ? -10.619 5.010 23.206 1.00 87.88 338 HIS A N 1
ATOM 2619 C CA . HIS A 1 338 ? -10.130 6.371 22.989 1.00 87.88 338 HIS A CA 1
ATOM 2620 C C . HIS A 1 338 ? -8.676 6.419 22.512 1.00 87.88 338 HIS A C 1
ATOM 2622 O O . HIS A 1 338 ? -7.888 7.253 22.962 1.00 87.88 338 HIS A O 1
ATOM 2628 N N . ARG A 1 339 ? -8.298 5.519 21.603 1.00 90.38 339 ARG A N 1
ATOM 2629 C CA . ARG A 1 339 ? -6.969 5.526 20.980 1.00 90.38 339 ARG A CA 1
ATOM 2630 C C . ARG A 1 339 ? -7.057 5.846 19.498 1.00 90.38 339 ARG A C 1
ATOM 2632 O O . ARG A 1 339 ? -7.990 5.445 18.807 1.00 90.38 339 ARG A O 1
ATOM 2639 N N . SER A 1 340 ? -6.026 6.522 19.009 1.00 91.75 340 SER A N 1
ATOM 2640 C CA . SER A 1 340 ? -5.765 6.612 17.578 1.00 91.75 340 SER A CA 1
ATOM 2641 C C . SER A 1 340 ? -5.162 5.286 17.113 1.00 91.75 340 SER A C 1
ATOM 2643 O O . SER A 1 340 ? -4.224 4.776 17.735 1.00 91.75 340 SER A O 1
ATOM 2645 N N . ARG A 1 341 ? -5.672 4.724 16.020 1.00 93.00 341 ARG A N 1
ATOM 2646 C CA . ARG A 1 341 ? -5.158 3.487 15.417 1.00 93.00 341 ARG A CA 1
ATOM 2647 C C . ARG A 1 341 ? -4.575 3.759 14.046 1.00 93.00 341 ARG A C 1
ATOM 2649 O O . ARG A 1 341 ? -5.068 4.605 13.307 1.00 93.00 341 ARG A O 1
ATOM 2656 N N . TRP A 1 342 ? -3.541 3.009 13.685 1.00 94.00 342 TRP A N 1
ATOM 2657 C CA . TRP A 1 342 ? -2.938 3.109 12.361 1.00 94.00 342 TRP A CA 1
ATOM 2658 C C . TRP A 1 342 ? -3.915 2.633 11.282 1.00 94.00 342 TRP A C 1
ATOM 2660 O O . TRP A 1 342 ? -4.473 1.536 11.382 1.00 94.00 342 TRP A O 1
ATOM 2670 N N . ALA A 1 343 ? -4.074 3.414 10.216 1.00 94.88 343 ALA A N 1
ATOM 2671 C CA . ALA A 1 343 ? -4.535 2.874 8.945 1.00 94.88 343 ALA A CA 1
ATOM 2672 C C . ALA A 1 343 ? -3.541 1.807 8.479 1.00 94.88 343 ALA A C 1
ATOM 2674 O O . ALA A 1 343 ? -2.335 1.952 8.693 1.00 94.88 343 ALA A O 1
ATOM 2675 N N . LEU A 1 344 ? -4.023 0.744 7.832 1.00 94.44 344 LEU A N 1
ATOM 2676 C CA . LEU A 1 344 ? -3.114 -0.218 7.214 1.00 94.44 344 LEU A CA 1
ATOM 2677 C C . LEU A 1 344 ? -2.290 0.492 6.125 1.00 94.44 344 LEU A C 1
ATOM 2679 O O . LEU A 1 344 ? -2.882 0.977 5.154 1.00 94.44 344 LEU A O 1
ATOM 2683 N N . PRO A 1 345 ? -0.954 0.560 6.261 1.00 93.75 345 PRO A N 1
ATOM 2684 C CA . PRO A 1 345 ? -0.137 1.296 5.311 1.00 93.75 345 PRO A CA 1
ATOM 2685 C C . PRO A 1 345 ? -0.177 0.671 3.917 1.00 93.75 345 PRO A C 1
ATOM 2687 O O . PRO A 1 345 ? -0.189 -0.553 3.779 1.00 93.75 345 PRO A O 1
ATOM 2690 N N . LEU A 1 346 ? -0.144 1.524 2.897 1.00 92.31 346 LEU A N 1
ATOM 2691 C CA . LEU A 1 346 ? -0.005 1.152 1.491 1.00 92.31 346 LEU A CA 1
ATOM 2692 C C . LEU A 1 346 ? 1.215 1.883 0.930 1.00 92.31 346 LEU A C 1
ATOM 2694 O O . LEU A 1 346 ? 1.423 3.059 1.246 1.00 92.31 346 LEU A O 1
ATOM 2698 N N . ASN A 1 347 ? 2.046 1.192 0.154 1.00 88.50 347 ASN A N 1
ATOM 2699 C CA . ASN A 1 347 ? 3.242 1.791 -0.422 1.00 88.50 347 ASN A CA 1
ATOM 2700 C C . ASN A 1 347 ? 2.991 2.398 -1.803 1.00 88.50 347 ASN A C 1
ATOM 2702 O O . ASN A 1 347 ? 2.042 2.044 -2.490 1.00 88.50 347 ASN A O 1
ATOM 2706 N N . ALA A 1 348 ? 3.889 3.274 -2.240 1.00 84.50 348 ALA A N 1
ATOM 2707 C CA . ALA A 1 348 ? 4.169 3.464 -3.657 1.00 84.50 348 ALA A CA 1
ATOM 2708 C C . ALA A 1 348 ? 5.647 3.183 -3.925 1.00 84.50 348 ALA A C 1
ATOM 2710 O O . ALA A 1 348 ? 6.509 3.405 -3.073 1.00 84.50 348 ALA A O 1
ATOM 2711 N N . ARG A 1 349 ? 5.940 2.724 -5.137 1.00 76.38 349 ARG A N 1
ATOM 2712 C CA . ARG A 1 349 ? 7.299 2.547 -5.649 1.00 76.38 349 ARG A CA 1
ATOM 2713 C C . ARG A 1 349 ? 7.358 3.040 -7.082 1.00 76.38 349 ARG A C 1
ATOM 2715 O O . ARG A 1 349 ? 6.339 3.047 -7.772 1.00 76.38 349 ARG A O 1
ATOM 2722 N N . VAL A 1 350 ? 8.547 3.424 -7.525 1.00 73.50 350 VAL A N 1
ATOM 2723 C CA . VAL A 1 350 ? 8.770 3.743 -8.935 1.00 73.50 350 VAL A CA 1
ATOM 2724 C C . VAL A 1 350 ? 8.677 2.428 -9.730 1.00 73.50 350 VAL A C 1
ATOM 2726 O O . VAL A 1 350 ? 9.378 1.477 -9.373 1.00 73.50 350 VAL A O 1
ATOM 2729 N N . PRO A 1 351 ? 7.815 2.316 -10.759 1.00 71.38 351 PRO A N 1
ATOM 2730 C CA . PRO A 1 351 ? 7.751 1.134 -11.612 1.00 71.38 351 PRO A CA 1
ATOM 2731 C C . PRO A 1 351 ? 9.109 0.849 -12.256 1.00 71.38 351 PRO A C 1
ATOM 2733 O O . PRO A 1 351 ? 9.814 1.769 -12.663 1.00 71.38 351 PRO A O 1
ATOM 2736 N N . VAL A 1 352 ? 9.467 -0.432 -12.363 1.00 76.38 352 VAL A N 1
ATOM 2737 C CA . VAL A 1 352 ? 10.707 -0.861 -13.020 1.00 76.38 352 VAL A CA 1
ATOM 2738 C C . VAL A 1 352 ? 10.372 -1.463 -14.377 1.00 76.38 352 VAL A C 1
ATOM 2740 O O . VAL A 1 352 ? 9.551 -2.374 -14.458 1.00 76.38 352 VAL A O 1
ATOM 2743 N N . CYS A 1 353 ? 11.040 -0.994 -15.425 1.00 81.81 353 CYS A N 1
ATOM 2744 C CA . CYS A 1 353 ? 10.971 -1.562 -16.765 1.00 81.81 353 CYS A CA 1
ATOM 2745 C C . CYS A 1 353 ? 12.325 -2.130 -17.189 1.00 81.81 353 CYS A C 1
ATOM 2747 O O . CYS A 1 353 ? 13.378 -1.606 -16.825 1.00 81.81 353 CYS A O 1
ATOM 2749 N N . LEU A 1 354 ? 12.302 -3.189 -17.995 1.00 86.81 354 LEU A N 1
ATOM 2750 C CA . LEU A 1 354 ? 13.484 -3.754 -18.633 1.00 86.81 354 LEU A CA 1
ATOM 2751 C C . LEU A 1 354 ? 13.637 -3.173 -20.043 1.00 86.81 354 LEU A C 1
ATOM 2753 O O . LEU A 1 354 ? 12.756 -3.354 -20.881 1.00 86.81 354 LEU A O 1
ATOM 2757 N N . VAL A 1 355 ? 14.782 -2.553 -20.331 1.00 90.75 355 VAL A N 1
ATOM 2758 C CA . VAL A 1 355 ? 15.211 -2.239 -21.701 1.00 90.75 355 VAL A CA 1
ATOM 2759 C C . VAL A 1 355 ? 16.346 -3.165 -22.097 1.00 90.75 355 VAL A C 1
ATOM 2761 O O . VAL A 1 355 ? 17.422 -3.168 -21.490 1.00 90.75 355 VAL A O 1
ATOM 2764 N N . ILE A 1 356 ? 16.111 -3.933 -23.148 1.00 92.94 356 ILE A N 1
ATOM 2765 C CA . ILE A 1 356 ? 17.117 -4.745 -23.809 1.00 92.94 356 ILE A CA 1
ATOM 2766 C C . ILE A 1 356 ? 17.656 -3.934 -24.985 1.00 92.94 356 ILE A C 1
ATOM 2768 O O . ILE A 1 356 ? 16.914 -3.572 -25.895 1.00 92.94 356 ILE A O 1
ATOM 2772 N N . ILE A 1 357 ? 18.950 -3.642 -24.954 1.00 94.94 357 ILE A N 1
ATOM 2773 C CA . ILE A 1 357 ? 19.650 -2.893 -25.992 1.00 94.94 357 ILE A CA 1
ATOM 2774 C C . ILE A 1 357 ? 20.439 -3.894 -26.834 1.00 94.94 357 ILE A C 1
ATOM 2776 O O . ILE A 1 357 ? 21.329 -4.586 -26.328 1.00 94.94 357 ILE A O 1
ATOM 2780 N N . ASP A 1 358 ? 20.113 -3.986 -28.116 1.00 93.69 358 ASP A N 1
ATOM 2781 C CA . ASP A 1 358 ? 20.782 -4.866 -29.068 1.00 93.69 358 ASP A CA 1
ATOM 2782 C C . ASP A 1 358 ? 21.670 -4.060 -30.021 1.00 93.69 358 ASP A C 1
ATOM 2784 O O . ASP A 1 358 ? 21.184 -3.575 -31.036 1.00 93.69 358 ASP A O 1
ATOM 2788 N N . PRO A 1 359 ? 22.972 -3.889 -29.734 1.00 94.38 359 PRO A N 1
ATOM 2789 C CA . PRO A 1 359 ? 23.882 -3.329 -30.723 1.00 94.38 359 PRO A CA 1
ATOM 2790 C C . PRO A 1 359 ? 24.062 -4.316 -31.887 1.00 94.38 359 PRO A C 1
ATOM 2792 O O . PRO A 1 359 ? 24.604 -5.419 -31.715 1.00 94.38 359 PRO A O 1
ATOM 2795 N N . GLY A 1 360 ? 23.607 -3.916 -33.074 1.00 90.56 360 GLY A N 1
ATOM 2796 C CA . GLY A 1 360 ? 23.661 -4.659 -34.330 1.00 90.56 360 GLY A CA 1
ATOM 2797 C C . GLY A 1 360 ? 25.060 -5.179 -34.652 1.00 90.56 360 GLY A C 1
ATOM 2798 O O . GLY A 1 360 ? 26.058 -4.638 -34.177 1.00 90.56 360 GLY A O 1
ATOM 2799 N N . HIS A 1 361 ? 25.135 -6.255 -35.438 1.00 90.81 361 HIS A N 1
ATOM 2800 C CA . HIS A 1 361 ? 26.392 -6.775 -36.008 1.00 90.81 361 HIS A CA 1
ATOM 2801 C C . HIS A 1 361 ? 27.435 -7.285 -34.995 1.00 90.81 361 HIS A C 1
ATOM 2803 O O . HIS A 1 361 ? 27.320 -7.084 -33.785 1.00 90.81 361 HIS A O 1
ATOM 2809 N N . ASP A 1 362 ? 28.393 -8.083 -35.457 1.00 86.94 362 ASP A N 1
ATOM 2810 C CA . ASP A 1 362 ? 29.340 -8.806 -34.605 1.00 86.94 362 ASP A CA 1
ATOM 2811 C C . ASP A 1 362 ? 30.743 -8.893 -35.224 1.00 86.94 362 ASP A C 1
ATOM 2813 O O . ASP A 1 362 ? 30.977 -8.450 -36.346 1.00 86.94 362 ASP A O 1
ATOM 2817 N N . ARG A 1 363 ? 31.708 -9.448 -34.483 1.00 85.25 363 ARG A N 1
ATOM 2818 C CA . ARG A 1 363 ? 33.110 -9.455 -34.922 1.00 85.25 363 ARG A CA 1
ATOM 2819 C C . ARG A 1 363 ? 33.385 -10.320 -36.158 1.00 85.25 363 ARG A C 1
ATOM 2821 O O . ARG A 1 363 ? 34.270 -9.982 -36.938 1.00 85.25 363 ARG A O 1
ATOM 2828 N N . THR A 1 364 ? 32.740 -11.481 -36.282 1.00 76.56 364 THR A N 1
ATOM 2829 C CA . THR A 1 364 ? 33.227 -12.561 -37.169 1.00 76.56 364 THR A CA 1
ATOM 2830 C C . THR A 1 364 ? 32.229 -13.025 -38.216 1.00 76.56 364 THR A C 1
ATOM 2832 O O . THR A 1 364 ? 32.655 -13.558 -39.234 1.00 76.56 364 THR A O 1
ATOM 2835 N N . HIS A 1 365 ? 30.928 -12.891 -37.971 1.00 73.25 365 HIS A N 1
ATOM 2836 C CA . HIS A 1 365 ? 29.888 -13.374 -38.878 1.00 73.25 365 HIS A CA 1
ATOM 2837 C C . HIS A 1 365 ? 29.357 -12.258 -39.761 1.00 73.25 365 HIS A C 1
ATOM 2839 O O . HIS A 1 365 ? 29.123 -12.473 -40.947 1.00 73.25 365 HIS A O 1
ATOM 2845 N N . ASN A 1 366 ? 29.144 -11.078 -39.185 1.00 82.62 366 ASN A N 1
ATOM 2846 C CA . ASN A 1 366 ? 28.592 -9.947 -39.908 1.00 82.62 366 ASN A CA 1
ATOM 2847 C C . ASN A 1 366 ? 29.040 -8.646 -39.233 1.00 82.62 366 ASN A C 1
ATOM 2849 O O . ASN A 1 366 ? 28.356 -8.211 -38.308 1.00 82.62 366 ASN A O 1
ATOM 2853 N N . PRO A 1 367 ? 30.146 -8.019 -39.679 1.00 86.06 367 PRO A N 1
ATOM 2854 C CA . PRO A 1 367 ? 30.624 -6.762 -39.105 1.00 86.06 367 PRO A CA 1
ATOM 2855 C C . PRO A 1 367 ? 29.749 -5.548 -39.442 1.00 86.06 367 PRO A C 1
ATOM 2857 O O . PRO A 1 367 ? 29.970 -4.472 -38.884 1.00 86.06 367 PRO A O 1
ATOM 2860 N N . GLY A 1 368 ? 28.742 -5.748 -40.297 1.00 89.94 368 GLY A N 1
ATOM 2861 C CA . GLY A 1 368 ? 27.840 -4.711 -40.772 1.00 89.94 368 GLY A CA 1
ATOM 2862 C C . GLY A 1 368 ? 28.446 -3.867 -41.877 1.00 89.94 368 GLY A C 1
ATOM 2863 O O . GLY A 1 368 ? 29.519 -4.175 -42.414 1.00 89.94 368 GLY A O 1
ATOM 2864 N N . SER A 1 369 ? 27.723 -2.815 -42.232 1.00 91.94 369 SER A N 1
ATOM 2865 C CA . SER A 1 369 ? 28.178 -1.827 -43.202 1.00 91.94 369 SER A CA 1
ATOM 2866 C C . SER A 1 369 ? 29.407 -1.074 -42.672 1.00 91.94 369 SER A C 1
ATOM 2868 O O . SER A 1 369 ? 29.700 -1.066 -41.472 1.00 91.94 369 SER A O 1
ATOM 2870 N N . HIS A 1 370 ? 30.164 -0.450 -43.572 1.00 94.06 370 HIS A N 1
ATOM 2871 C CA . HIS A 1 370 ? 31.298 0.396 -43.207 1.00 94.06 370 HIS A CA 1
ATOM 2872 C C . HIS A 1 370 ? 31.307 1.679 -44.029 1.00 94.06 370 HIS A C 1
ATOM 2874 O O . HIS A 1 370 ? 30.776 1.727 -45.139 1.00 94.06 370 HIS A O 1
ATOM 2880 N N . GLY A 1 371 ? 31.938 2.705 -43.470 1.00 92.56 371 GLY A N 1
ATOM 2881 C CA . GLY A 1 371 ? 32.170 3.981 -44.129 1.00 92.56 371 GLY A CA 1
ATOM 2882 C C . GLY A 1 371 ? 33.563 4.515 -43.835 1.00 92.56 371 GLY A C 1
ATOM 2883 O O . GLY A 1 371 ? 34.248 4.052 -42.919 1.00 92.56 371 GLY A O 1
ATOM 2884 N N . GLU A 1 372 ? 33.985 5.499 -44.621 1.00 92.50 372 GLU A N 1
ATOM 2885 C CA . GLU A 1 372 ? 35.279 6.158 -44.472 1.00 92.50 372 GLU A CA 1
ATOM 2886 C C . GLU A 1 372 ? 35.092 7.612 -44.035 1.00 92.50 372 GLU A C 1
ATOM 2888 O O . GLU A 1 372 ? 34.337 8.372 -44.642 1.00 92.50 372 GLU A O 1
ATOM 2893 N N . TYR A 1 373 ? 35.806 8.017 -42.986 1.00 92.00 373 TYR A N 1
ATOM 2894 C CA . TYR A 1 373 ? 35.823 9.394 -42.495 1.00 92.00 373 TYR A CA 1
ATOM 2895 C C . TYR A 1 373 ? 37.238 9.759 -42.041 1.00 92.00 373 TYR A C 1
ATOM 2897 O O . TYR A 1 373 ? 37.884 8.987 -41.335 1.00 92.00 373 TYR A O 1
ATOM 2905 N N . ASN A 1 374 ? 37.759 10.916 -42.466 1.00 90.69 374 ASN A N 1
ATOM 2906 C CA . ASN A 1 374 ? 39.127 11.367 -42.154 1.00 90.69 374 ASN A CA 1
ATOM 2907 C C . ASN A 1 374 ? 40.212 10.280 -42.351 1.00 90.69 374 ASN A C 1
ATOM 2909 O O . ASN A 1 374 ? 41.058 10.067 -41.482 1.00 90.69 374 ASN A O 1
ATOM 2913 N N . ASN A 1 375 ? 40.190 9.589 -43.498 1.00 91.12 375 ASN A N 1
ATOM 2914 C CA . ASN A 1 375 ? 41.119 8.503 -43.857 1.00 91.12 375 ASN A CA 1
ATOM 2915 C C . ASN A 1 375 ? 41.100 7.286 -42.907 1.00 91.12 375 ASN A C 1
ATOM 2917 O O . ASN A 1 375 ? 42.070 6.531 -42.856 1.00 91.12 375 ASN A O 1
ATOM 2921 N N . SER A 1 376 ? 40.025 7.099 -42.141 1.00 94.31 376 SER A N 1
ATOM 2922 C CA . SER A 1 376 ? 39.819 5.942 -41.268 1.00 94.31 376 SER A CA 1
ATOM 2923 C C . SER A 1 376 ? 38.539 5.205 -41.656 1.00 94.31 376 SER A C 1
ATOM 2925 O O . SER A 1 376 ? 37.533 5.837 -41.979 1.00 94.31 376 SER A O 1
ATOM 2927 N N . VAL A 1 377 ? 38.582 3.871 -41.615 1.00 94.44 377 VAL A N 1
ATOM 2928 C CA . VAL A 1 377 ? 37.417 3.005 -41.851 1.00 94.44 377 VAL A CA 1
ATOM 2929 C C . VAL A 1 377 ? 36.697 2.772 -40.528 1.00 94.44 377 VAL A C 1
ATOM 2931 O O . VAL A 1 377 ? 37.318 2.356 -39.548 1.00 94.44 377 VAL A O 1
ATOM 2934 N N . TYR A 1 378 ? 35.388 2.994 -40.515 1.00 95.44 378 TYR A N 1
ATOM 2935 C CA . TYR A 1 378 ? 34.519 2.767 -39.365 1.00 95.44 378 TYR A CA 1
ATOM 2936 C C . TYR A 1 378 ? 33.483 1.700 -39.698 1.00 95.44 378 TYR A C 1
ATOM 2938 O O . TYR A 1 378 ? 32.834 1.765 -40.740 1.00 95.44 378 TYR A O 1
ATOM 2946 N N . TRP A 1 379 ? 33.330 0.727 -38.800 1.00 95.62 379 TRP A N 1
ATOM 2947 C CA . TRP A 1 379 ? 32.383 -0.376 -38.948 1.00 95.62 379 TRP A CA 1
ATOM 2948 C C . TRP A 1 379 ? 31.137 -0.152 -38.095 1.00 95.62 379 TRP A C 1
ATOM 2950 O O . TRP A 1 379 ? 31.226 0.273 -36.939 1.00 95.62 379 TRP A O 1
ATOM 2960 N N . GLU A 1 380 ? 29.980 -0.526 -38.632 1.00 95.38 380 GLU A N 1
ATOM 2961 C CA . GLU A 1 380 ? 28.682 -0.452 -37.958 1.00 95.38 380 GLU A CA 1
ATOM 2962 C C . GLU A 1 380 ? 28.694 -1.149 -36.589 1.00 95.38 380 GLU A C 1
ATOM 2964 O O . GLU A 1 380 ? 28.214 -0.592 -35.598 1.00 95.38 380 GLU A O 1
ATOM 2969 N N . LYS A 1 381 ? 29.318 -2.331 -36.477 1.00 94.38 381 LYS A N 1
ATOM 2970 C CA . LYS A 1 381 ? 29.444 -3.062 -35.200 1.00 94.38 381 LYS A CA 1
ATOM 2971 C C . LYS A 1 381 ? 30.105 -2.244 -34.079 1.00 94.38 381 LYS A C 1
ATO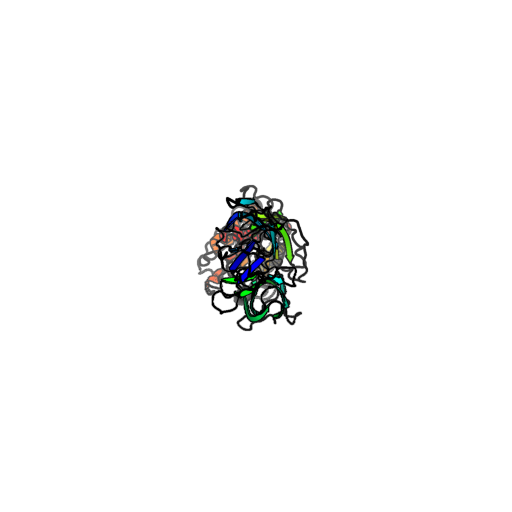M 2973 O O . LYS A 1 381 ? 29.810 -2.475 -32.903 1.00 94.38 381 LYS A O 1
ATOM 2978 N N . ASP A 1 382 ? 31.006 -1.321 -34.413 1.00 95.00 382 ASP A N 1
ATOM 2979 C CA . ASP A 1 382 ? 31.753 -0.526 -33.435 1.00 95.00 382 ASP A CA 1
ATOM 2980 C C . ASP A 1 382 ? 30.957 0.731 -33.041 1.00 95.00 382 ASP A C 1
ATOM 2982 O O . ASP A 1 382 ? 30.890 1.092 -31.858 1.00 95.00 382 ASP A O 1
ATOM 2986 N N . ILE A 1 383 ? 30.276 1.351 -34.012 1.00 95.69 383 ILE A N 1
ATOM 2987 C CA . ILE A 1 383 ? 29.381 2.498 -33.790 1.00 95.69 383 ILE A CA 1
ATOM 2988 C C . ILE A 1 383 ? 28.201 2.084 -32.905 1.00 95.69 383 ILE A C 1
ATOM 2990 O O . ILE A 1 383 ? 27.991 2.665 -31.838 1.00 95.69 383 ILE A O 1
ATOM 2994 N N . THR A 1 384 ? 27.487 1.025 -33.285 1.00 95.56 384 THR A N 1
ATOM 2995 C CA . THR A 1 384 ? 26.310 0.519 -32.558 1.00 95.56 384 THR A CA 1
ATOM 2996 C C . THR A 1 384 ? 26.644 0.095 -31.126 1.00 95.56 384 THR A C 1
ATOM 2998 O O . THR A 1 384 ? 25.878 0.376 -30.205 1.00 95.56 384 THR A O 1
ATOM 3001 N N . LEU A 1 385 ? 27.818 -0.508 -30.889 1.00 95.56 385 LEU A N 1
ATOM 3002 C CA . LEU A 1 385 ? 28.287 -0.860 -29.542 1.00 95.56 385 LEU A CA 1
ATOM 3003 C C . LEU A 1 385 ? 28.527 0.380 -28.671 1.00 95.56 385 LEU A C 1
ATOM 3005 O O . LEU A 1 385 ? 28.162 0.401 -27.492 1.00 95.56 385 LEU A O 1
ATOM 3009 N N . THR A 1 386 ? 29.117 1.423 -29.255 1.00 95.50 386 THR A N 1
ATOM 3010 C CA . THR A 1 386 ? 29.379 2.700 -28.576 1.00 95.50 386 THR A CA 1
ATOM 3011 C C . THR A 1 386 ? 28.074 3.421 -28.229 1.00 95.50 386 THR A C 1
ATOM 3013 O O . THR A 1 386 ? 27.908 3.932 -27.114 1.00 95.50 386 THR A O 1
ATOM 3016 N N . TYR A 1 387 ? 27.116 3.421 -29.154 1.00 95.38 387 TYR A N 1
ATOM 3017 C CA . TYR A 1 387 ? 25.767 3.930 -28.925 1.00 95.38 387 TYR A CA 1
ATOM 3018 C C . TYR A 1 387 ? 25.024 3.142 -27.844 1.00 95.38 387 TYR A C 1
ATOM 3020 O O . TYR A 1 387 ? 24.475 3.750 -26.930 1.00 95.38 387 TYR A O 1
ATOM 3028 N N . ALA A 1 388 ? 25.089 1.807 -27.855 1.00 95.31 388 ALA A N 1
ATOM 3029 C CA . ALA A 1 388 ? 24.467 0.980 -26.823 1.00 95.31 388 ALA A CA 1
ATOM 3030 C C . ALA A 1 388 ? 25.008 1.288 -25.420 1.00 95.31 388 ALA A C 1
ATOM 3032 O O . ALA A 1 388 ? 24.235 1.371 -24.466 1.00 95.31 388 ALA A O 1
ATOM 3033 N N . GLY A 1 389 ? 26.320 1.510 -25.282 1.00 92.44 389 GLY A N 1
ATOM 3034 C CA . GLY A 1 389 ? 26.919 1.956 -24.022 1.00 92.44 389 GLY A CA 1
ATOM 3035 C C . GLY A 1 389 ? 26.410 3.331 -23.576 1.00 92.44 389 GLY A C 1
ATOM 3036 O O . GLY A 1 389 ? 26.118 3.528 -22.395 1.00 92.44 389 GLY A O 1
ATOM 3037 N N . THR A 1 390 ? 26.246 4.259 -24.523 1.00 91.31 390 THR A N 1
ATOM 3038 C CA . THR A 1 390 ? 25.731 5.613 -24.262 1.00 91.31 390 THR A CA 1
ATOM 3039 C C . THR A 1 390 ? 24.262 5.576 -23.835 1.00 91.31 390 THR A C 1
ATOM 3041 O O . THR A 1 390 ? 23.921 6.120 -22.785 1.00 91.31 390 THR A O 1
ATOM 3044 N N . LEU A 1 391 ? 23.408 4.866 -24.576 1.00 90.88 391 LEU A N 1
ATOM 3045 C CA . LEU A 1 391 ? 21.995 4.661 -24.250 1.00 90.88 391 LEU A CA 1
ATOM 3046 C C . LEU A 1 391 ? 21.820 3.964 -22.895 1.00 90.88 391 LEU A C 1
ATOM 3048 O O . LEU A 1 391 ? 21.007 4.395 -22.080 1.00 90.88 391 LEU A O 1
ATOM 3052 N N . LYS A 1 392 ? 22.630 2.938 -22.599 1.00 89.25 392 LYS A N 1
ATOM 3053 C CA . LYS A 1 392 ? 22.624 2.272 -21.288 1.00 89.25 392 LYS A CA 1
ATOM 3054 C C . LYS A 1 392 ? 22.898 3.252 -20.150 1.00 89.25 392 LYS A C 1
ATOM 3056 O O . LYS A 1 392 ? 22.242 3.180 -19.114 1.00 89.25 392 LYS A O 1
ATOM 3061 N N . ALA A 1 393 ? 23.879 4.136 -20.327 1.00 83.44 393 ALA A N 1
ATOM 3062 C CA . ALA A 1 393 ? 24.219 5.147 -19.334 1.00 83.44 393 ALA A CA 1
ATOM 3063 C C . ALA A 1 393 ? 23.093 6.180 -19.163 1.00 83.44 393 ALA A C 1
ATOM 3065 O O . ALA A 1 393 ? 22.791 6.542 -18.031 1.00 83.44 393 ALA A O 1
ATOM 3066 N N . GLN A 1 394 ? 22.436 6.593 -20.256 1.00 78.88 394 GLN A N 1
ATOM 3067 C CA . GLN A 1 394 ? 21.274 7.491 -20.206 1.00 78.88 394 GLN A CA 1
ATOM 3068 C C . GLN A 1 394 ? 20.103 6.873 -19.434 1.00 78.88 394 GLN A C 1
ATOM 3070 O O . GLN A 1 394 ? 19.596 7.493 -18.509 1.00 78.88 394 GLN A O 1
ATOM 3075 N N . LEU A 1 395 ? 19.734 5.630 -19.751 1.00 76.38 395 LEU A N 1
ATOM 3076 C CA . LEU A 1 395 ? 18.633 4.916 -19.094 1.00 76.38 395 LEU A CA 1
ATOM 3077 C C . LEU A 1 395 ? 18.910 4.617 -17.609 1.00 76.38 395 LEU A C 1
ATOM 3079 O O . LEU A 1 395 ? 17.987 4.563 -16.804 1.00 76.38 395 LEU A O 1
ATOM 3083 N N . ARG A 1 396 ? 20.177 4.428 -17.212 1.00 70.00 396 ARG A N 1
ATOM 3084 C CA . ARG A 1 396 ? 20.548 4.258 -15.792 1.00 70.00 396 ARG A CA 1
ATOM 3085 C C . ARG A 1 396 ? 20.440 5.551 -14.983 1.00 70.00 396 ARG A C 1
ATOM 3087 O O . ARG A 1 396 ? 20.235 5.481 -13.774 1.00 70.00 396 ARG A O 1
ATOM 3094 N N . GLY A 1 397 ? 20.579 6.710 -15.621 1.00 60.75 397 GLY A N 1
ATOM 3095 C CA . GLY A 1 397 ? 20.411 8.017 -14.990 1.00 60.75 397 GLY A CA 1
ATOM 3096 C C . GLY A 1 397 ? 18.933 8.343 -14.822 1.00 60.75 397 GLY A C 1
ATOM 3097 O O . GLY A 1 397 ? 18.405 9.175 -15.549 1.00 60.75 397 GLY A O 1
ATOM 3098 N N . ILE A 1 398 ? 18.262 7.664 -13.891 1.00 51.25 398 ILE A N 1
ATOM 3099 C CA . ILE A 1 398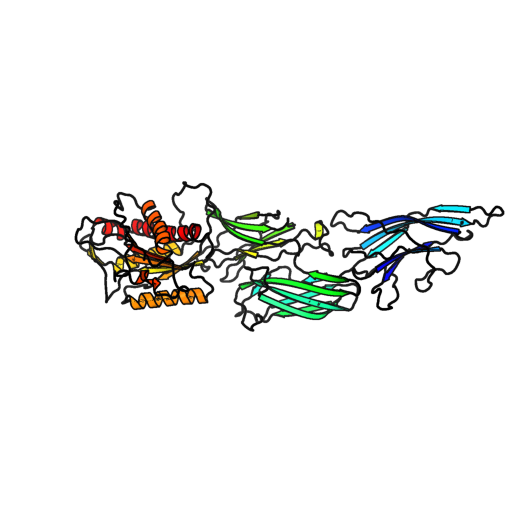 ? 16.795 7.606 -13.837 1.00 51.25 398 ILE A CA 1
ATOM 3100 C C . ILE A 1 398 ? 16.113 8.976 -13.712 1.00 51.25 398 ILE A C 1
ATOM 3102 O O . ILE A 1 398 ? 15.002 9.111 -14.198 1.00 51.25 398 ILE A O 1
ATOM 3106 N N . LEU A 1 399 ? 16.737 10.022 -13.160 1.00 49.25 399 LEU A N 1
ATOM 3107 C CA . LEU A 1 399 ? 16.026 11.286 -12.889 1.00 49.25 399 LEU A CA 1
ATOM 3108 C C . LEU A 1 399 ? 16.862 12.574 -13.056 1.00 49.25 399 LEU A C 1
ATOM 3110 O O . LEU A 1 399 ? 16.405 13.650 -12.679 1.00 49.25 399 LEU A O 1
ATOM 3114 N N . THR A 1 400 ? 18.075 12.516 -13.618 1.00 39.31 400 THR A N 1
ATOM 3115 C CA . THR A 1 400 ? 19.004 13.672 -13.621 1.00 39.31 400 THR A CA 1
ATOM 3116 C C . THR A 1 400 ? 19.151 14.407 -14.955 1.00 39.31 400 THR A C 1
ATOM 3118 O O . THR A 1 400 ? 19.593 15.558 -14.962 1.00 39.31 400 THR A O 1
ATOM 3121 N N . ALA A 1 401 ? 18.749 13.823 -16.085 1.00 38.53 401 ALA A N 1
ATOM 3122 C CA . ALA A 1 401 ? 18.836 14.492 -17.384 1.00 38.53 401 ALA A CA 1
ATOM 3123 C C . ALA A 1 401 ? 17.482 15.097 -17.772 1.00 38.53 401 ALA A C 1
ATOM 3125 O O . ALA A 1 401 ? 16.644 14.459 -18.405 1.00 38.53 401 ALA A O 1
ATOM 3126 N N . GLY A 1 402 ? 17.280 16.350 -17.364 1.00 41.44 402 GLY A N 1
ATOM 3127 C CA . GLY A 1 402 ? 16.108 17.136 -17.720 1.00 41.44 402 GLY A CA 1
ATOM 3128 C C . GLY A 1 402 ? 15.796 17.106 -19.213 1.00 41.44 402 GLY A C 1
ATOM 3129 O O . GLY A 1 402 ? 16.678 17.364 -20.027 1.00 41.44 402 GLY A O 1
ATOM 3130 N N . TYR A 1 403 ? 14.529 16.851 -19.531 1.00 44.88 403 TYR A N 1
ATOM 3131 C CA . TYR A 1 403 ? 13.951 17.103 -20.845 1.00 44.88 403 TYR A CA 1
ATOM 3132 C C . TYR A 1 403 ? 14.065 18.601 -21.159 1.00 44.88 403 TYR A C 1
ATOM 3134 O O . TYR A 1 403 ? 13.512 19.413 -20.406 1.00 44.88 403 TYR A O 1
ATOM 3142 N N . PRO A 1 404 ? 14.773 19.012 -22.220 1.00 40.72 404 PRO A N 1
ATOM 3143 C CA . PRO A 1 404 ? 14.652 20.361 -22.732 1.00 40.72 404 PRO A CA 1
ATOM 3144 C C . PRO A 1 404 ? 13.363 20.448 -23.562 1.00 40.72 404 PRO A C 1
ATOM 3146 O O . PRO A 1 404 ? 13.292 19.910 -24.654 1.00 40.72 404 PRO A O 1
ATOM 3149 N N . GLY A 1 405 ? 12.346 21.130 -23.035 1.00 40.44 405 GLY A N 1
ATOM 3150 C CA . GLY A 1 405 ? 11.269 21.708 -23.842 1.00 40.44 405 GLY A CA 1
ATOM 3151 C C . GLY A 1 405 ? 10.287 20.728 -24.489 1.00 40.44 405 GLY A C 1
ATOM 3152 O O . GLY A 1 405 ? 10.383 20.414 -25.667 1.00 40.44 405 GLY A O 1
ATOM 3153 N N . HIS A 1 406 ? 9.224 20.397 -23.761 1.00 41.16 406 HIS A N 1
ATOM 3154 C CA . HIS A 1 406 ? 7.905 20.262 -24.387 1.00 41.16 406 HIS A CA 1
ATOM 3155 C C . HIS A 1 406 ? 6.917 21.068 -23.546 1.00 41.16 406 HIS A C 1
ATOM 3157 O O . HIS A 1 406 ? 6.132 20.531 -22.774 1.00 41.16 406 HIS A O 1
ATOM 3163 N N . ASP A 1 407 ? 6.978 22.391 -23.703 1.00 40.47 407 ASP A N 1
ATOM 3164 C CA . ASP A 1 407 ? 6.042 23.370 -23.122 1.00 40.47 407 ASP A CA 1
ATOM 3165 C C . ASP A 1 407 ? 4.648 23.316 -23.789 1.00 40.47 407 ASP A C 1
ATOM 3167 O O . ASP A 1 407 ? 3.869 24.266 -23.710 1.00 40.47 407 ASP A O 1
ATOM 3171 N N . LYS A 1 408 ? 4.332 22.243 -24.529 1.00 39.09 408 LYS A N 1
ATOM 3172 C CA . LYS A 1 408 ? 3.136 22.179 -25.379 1.00 39.09 408 LYS A CA 1
ATOM 3173 C C . LYS A 1 408 ? 1.910 21.551 -24.727 1.00 39.09 408 LYS A C 1
ATOM 3175 O O . LYS A 1 408 ? 0.835 21.715 -25.292 1.00 39.09 408 LYS A O 1
ATOM 3180 N N . GLU A 1 409 ? 2.013 20.957 -23.537 1.00 37.16 409 GLU A N 1
ATOM 3181 C CA . GLU A 1 409 ? 0.830 20.575 -22.750 1.00 37.16 409 GLU A CA 1
ATOM 3182 C C . GLU A 1 409 ? 1.021 20.863 -21.245 1.00 37.16 409 GLU A C 1
ATOM 3184 O O . GLU A 1 409 ? 1.691 20.099 -20.551 1.00 37.16 409 GLU A O 1
ATOM 3189 N N . PRO A 1 410 ? 0.424 21.947 -20.707 1.00 33.22 410 PRO A N 1
ATOM 3190 C CA . PRO A 1 410 ? 0.656 22.434 -19.338 1.00 33.22 410 PRO A CA 1
ATOM 3191 C C . PRO A 1 410 ? -0.016 21.606 -18.218 1.00 33.22 410 PRO A C 1
ATOM 3193 O O . PRO A 1 410 ? -0.322 22.139 -17.152 1.00 33.22 410 PRO A O 1
ATOM 3196 N N . HIS A 1 411 ? -0.303 20.316 -18.439 1.00 35.03 411 HIS A N 1
ATOM 3197 C CA . HIS A 1 411 ? -1.087 19.494 -17.499 1.00 35.03 411 HIS A CA 1
ATOM 3198 C C . HIS A 1 411 ? -0.586 18.054 -17.284 1.00 35.03 411 HIS A C 1
ATOM 3200 O O . HIS A 1 411 ? -1.272 17.282 -16.611 1.00 35.03 411 HIS A O 1
ATOM 3206 N N . CYS A 1 412 ? 0.583 17.659 -17.799 1.00 37.94 412 CYS A N 1
ATOM 3207 C CA . CYS A 1 412 ? 1.022 16.265 -17.674 1.00 37.94 412 CYS A CA 1
ATOM 3208 C C . CYS A 1 412 ? 1.799 16.016 -16.369 1.00 37.94 412 CYS A C 1
ATOM 3210 O O . CYS A 1 412 ? 3.009 16.228 -16.291 1.00 37.94 412 CYS A O 1
ATOM 3212 N N . THR A 1 413 ? 1.102 15.551 -15.328 1.00 50.78 413 THR A N 1
ATOM 3213 C CA . THR A 1 413 ? 1.724 14.863 -14.185 1.00 50.78 413 THR A CA 1
ATOM 3214 C C . THR A 1 413 ? 2.391 13.583 -14.684 1.00 50.78 413 THR A C 1
ATOM 3216 O O . THR A 1 413 ? 1.681 12.650 -15.064 1.00 50.78 413 THR A O 1
ATOM 3219 N N . ARG A 1 414 ? 3.729 13.532 -14.678 1.00 65.75 414 ARG A N 1
ATOM 3220 C CA . ARG A 1 414 ? 4.490 12.403 -15.234 1.00 65.75 414 ARG A CA 1
ATOM 3221 C C . ARG A 1 414 ? 4.665 11.280 -14.220 1.00 65.75 414 ARG A C 1
ATOM 3223 O O . ARG A 1 414 ? 4.909 11.536 -13.036 1.00 65.75 414 ARG A O 1
ATOM 3230 N N . VAL A 1 415 ? 4.584 10.034 -14.684 1.00 64.81 415 VAL A N 1
ATOM 3231 C CA . VAL A 1 415 ? 4.844 8.846 -13.857 1.00 64.81 415 VAL A CA 1
ATOM 3232 C C . VAL A 1 415 ? 6.349 8.557 -13.878 1.00 64.81 415 VAL A C 1
ATOM 3234 O O . VAL A 1 415 ? 6.889 8.314 -14.956 1.00 64.81 415 VAL A O 1
ATOM 3237 N N . PRO A 1 416 ? 7.056 8.583 -12.732 1.00 69.88 416 PRO A N 1
ATOM 3238 C CA . PRO A 1 416 ? 8.471 8.227 -12.705 1.00 69.88 416 PRO A CA 1
ATOM 3239 C C . PRO A 1 416 ? 8.645 6.759 -13.109 1.00 69.88 416 PRO A C 1
ATOM 3241 O O . PRO A 1 416 ? 7.856 5.918 -12.686 1.00 69.88 416 PRO A O 1
ATOM 3244 N N . VAL A 1 417 ? 9.692 6.434 -13.871 1.00 72.81 417 VAL A N 1
ATOM 3245 C CA . VAL A 1 417 ? 10.029 5.056 -14.270 1.00 72.81 417 VAL A CA 1
ATOM 3246 C C . VAL A 1 417 ? 11.493 4.785 -13.990 1.00 72.81 417 VAL A C 1
ATOM 3248 O O . VAL A 1 417 ? 12.356 5.636 -14.177 1.00 72.81 417 VAL A O 1
ATOM 3251 N N . ALA A 1 418 ? 11.775 3.575 -13.534 1.00 76.38 418 ALA A N 1
ATOM 3252 C CA . ALA A 1 418 ? 13.112 3.088 -13.304 1.00 76.38 418 ALA A CA 1
ATOM 3253 C C . ALA A 1 418 ? 13.494 2.066 -14.380 1.00 76.38 418 ALA A C 1
ATOM 3255 O O . ALA A 1 418 ? 12.785 1.084 -14.593 1.00 76.38 418 ALA A O 1
ATOM 3256 N N . TRP A 1 419 ? 14.636 2.250 -15.039 1.00 79.44 419 TRP A N 1
ATOM 3257 C CA . TRP A 1 419 ? 15.061 1.375 -16.130 1.00 79.44 419 TRP A CA 1
ATOM 3258 C C . TRP A 1 419 ? 16.154 0.393 -15.694 1.00 79.44 419 TRP A C 1
ATOM 3260 O O . TRP A 1 419 ? 17.288 0.771 -15.387 1.00 79.44 419 TRP A O 1
ATOM 3270 N N . LYS A 1 420 ? 15.844 -0.905 -15.734 1.00 84.38 420 LYS A N 1
ATOM 3271 C CA . LYS A 1 420 ? 16.848 -1.973 -15.765 1.00 84.38 420 LYS A CA 1
ATOM 3272 C C . LYS A 1 420 ? 17.330 -2.134 -17.204 1.00 84.38 420 LYS A C 1
ATOM 3274 O O . LYS A 1 420 ? 16.522 -2.270 -18.116 1.00 84.38 420 LYS A O 1
ATOM 3279 N N . THR A 1 421 ? 18.644 -2.134 -17.417 1.00 88.50 421 THR A N 1
ATOM 3280 C CA . THR A 1 421 ? 19.226 -2.161 -18.766 1.00 88.50 421 THR A CA 1
ATOM 3281 C C . THR A 1 421 ? 20.152 -3.342 -18.993 1.00 88.50 421 THR A C 1
ATOM 3283 O O . THR A 1 421 ? 21.140 -3.527 -18.276 1.00 88.50 421 THR A O 1
ATOM 3286 N N . GLU A 1 422 ? 19.886 -4.087 -20.062 1.00 92.44 422 GLU A N 1
ATOM 3287 C CA . GLU A 1 422 ? 20.667 -5.254 -20.465 1.00 92.44 422 GLU A CA 1
ATOM 3288 C C . GLU A 1 422 ? 21.118 -5.129 -21.917 1.00 92.44 422 GLU A C 1
ATOM 3290 O O . GLU A 1 422 ? 20.357 -4.695 -22.773 1.00 92.44 422 GLU A O 1
ATOM 3295 N N . LEU A 1 423 ? 22.367 -5.504 -22.203 1.00 94.25 423 LEU A N 1
ATOM 3296 C CA . LEU A 1 423 ? 22.905 -5.487 -23.568 1.00 94.25 423 LEU A CA 1
ATOM 3297 C C . LEU A 1 423 ? 22.974 -6.906 -24.116 1.00 94.25 423 LEU A C 1
ATOM 3299 O O . LEU A 1 423 ? 23.447 -7.810 -23.417 1.00 94.25 423 LEU A O 1
ATOM 3303 N N . THR A 1 424 ? 22.603 -7.110 -25.380 1.00 91.50 424 THR A N 1
ATOM 3304 C CA . THR A 1 424 ? 22.782 -8.413 -26.045 1.00 91.50 424 THR A CA 1
ATOM 3305 C C . THR A 1 424 ? 24.268 -8.762 -26.193 1.00 91.50 424 THR A C 1
ATOM 3307 O O . THR A 1 424 ? 24.651 -9.895 -25.902 1.00 91.50 424 THR A O 1
ATOM 3310 N N . ARG A 1 425 ? 25.143 -7.781 -26.450 1.00 91.69 425 ARG A N 1
ATOM 3311 C CA . ARG A 1 425 ? 26.612 -7.910 -26.367 1.00 91.69 425 ARG A CA 1
ATOM 3312 C C . ARG A 1 425 ? 27.252 -6.674 -25.730 1.00 91.69 425 ARG A C 1
ATOM 3314 O O . ARG A 1 425 ? 26.784 -5.559 -25.920 1.00 91.69 425 ARG A O 1
ATOM 3321 N N . THR A 1 426 ? 28.331 -6.874 -24.975 1.00 90.19 426 THR A N 1
ATOM 3322 C CA . THR A 1 426 ? 29.057 -5.809 -24.247 1.00 90.19 426 THR A CA 1
ATOM 3323 C C . THR A 1 426 ? 30.464 -5.555 -24.790 1.00 90.19 426 THR A C 1
ATOM 3325 O O . THR A 1 426 ? 31.209 -4.766 -24.220 1.00 90.19 426 THR A O 1
ATOM 3328 N N . GLY A 1 427 ? 30.840 -6.235 -25.872 1.00 91.25 427 GLY A N 1
ATOM 3329 C CA . GLY A 1 427 ? 32.145 -6.121 -26.510 1.00 91.25 427 GLY A CA 1
ATOM 3330 C C . GLY A 1 427 ? 32.083 -6.496 -27.989 1.00 91.25 427 GLY A C 1
ATOM 3331 O O . GLY A 1 427 ? 31.039 -6.922 -28.494 1.00 91.25 427 GLY A O 1
ATOM 3332 N N . ASP A 1 428 ? 33.219 -6.350 -28.668 1.00 89.88 428 ASP A N 1
ATOM 3333 C CA . ASP A 1 428 ? 33.418 -6.820 -30.042 1.00 89.88 428 ASP A CA 1
ATOM 3334 C C . ASP A 1 428 ? 33.659 -8.338 -30.053 1.00 89.88 428 ASP A C 1
ATOM 3336 O O . ASP A 1 428 ? 34.784 -8.838 -30.135 1.00 89.88 428 ASP A O 1
ATOM 3340 N N . VAL A 1 429 ? 32.572 -9.081 -29.867 1.00 89.06 429 VAL A N 1
ATOM 3341 C CA . VAL A 1 429 ? 32.556 -10.543 -29.804 1.00 89.06 429 VAL A CA 1
ATOM 3342 C C . VAL A 1 429 ? 31.752 -11.111 -30.963 1.00 89.06 429 VAL A C 1
ATOM 3344 O O . VAL A 1 429 ? 30.918 -10.430 -31.554 1.00 89.06 429 VAL A O 1
ATOM 3347 N N . SER A 1 430 ? 32.012 -12.373 -31.286 1.00 86.31 430 SER A N 1
ATOM 3348 C CA . SER A 1 430 ? 31.160 -13.154 -32.176 1.00 86.31 430 SER A CA 1
ATOM 3349 C C . SER A 1 430 ? 29.807 -13.382 -31.496 1.00 86.31 430 SER A C 1
ATOM 3351 O O . SER A 1 430 ? 29.776 -13.891 -30.374 1.00 86.31 430 SER A O 1
ATOM 3353 N N . PHE A 1 431 ? 28.709 -12.936 -32.108 1.00 84.75 431 PHE A N 1
ATOM 3354 C CA . PHE A 1 431 ? 27.376 -12.992 -31.511 1.00 84.75 431 PHE A CA 1
ATOM 3355 C C . PHE A 1 431 ? 26.287 -13.029 -32.600 1.00 84.75 431 PHE A C 1
ATOM 3357 O O . PHE A 1 431 ? 25.681 -11.993 -32.927 1.00 84.75 431 PHE A O 1
ATOM 3364 N N . PRO A 1 432 ? 26.065 -14.216 -33.196 1.00 84.44 432 PRO A N 1
ATOM 3365 C CA . PRO A 1 432 ? 25.188 -14.383 -34.343 1.00 84.44 432 PRO A CA 1
ATOM 3366 C C . PRO A 1 432 ? 23.708 -14.122 -34.001 1.00 84.44 432 PRO A C 1
ATOM 3368 O O . PRO A 1 432 ? 23.313 -14.125 -32.830 1.00 84.44 432 PRO A O 1
ATOM 3371 N N . PRO A 1 433 ? 22.854 -13.932 -35.026 1.00 81.75 433 PRO A N 1
ATOM 3372 C CA . PRO A 1 433 ? 21.419 -13.689 -34.874 1.00 81.75 433 PRO A CA 1
ATOM 3373 C C . PRO A 1 433 ? 20.677 -14.616 -33.902 1.00 81.75 433 PRO A C 1
ATOM 3375 O O . PRO A 1 433 ? 19.865 -14.150 -33.100 1.00 81.75 433 PRO A O 1
ATOM 3378 N N . GLU A 1 434 ? 20.957 -15.920 -33.945 1.00 82.25 434 GLU A N 1
ATOM 3379 C CA . GLU A 1 434 ? 20.282 -16.908 -33.094 1.00 82.25 434 GLU A CA 1
ATOM 3380 C C . GLU A 1 434 ? 20.660 -16.768 -31.613 1.00 82.25 434 GLU A C 1
ATOM 3382 O O . GLU A 1 434 ? 19.786 -16.848 -30.746 1.00 82.25 434 GLU A O 1
ATOM 3387 N N . ASP A 1 435 ? 21.917 -16.435 -31.312 1.00 86.50 435 ASP A N 1
ATOM 3388 C CA . ASP A 1 435 ? 22.379 -16.220 -29.937 1.00 86.50 435 ASP A CA 1
ATOM 3389 C C . ASP A 1 435 ? 21.777 -14.945 -29.336 1.00 86.50 435 ASP A C 1
ATOM 3391 O O . ASP A 1 435 ? 21.411 -14.914 -28.156 1.00 86.50 435 ASP A O 1
ATOM 3395 N N . ARG A 1 436 ? 21.583 -13.902 -30.154 1.00 85.12 436 ARG A N 1
ATOM 3396 C CA . ARG A 1 436 ? 20.855 -12.691 -29.741 1.00 85.12 436 ARG A CA 1
ATOM 3397 C C . ARG A 1 436 ? 19.417 -13.007 -29.384 1.00 85.12 436 ARG A C 1
ATOM 3399 O O . ARG A 1 436 ? 18.973 -12.627 -28.302 1.00 85.12 436 ARG A O 1
ATOM 3406 N N . LYS A 1 437 ? 18.701 -13.737 -30.248 1.00 82.38 437 LYS A N 1
ATOM 3407 C CA . LYS A 1 437 ? 17.322 -14.169 -29.970 1.00 82.38 437 LYS A CA 1
ATOM 3408 C C . LYS A 1 437 ? 17.258 -14.988 -28.684 1.00 82.38 437 LYS A C 1
ATOM 3410 O O . LYS A 1 437 ? 16.406 -14.721 -27.840 1.00 82.38 437 LYS A O 1
ATOM 3415 N N . ALA A 1 438 ? 18.157 -15.958 -28.516 1.00 85.38 438 ALA A N 1
ATOM 3416 C CA . ALA A 1 438 ? 18.217 -16.796 -27.323 1.00 85.38 438 ALA A CA 1
ATOM 3417 C C . ALA A 1 438 ? 18.473 -15.968 -26.056 1.00 85.38 438 ALA A C 1
ATOM 3419 O O . ALA A 1 438 ? 17.812 -16.172 -25.037 1.00 85.38 438 ALA A O 1
ATOM 3420 N N . LYS A 1 439 ? 19.375 -14.983 -26.123 1.00 89.19 439 LYS A N 1
ATOM 3421 C CA . LYS A 1 439 ? 19.647 -14.087 -24.999 1.00 89.19 439 LYS A CA 1
ATOM 3422 C C . LYS A 1 439 ? 18.462 -13.186 -24.672 1.00 89.19 439 LYS A C 1
ATOM 3424 O O . LYS A 1 439 ? 18.141 -13.065 -23.496 1.00 89.19 439 LYS A O 1
ATOM 3429 N N . VAL A 1 440 ? 17.785 -12.605 -25.665 1.00 87.88 440 VAL A N 1
ATOM 3430 C CA . VAL A 1 440 ? 16.564 -11.821 -25.412 1.00 87.88 440 VAL A CA 1
ATOM 3431 C C . VAL A 1 440 ? 15.507 -12.695 -24.734 1.00 87.88 440 VAL A C 1
ATOM 3433 O O . VAL A 1 440 ? 15.003 -12.311 -23.685 1.00 87.88 440 VAL A O 1
ATOM 3436 N N . LYS A 1 441 ? 15.241 -13.904 -25.252 1.00 85.94 441 LYS A N 1
ATOM 3437 C CA . LYS A 1 441 ? 14.311 -14.863 -24.624 1.00 85.94 441 LYS A CA 1
ATOM 3438 C C . LYS A 1 441 ? 14.645 -15.125 -23.162 1.00 85.94 441 LYS A C 1
ATOM 3440 O O . LYS A 1 441 ? 13.756 -15.084 -22.314 1.00 85.94 441 LYS A O 1
ATOM 3445 N N . ARG A 1 442 ? 15.923 -15.380 -22.873 1.00 88.69 442 ARG A N 1
ATOM 3446 C CA . ARG A 1 442 ? 16.397 -15.632 -21.513 1.00 88.69 442 ARG A CA 1
ATOM 3447 C C . ARG A 1 442 ? 16.161 -14.422 -20.609 1.00 88.69 442 ARG A C 1
ATOM 3449 O O . ARG A 1 442 ? 15.571 -14.588 -19.554 1.00 88.69 442 ARG A O 1
ATOM 3456 N N . LEU A 1 443 ? 16.540 -13.221 -21.047 1.00 89.62 443 LEU A N 1
ATOM 3457 C CA . LEU A 1 443 ? 16.357 -11.988 -20.272 1.00 89.62 443 LEU A CA 1
ATOM 3458 C C . LEU A 1 443 ? 14.880 -11.687 -19.982 1.00 89.62 443 LEU A C 1
ATOM 3460 O O . LEU A 1 443 ? 14.548 -11.269 -18.877 1.00 89.62 443 LEU A O 1
ATOM 3464 N N . VAL A 1 444 ? 13.992 -11.916 -20.954 1.00 87.31 444 VAL A N 1
ATOM 3465 C CA . VAL A 1 444 ? 12.540 -11.772 -20.755 1.00 87.31 444 VAL A CA 1
ATOM 3466 C C . VAL A 1 444 ? 12.032 -12.811 -19.755 1.00 87.31 444 VAL A C 1
ATOM 3468 O O . VAL A 1 444 ? 11.260 -12.468 -18.868 1.00 87.31 444 VAL A O 1
ATOM 3471 N N . SER A 1 445 ? 12.489 -14.060 -19.853 1.00 84.75 445 SER A N 1
ATOM 3472 C CA . SER A 1 445 ? 12.074 -15.130 -18.933 1.00 84.75 445 SER A CA 1
ATOM 3473 C C . SER A 1 445 ? 12.533 -14.842 -17.500 1.00 84.75 445 SER A C 1
ATOM 3475 O O . SER A 1 445 ? 11.713 -14.840 -16.590 1.00 84.75 445 SER A O 1
ATOM 3477 N N . GLU A 1 446 ? 13.806 -14.477 -17.312 1.00 85.50 446 GLU A N 1
ATOM 3478 C CA . GLU A 1 446 ? 14.365 -14.057 -16.017 1.00 85.50 446 GLU A CA 1
ATOM 3479 C C . GLU A 1 446 ? 13.595 -12.857 -15.428 1.00 85.50 446 GLU A C 1
ATOM 3481 O O . GLU A 1 446 ? 13.380 -12.769 -14.218 1.00 85.50 446 GLU A O 1
ATOM 3486 N N . TRP A 1 447 ? 13.147 -11.925 -16.276 1.00 84.38 447 TRP A N 1
ATOM 3487 C CA . TRP A 1 447 ? 12.328 -10.787 -15.859 1.00 84.38 447 TRP A CA 1
ATOM 3488 C C . TRP A 1 447 ? 10.945 -11.212 -15.356 1.00 84.38 447 TRP A C 1
ATOM 3490 O O . TRP A 1 447 ? 10.528 -10.781 -14.279 1.00 84.38 447 TRP A O 1
ATOM 3500 N N . LEU A 1 448 ? 10.258 -12.084 -16.093 1.00 80.38 448 LEU A N 1
ATOM 3501 C CA . LEU A 1 448 ? 8.955 -12.619 -15.694 1.00 80.38 448 LEU A CA 1
ATOM 3502 C C . LEU A 1 448 ? 9.047 -13.449 -14.407 1.00 80.38 448 LEU A C 1
ATOM 3504 O O . LEU A 1 448 ? 8.221 -13.286 -13.512 1.00 80.38 448 LEU A O 1
ATOM 3508 N N . GLU A 1 449 ? 10.089 -14.270 -14.265 1.00 75.62 449 GLU A N 1
ATOM 3509 C CA . GLU A 1 449 ? 10.368 -15.038 -13.042 1.00 75.62 449 GLU A CA 1
ATOM 3510 C C . GLU A 1 449 ? 10.611 -14.130 -11.828 1.00 75.62 449 GLU A C 1
ATOM 3512 O O . GLU A 1 449 ? 10.232 -14.470 -10.708 1.00 75.62 449 GLU A O 1
ATOM 3517 N N . SER A 1 450 ? 11.174 -12.936 -12.043 1.00 67.81 450 SER A N 1
ATOM 3518 C CA . SER A 1 450 ? 11.346 -11.924 -10.992 1.00 67.81 450 SER A CA 1
ATOM 3519 C C . SER A 1 450 ? 10.060 -11.162 -10.624 1.00 67.81 450 SER A C 1
ATOM 3521 O O . SER A 1 450 ? 10.089 -10.286 -9.759 1.00 67.81 450 SER A O 1
ATOM 3523 N N . GLY A 1 451 ? 8.926 -11.493 -11.253 1.00 68.69 451 GLY A N 1
ATOM 3524 C CA . GLY A 1 451 ? 7.628 -10.846 -11.040 1.00 68.69 451 GLY A CA 1
ATOM 3525 C C . GLY A 1 451 ? 7.379 -9.619 -11.922 1.00 68.69 451 GLY A C 1
ATOM 3526 O O . GLY A 1 451 ? 6.434 -8.872 -11.667 1.00 68.69 451 GLY A O 1
ATOM 3527 N N . GLY A 1 452 ? 8.220 -9.392 -12.934 1.00 73.25 452 GLY A N 1
ATOM 3528 C CA . GLY A 1 452 ? 7.971 -8.403 -13.978 1.00 73.25 452 GLY A CA 1
ATOM 3529 C C . GLY A 1 452 ? 6.884 -8.854 -14.958 1.00 73.25 452 GLY A C 1
ATOM 3530 O O . GLY A 1 452 ? 6.452 -10.005 -14.943 1.00 73.25 452 GLY A O 1
ATOM 3531 N N . THR A 1 453 ? 6.442 -7.958 -15.842 1.00 78.56 453 THR A N 1
ATOM 3532 C CA . THR A 1 453 ? 5.473 -8.287 -16.902 1.00 78.56 453 THR A CA 1
ATOM 3533 C C . THR A 1 453 ? 6.081 -8.050 -18.284 1.00 78.56 453 THR A C 1
ATOM 3535 O O . THR A 1 453 ? 7.063 -7.324 -18.422 1.00 78.56 453 THR A O 1
ATOM 3538 N N . THR A 1 454 ? 5.492 -8.614 -19.341 1.00 76.62 454 THR A N 1
ATOM 3539 C CA . THR A 1 454 ? 5.883 -8.290 -20.726 1.00 76.62 454 THR A CA 1
ATOM 3540 C C . THR A 1 454 ? 5.493 -6.881 -21.165 1.00 76.62 454 THR A C 1
ATOM 3542 O O . THR A 1 454 ? 6.029 -6.374 -22.157 1.00 76.62 454 THR A O 1
ATOM 3545 N N . ARG A 1 455 ? 4.571 -6.221 -20.449 1.00 78.00 455 ARG A N 1
ATOM 3546 C CA . ARG A 1 455 ? 4.214 -4.820 -20.711 1.00 78.00 455 ARG A CA 1
ATOM 3547 C C . ARG A 1 455 ? 5.355 -3.879 -20.344 1.00 78.00 455 ARG A C 1
ATOM 3549 O O . ARG A 1 455 ? 5.541 -2.886 -21.040 1.00 78.00 455 ARG A O 1
ATOM 3556 N N . SER A 1 456 ? 6.165 -4.253 -19.358 1.00 80.69 456 SER A N 1
ATOM 3557 C CA . SER A 1 456 ? 7.330 -3.503 -18.897 1.00 80.69 456 SER A CA 1
ATOM 3558 C C . SER A 1 456 ? 8.644 -3.912 -19.581 1.00 80.69 456 SER A C 1
ATOM 3560 O O . SER A 1 456 ? 9.710 -3.689 -19.006 1.00 80.69 456 SER A O 1
ATOM 3562 N N . VAL A 1 457 ? 8.602 -4.541 -20.768 1.00 87.38 457 VAL A N 1
ATOM 3563 C CA . VAL A 1 457 ? 9.809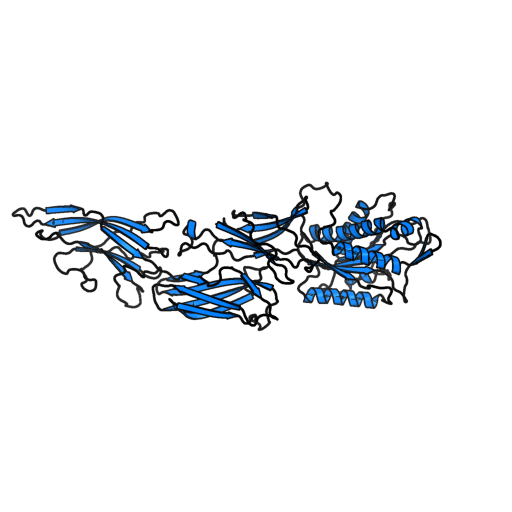 -4.920 -21.528 1.00 87.38 457 VAL A CA 1
ATOM 3564 C C . VAL A 1 457 ? 9.873 -4.227 -22.886 1.00 87.38 457 VAL A C 1
ATOM 3566 O O . VAL A 1 457 ? 8.971 -4.346 -23.723 1.00 87.38 457 VAL A O 1
ATOM 3569 N N . PHE A 1 458 ? 11.009 -3.576 -23.115 1.00 89.69 458 PHE A N 1
ATOM 3570 C CA . PHE A 1 458 ? 11.352 -2.839 -24.319 1.00 89.69 458 PHE A CA 1
ATOM 3571 C C . PHE A 1 458 ? 12.605 -3.434 -24.954 1.00 89.69 458 PHE A C 1
ATOM 3573 O O . PHE A 1 458 ? 13.559 -3.790 -24.265 1.00 89.69 458 PHE A O 1
ATOM 3580 N N . LEU A 1 459 ? 12.614 -3.519 -26.276 1.00 91.94 459 LEU A N 1
ATOM 3581 C CA . LEU A 1 459 ? 13.753 -3.924 -27.080 1.00 91.94 459 LEU A CA 1
ATOM 3582 C C . LEU A 1 459 ? 14.080 -2.805 -28.061 1.00 91.94 459 LEU A C 1
ATOM 3584 O O . LEU A 1 459 ? 13.249 -2.432 -28.889 1.00 91.94 459 LEU A O 1
ATOM 3588 N N . VAL A 1 460 ? 15.312 -2.321 -27.988 1.00 93.12 460 VAL A N 1
ATOM 3589 C CA . VAL A 1 460 ? 15.858 -1.344 -28.925 1.00 93.12 460 VAL A CA 1
ATOM 3590 C C . VAL A 1 460 ? 17.070 -1.974 -29.589 1.00 93.12 460 VAL A C 1
ATOM 3592 O O . VAL A 1 460 ? 18.097 -2.179 -28.942 1.00 93.12 460 VAL A O 1
ATOM 3595 N N . SER A 1 461 ? 16.945 -2.307 -30.869 1.00 92.75 461 SER A N 1
ATOM 3596 C CA . SER A 1 461 ? 18.081 -2.721 -31.691 1.00 92.75 461 SER A CA 1
ATOM 3597 C C . SER A 1 461 ? 18.682 -1.498 -32.379 1.00 92.75 461 SER A C 1
ATOM 3599 O O . SER A 1 461 ? 17.941 -0.631 -32.827 1.00 92.75 461 SER A O 1
ATOM 3601 N N . LEU A 1 462 ? 20.006 -1.380 -32.394 1.00 94.75 462 LEU A N 1
ATOM 3602 C CA . LEU A 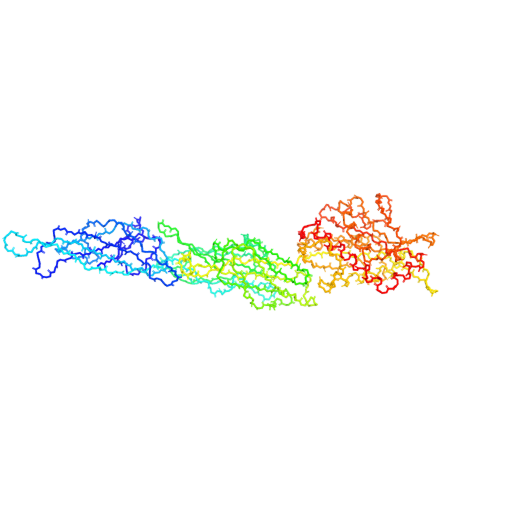1 462 ? 20.731 -0.221 -32.921 1.00 94.75 462 LEU A CA 1
ATOM 3603 C C . LEU A 1 462 ? 21.569 -0.660 -34.116 1.00 94.75 462 LEU A C 1
ATOM 3605 O O . LEU A 1 462 ? 22.377 -1.578 -33.971 1.00 94.75 462 LEU A O 1
ATOM 3609 N N . HIS A 1 463 ? 21.403 0.012 -35.246 1.00 93.75 463 HIS A N 1
ATOM 3610 C CA . HIS A 1 463 ? 22.025 -0.300 -36.530 1.00 93.75 463 HIS A CA 1
ATOM 3611 C C . HIS A 1 463 ? 22.472 0.979 -37.252 1.00 93.75 463 HIS A C 1
ATOM 3613 O O . HIS A 1 463 ? 22.200 2.092 -36.789 1.00 93.75 463 HIS A O 1
ATOM 3619 N N . CYS A 1 464 ? 23.221 0.817 -38.337 1.00 91.88 464 CYS A N 1
ATOM 3620 C CA . CYS A 1 464 ? 23.538 1.891 -39.270 1.00 91.88 464 CYS A CA 1
ATOM 3621 C C . CYS A 1 464 ? 23.304 1.399 -40.698 1.00 91.88 464 CYS A C 1
ATOM 3623 O O . CYS A 1 464 ? 23.879 0.392 -41.116 1.00 91.88 464 CYS A O 1
ATOM 3625 N N . ASP A 1 465 ? 22.554 2.164 -41.480 1.00 88.12 465 ASP A N 1
ATOM 3626 C CA . ASP A 1 465 ? 22.214 1.772 -42.839 1.00 88.12 465 ASP A CA 1
ATOM 3627 C C . ASP A 1 465 ? 23.382 2.052 -43.804 1.00 88.12 465 ASP A C 1
ATOM 3629 O O . ASP A 1 465 ? 24.304 2.823 -43.519 1.00 88.12 465 ASP A O 1
ATOM 3633 N N . GLY A 1 466 ? 23.363 1.421 -44.973 1.00 86.69 466 GLY A N 1
ATOM 3634 C CA . GLY A 1 466 ? 24.349 1.595 -46.029 1.00 86.69 466 GLY A CA 1
ATOM 3635 C C . GLY A 1 466 ? 23.680 1.735 -47.390 1.00 86.69 466 GLY A C 1
ATOM 3636 O O . GLY A 1 466 ? 22.906 0.883 -47.816 1.00 86.69 466 GLY A O 1
ATOM 3637 N N . SER A 1 467 ? 24.032 2.790 -48.122 1.00 85.38 467 SER A N 1
ATOM 3638 C CA . SER A 1 467 ? 23.527 3.044 -49.474 1.00 85.38 467 SER A CA 1
ATOM 3639 C C . SER A 1 467 ? 24.666 3.187 -50.477 1.00 85.38 467 SER A C 1
ATOM 3641 O O . SER A 1 467 ? 25.691 3.807 -50.188 1.00 85.38 467 SER A O 1
ATOM 3643 N N . LEU A 1 468 ? 24.456 2.655 -51.688 1.00 86.50 468 LEU A N 1
ATOM 3644 C CA . LEU A 1 468 ? 25.341 2.879 -52.839 1.00 86.50 468 LEU A CA 1
ATOM 3645 C C . LEU A 1 468 ? 25.295 4.330 -53.340 1.00 86.50 468 LEU A C 1
ATOM 3647 O O . LEU A 1 468 ? 26.212 4.766 -54.032 1.00 86.50 468 LEU A O 1
ATOM 3651 N N . ASN A 1 469 ? 24.227 5.067 -53.023 1.00 85.31 469 ASN A N 1
ATOM 3652 C CA . ASN A 1 469 ? 24.141 6.495 -53.288 1.00 85.31 469 ASN A CA 1
ATOM 3653 C C . ASN A 1 469 ? 24.628 7.262 -52.043 1.00 85.31 469 ASN A C 1
ATOM 3655 O O . ASN A 1 469 ? 23.902 7.277 -51.045 1.00 85.31 469 ASN A O 1
ATOM 3659 N N . PRO A 1 470 ? 25.806 7.913 -52.094 1.00 81.38 470 PRO A N 1
ATOM 3660 C CA . PRO A 1 470 ? 26.402 8.580 -50.938 1.00 81.38 470 PRO A CA 1
ATOM 3661 C C . PRO A 1 470 ? 25.631 9.828 -50.494 1.00 81.38 470 PRO A C 1
ATOM 3663 O O . PRO A 1 470 ? 25.887 10.326 -49.407 1.00 81.38 470 PRO A O 1
ATOM 3666 N N . GLU A 1 471 ? 24.684 10.328 -51.295 1.00 83.75 471 GLU A N 1
ATOM 3667 C CA . GLU A 1 471 ? 23.817 11.457 -50.930 1.00 83.75 471 GLU A CA 1
ATOM 3668 C C . GLU A 1 471 ? 22.669 11.049 -49.990 1.00 83.75 471 GLU A C 1
ATOM 3670 O O . GLU A 1 471 ? 22.022 11.909 -49.393 1.00 83.75 471 GLU A O 1
ATOM 3675 N N . VAL A 1 472 ? 22.386 9.745 -49.866 1.00 83.56 472 VAL A N 1
ATOM 3676 C CA . VAL A 1 472 ? 21.332 9.245 -48.974 1.00 83.56 472 VAL A CA 1
ATOM 3677 C C . VAL A 1 472 ? 21.801 9.364 -47.533 1.00 83.56 472 VAL A C 1
ATOM 3679 O O . VAL A 1 472 ? 22.890 8.906 -47.195 1.00 83.56 472 VAL A O 1
ATOM 3682 N N . ARG A 1 473 ? 20.971 9.989 -46.700 1.00 84.38 473 ARG A N 1
ATOM 3683 C CA . ARG A 1 473 ? 21.277 10.287 -45.306 1.00 84.38 473 ARG A CA 1
ATOM 3684 C C . ARG A 1 473 ? 20.006 10.419 -44.464 1.00 84.38 473 ARG A C 1
ATOM 3686 O O . ARG A 1 473 ? 18.940 10.661 -45.027 1.00 84.38 473 ARG A O 1
ATOM 3693 N N . GLY A 1 474 ? 20.121 10.302 -43.144 1.00 82.00 474 GLY A N 1
ATOM 3694 C CA . GLY A 1 474 ? 19.017 10.405 -42.185 1.00 82.00 474 GLY A CA 1
ATOM 3695 C C . GLY A 1 474 ? 18.850 9.176 -41.286 1.00 82.00 474 GLY A C 1
ATOM 3696 O O . GLY A 1 474 ? 19.452 8.134 -41.523 1.00 82.00 474 GLY A O 1
ATOM 3697 N N . VAL A 1 475 ? 18.012 9.321 -40.255 1.00 85.00 475 VAL A N 1
ATOM 3698 C CA . VAL A 1 475 ? 17.748 8.301 -39.225 1.00 85.00 475 VAL A CA 1
ATOM 3699 C C . VAL A 1 475 ? 16.457 7.539 -39.545 1.00 85.00 475 VAL A C 1
ATOM 3701 O O . VAL A 1 475 ? 15.439 8.141 -39.900 1.00 85.00 475 VAL A O 1
ATOM 3704 N N . GLY A 1 476 ? 16.474 6.217 -39.383 1.00 85.88 476 GLY A N 1
ATOM 3705 C CA . GLY A 1 476 ? 15.318 5.336 -39.560 1.00 85.88 476 GLY A CA 1
ATOM 3706 C C . GLY A 1 476 ? 14.874 4.694 -38.246 1.00 85.88 476 GLY A C 1
ATOM 3707 O O . GLY A 1 476 ? 15.698 4.293 -37.431 1.00 85.88 476 GLY A O 1
ATOM 3708 N N . VAL A 1 477 ? 13.562 4.544 -38.027 1.00 87.19 477 VAL A N 1
ATOM 3709 C CA . VAL A 1 477 ? 13.035 3.711 -36.928 1.00 87.19 477 VAL A CA 1
ATOM 3710 C C . VAL A 1 477 ? 12.041 2.704 -37.489 1.00 87.19 477 VAL A C 1
ATOM 3712 O O . VAL A 1 477 ? 10.959 3.055 -37.971 1.00 87.19 477 VAL A O 1
ATOM 3715 N N . ILE A 1 478 ? 12.424 1.436 -37.410 1.00 85.00 478 ILE A N 1
ATOM 3716 C CA . ILE A 1 478 ? 11.761 0.299 -38.037 1.00 85.00 478 ILE A CA 1
ATOM 3717 C C . ILE A 1 478 ? 11.035 -0.520 -36.969 1.00 85.00 478 ILE A C 1
ATOM 3719 O O . ILE A 1 478 ? 11.527 -0.720 -35.855 1.00 85.00 478 ILE A O 1
ATOM 3723 N N . TYR A 1 479 ? 9.857 -1.035 -37.319 1.00 83.06 479 TYR A N 1
ATOM 3724 C CA . TYR A 1 479 ? 9.102 -1.978 -36.496 1.00 83.06 479 TYR A CA 1
ATOM 3725 C C . TYR A 1 479 ? 8.612 -3.164 -37.334 1.00 83.06 479 TYR A C 1
ATOM 3727 O O . TYR A 1 479 ? 8.504 -3.088 -38.556 1.00 83.06 479 TYR A O 1
ATOM 3735 N N . CYS A 1 480 ? 8.288 -4.273 -36.667 1.00 77.38 480 CYS A N 1
ATOM 3736 C CA . CYS A 1 480 ? 7.660 -5.425 -37.312 1.00 77.38 480 CYS A CA 1
ATOM 3737 C C . CYS A 1 480 ? 6.131 -5.316 -37.221 1.00 77.38 480 CYS A C 1
ATOM 3739 O O . CYS A 1 480 ? 5.596 -5.186 -36.121 1.00 77.38 480 CYS A O 1
ATOM 3741 N N . ASN A 1 481 ? 5.423 -5.435 -38.348 1.00 71.81 481 ASN A N 1
ATOM 3742 C CA . ASN A 1 481 ? 3.954 -5.359 -38.415 1.00 71.81 481 ASN A CA 1
ATOM 3743 C C . ASN A 1 481 ? 3.218 -6.436 -37.589 1.00 71.81 481 ASN A C 1
ATOM 3745 O O . ASN A 1 481 ? 2.074 -6.237 -37.191 1.00 71.81 481 ASN A O 1
ATOM 3749 N N . GLN A 1 482 ? 3.878 -7.560 -37.294 1.00 70.25 482 GLN A N 1
ATOM 3750 C CA . GLN A 1 482 ? 3.359 -8.612 -36.415 1.00 70.25 482 GLN A CA 1
ATOM 3751 C C . GLN A 1 482 ? 3.524 -8.295 -34.923 1.00 70.25 482 GLN A C 1
ATOM 3753 O O . GLN A 1 482 ? 2.955 -8.998 -34.087 1.00 70.25 482 GLN A O 1
ATOM 3758 N N . ASN A 1 483 ? 4.297 -7.264 -34.567 1.00 74.62 483 ASN A N 1
ATOM 3759 C CA . ASN A 1 483 ? 4.319 -6.732 -33.214 1.00 74.62 483 ASN A CA 1
ATOM 3760 C C . ASN A 1 483 ? 3.153 -5.736 -33.073 1.00 74.62 483 ASN A C 1
ATOM 3762 O O . ASN A 1 483 ? 3.258 -4.623 -33.594 1.00 74.62 483 ASN A O 1
ATOM 3766 N N . PRO A 1 484 ? 2.064 -6.083 -32.358 1.00 73.75 484 PRO A N 1
ATOM 3767 C CA . PRO A 1 484 ? 0.880 -5.225 -32.267 1.00 73.75 484 PRO A CA 1
ATOM 3768 C C . PRO A 1 484 ? 1.166 -3.875 -31.591 1.00 73.75 484 PRO A C 1
ATOM 3770 O O . PRO A 1 484 ? 0.385 -2.939 -31.730 1.00 73.75 484 PRO A O 1
ATOM 3773 N N . TRP A 1 485 ? 2.290 -3.759 -30.880 1.00 78.88 485 TRP A N 1
ATOM 3774 C CA . TRP A 1 485 ? 2.732 -2.541 -30.202 1.00 78.88 485 TRP A CA 1
ATOM 3775 C C . TRP A 1 485 ? 3.853 -1.809 -30.941 1.00 78.88 485 TRP A C 1
ATOM 3777 O O . TRP A 1 485 ? 4.164 -0.670 -30.596 1.00 78.88 485 TRP A O 1
ATOM 3787 N N . GLY A 1 486 ? 4.460 -2.452 -31.943 1.00 77.25 486 GLY A N 1
ATOM 3788 C CA . GLY A 1 486 ? 5.656 -1.964 -32.626 1.00 77.25 486 GLY A CA 1
ATOM 3789 C C . GLY A 1 486 ? 5.438 -0.615 -33.302 1.00 77.25 486 GLY A C 1
ATOM 3790 O O . GLY A 1 486 ? 6.277 0.264 -33.151 1.00 77.25 486 GLY A O 1
ATOM 3791 N N . SER A 1 487 ? 4.293 -0.419 -33.969 1.00 80.44 487 SER A N 1
ATOM 3792 C CA . SER A 1 487 ? 3.985 0.854 -34.640 1.00 80.44 487 SER A CA 1
ATOM 3793 C C . SER A 1 487 ? 3.915 2.005 -33.645 1.00 80.44 487 SER A C 1
ATOM 3795 O O . SER A 1 487 ? 4.582 3.014 -33.832 1.00 80.44 487 SER A O 1
ATOM 3797 N N . ALA A 1 488 ? 3.146 1.835 -32.566 1.00 83.69 488 ALA A N 1
ATOM 3798 C CA . ALA A 1 488 ? 2.988 2.878 -31.563 1.00 83.69 488 ALA A CA 1
ATOM 3799 C C . ALA A 1 488 ? 4.327 3.181 -30.877 1.00 83.69 488 ALA A C 1
ATOM 3801 O O . ALA A 1 488 ? 4.711 4.339 -30.787 1.00 83.69 488 ALA A O 1
ATOM 3802 N N . PHE A 1 489 ? 5.082 2.159 -30.458 1.00 86.31 489 PHE A N 1
ATOM 3803 C CA . PHE A 1 489 ? 6.384 2.376 -29.818 1.00 86.31 489 PHE A CA 1
ATOM 3804 C C . PHE A 1 489 ? 7.383 3.077 -30.749 1.00 86.31 489 PHE A C 1
ATOM 3806 O O . PHE A 1 489 ? 8.052 4.024 -30.335 1.00 86.31 489 PHE A O 1
ATOM 3813 N N . ARG A 1 490 ? 7.414 2.686 -32.027 1.00 87.06 490 ARG A N 1
ATOM 3814 C CA . ARG A 1 490 ? 8.194 3.359 -33.070 1.00 87.06 490 ARG A CA 1
ATOM 3815 C C . ARG A 1 490 ? 7.845 4.833 -33.178 1.00 87.06 490 ARG A C 1
ATOM 3817 O O . ARG A 1 490 ? 8.760 5.645 -33.243 1.00 87.06 490 ARG A O 1
ATOM 3824 N N . ASP A 1 491 ? 6.560 5.180 -33.198 1.00 84.00 491 ASP A N 1
ATOM 3825 C CA . ASP A 1 491 ? 6.116 6.564 -33.391 1.00 84.00 491 ASP A CA 1
ATOM 3826 C C . ASP A 1 491 ? 6.613 7.487 -32.260 1.00 84.00 491 ASP A C 1
ATOM 3828 O O . ASP A 1 491 ? 7.045 8.606 -32.538 1.00 84.00 491 ASP A O 1
ATOM 3832 N N . TYR A 1 492 ? 6.647 7.006 -31.009 1.00 85.94 492 TYR A N 1
ATOM 3833 C CA . TYR A 1 492 ? 7.227 7.760 -29.888 1.00 85.94 492 TYR A CA 1
ATOM 3834 C C . TYR A 1 492 ? 8.744 7.925 -30.021 1.00 85.94 492 TYR A C 1
ATOM 3836 O O . TYR A 1 492 ? 9.246 9.040 -29.895 1.00 85.94 492 TYR A O 1
ATOM 3844 N N . VAL A 1 493 ? 9.482 6.846 -30.305 1.00 86.06 493 VAL A N 1
ATOM 3845 C CA . VAL A 1 493 ? 10.949 6.906 -30.466 1.00 86.06 493 VAL A CA 1
ATOM 3846 C C . VAL A 1 493 ? 11.339 7.819 -31.631 1.00 86.06 493 VAL A C 1
ATOM 3848 O O . VAL A 1 493 ? 12.179 8.702 -31.470 1.00 86.06 493 VAL A O 1
ATOM 3851 N N . ALA A 1 494 ? 10.687 7.667 -32.784 1.00 83.62 494 ALA A N 1
ATOM 3852 C CA . ALA A 1 494 ? 10.926 8.503 -33.956 1.00 83.62 494 ALA A CA 1
ATOM 3853 C C . ALA A 1 494 ? 10.545 9.972 -33.711 1.00 83.62 494 ALA A C 1
ATOM 3855 O O . ALA A 1 494 ? 11.260 10.873 -34.148 1.00 83.62 494 ALA A O 1
ATOM 3856 N N . GLY A 1 495 ? 9.440 10.219 -32.997 1.00 79.94 495 GLY A N 1
ATOM 3857 C CA . GLY A 1 495 ? 9.011 11.564 -32.618 1.00 79.94 495 GLY A CA 1
ATOM 3858 C C . GLY A 1 495 ? 10.078 12.300 -31.812 1.00 79.94 495 GLY A C 1
ATOM 3859 O O . GLY A 1 495 ? 10.441 13.416 -32.171 1.00 79.94 495 GLY A O 1
ATOM 3860 N N . TRP A 1 496 ? 10.645 11.647 -30.796 1.00 83.06 496 TRP A N 1
ATOM 3861 C CA . TRP A 1 496 ? 11.700 12.244 -29.975 1.00 83.06 496 TRP A CA 1
ATOM 3862 C C . TRP A 1 496 ? 13.016 12.444 -30.718 1.00 83.06 496 TRP A C 1
ATOM 3864 O O . TRP A 1 496 ? 13.654 13.476 -30.532 1.00 83.06 496 TRP A O 1
ATOM 3874 N N . ILE A 1 497 ? 13.425 11.503 -31.575 1.00 82.62 497 ILE A N 1
ATOM 3875 C CA . ILE A 1 497 ? 14.630 11.676 -32.404 1.00 82.62 497 ILE A CA 1
ATOM 3876 C C . ILE A 1 497 ? 14.481 12.911 -33.295 1.00 82.62 497 ILE A C 1
ATOM 3878 O O . ILE A 1 497 ? 15.395 13.730 -33.364 1.00 82.62 497 ILE A O 1
ATOM 3882 N N . ARG A 1 498 ? 13.318 13.084 -33.931 1.00 77.94 498 ARG A N 1
ATOM 3883 C CA . ARG A 1 498 ? 13.024 14.259 -34.758 1.00 77.94 498 ARG A CA 1
ATOM 3884 C C . ARG A 1 498 ? 13.035 15.558 -33.953 1.00 77.94 498 ARG A C 1
ATOM 3886 O O . ARG A 1 498 ? 13.462 16.575 -34.478 1.00 77.94 498 ARG A O 1
ATOM 3893 N N . ASP A 1 499 ? 12.551 15.538 -32.717 1.00 75.38 499 ASP A N 1
ATOM 3894 C CA . ASP A 1 499 ? 12.465 16.745 -31.890 1.00 75.38 499 ASP A CA 1
ATOM 3895 C C . ASP A 1 499 ? 13.838 17.147 -31.299 1.00 75.38 499 ASP A C 1
ATOM 3897 O O . ASP A 1 499 ? 14.110 18.332 -31.112 1.00 75.38 499 ASP A O 1
ATOM 3901 N N . GLU A 1 500 ? 14.727 16.182 -31.040 1.00 74.19 500 GLU A N 1
ATOM 3902 C CA . GLU A 1 500 ? 16.076 16.403 -30.484 1.00 74.19 500 GLU A CA 1
ATOM 3903 C C . GLU A 1 500 ? 17.162 16.653 -31.550 1.00 74.19 500 GLU A C 1
ATOM 3905 O O . GLU A 1 500 ? 18.283 17.060 -31.217 1.00 74.19 500 GLU A O 1
ATOM 3910 N N . THR A 1 501 ? 16.849 16.419 -32.827 1.00 69.19 501 THR A N 1
ATOM 3911 C CA . THR A 1 501 ? 17.748 16.649 -33.968 1.00 69.19 501 THR A CA 1
ATOM 3912 C C . THR A 1 501 ? 17.226 17.784 -34.851 1.00 69.19 501 THR A C 1
ATOM 3914 O O . THR A 1 501 ? 16.026 17.987 -34.998 1.00 69.19 501 THR A O 1
ATOM 3917 N N . THR A 1 502 ? 18.116 18.592 -35.428 1.00 67.31 502 THR A N 1
ATOM 3918 C CA . THR A 1 502 ? 17.702 19.680 -36.335 1.00 67.31 502 THR A CA 1
ATOM 3919 C C . THR A 1 502 ? 17.523 19.183 -37.772 1.00 67.31 502 THR A C 1
ATOM 3921 O O . THR A 1 502 ? 18.178 18.229 -38.182 1.00 67.31 502 THR A O 1
ATOM 3924 N N . GLU A 1 503 ? 16.721 19.872 -38.595 1.00 59.78 503 GLU A N 1
ATOM 3925 C CA . GLU A 1 503 ? 16.574 19.547 -40.033 1.00 59.78 503 GLU A CA 1
ATOM 3926 C C . GLU A 1 503 ? 17.904 19.597 -40.813 1.00 59.78 503 GLU A C 1
ATOM 3928 O O . GLU A 1 503 ? 18.048 18.950 -41.847 1.00 59.78 503 GLU A O 1
ATOM 3933 N N . GLN A 1 504 ? 18.894 20.357 -40.330 1.00 57.00 504 GLN A N 1
ATOM 3934 C CA . GLN A 1 504 ? 20.243 20.395 -40.908 1.00 57.00 504 GLN A CA 1
ATOM 3935 C C . GLN A 1 504 ? 21.077 19.169 -40.513 1.00 57.00 504 GLN A C 1
ATOM 3937 O O . GLN A 1 504 ? 21.934 18.716 -41.278 1.00 57.00 504 GLN A O 1
ATOM 3942 N N . GLU A 1 505 ? 20.829 18.632 -39.318 1.00 62.50 505 GLU A N 1
ATOM 3943 C CA . GLU A 1 505 ? 21.498 17.443 -38.811 1.00 62.50 505 GLU A CA 1
ATOM 3944 C C . GLU A 1 505 ? 20.888 16.178 -39.418 1.00 62.50 505 GLU A C 1
ATOM 3946 O O . GLU A 1 505 ? 21.642 15.358 -39.929 1.00 62.50 505 GLU A O 1
ATOM 3951 N N . VAL A 1 506 ? 19.557 16.084 -39.478 1.00 60.88 506 VAL A N 1
ATOM 3952 C CA . VAL A 1 506 ? 18.794 14.963 -40.045 1.00 60.88 506 VAL A CA 1
ATOM 3953 C C . VAL A 1 506 ? 17.859 15.501 -41.141 1.00 60.88 506 VAL A C 1
ATOM 3955 O O . VAL A 1 506 ? 16.707 15.851 -40.867 1.00 60.88 506 VAL A O 1
ATOM 3958 N N . PRO A 1 507 ? 18.323 15.619 -42.399 1.00 54.78 507 PRO A N 1
ATOM 3959 C CA . PRO A 1 507 ? 17.500 16.159 -43.472 1.00 54.78 507 PRO A CA 1
ATOM 3960 C C . PRO A 1 507 ? 16.479 15.114 -43.916 1.00 54.78 507 PRO A C 1
ATOM 3962 O O . PRO A 1 507 ? 16.806 14.181 -44.633 1.00 54.78 507 PRO A O 1
ATOM 3965 N N . THR A 1 508 ? 15.246 15.270 -43.438 1.00 50.66 508 THR A N 1
ATOM 3966 C CA . THR A 1 508 ? 13.979 14.785 -44.019 1.00 50.66 508 THR A CA 1
ATOM 3967 C C . THR A 1 508 ? 14.020 13.485 -44.847 1.00 50.66 508 THR A C 1
ATOM 3969 O O . THR A 1 508 ? 13.380 13.388 -45.890 1.00 50.66 508 THR A O 1
ATOM 3972 N N . ILE A 1 509 ? 14.682 12.437 -44.360 1.00 48.50 509 ILE A N 1
ATOM 3973 C CA . ILE A 1 509 ? 14.423 11.056 -44.778 1.00 48.50 509 ILE A CA 1
ATOM 3974 C C . ILE A 1 509 ? 14.179 10.237 -43.513 1.00 48.50 509 ILE A C 1
ATOM 3976 O O . ILE A 1 509 ? 14.995 9.440 -43.075 1.00 48.50 509 ILE A O 1
ATOM 3980 N N . ASN A 1 510 ? 12.997 10.452 -42.934 1.00 47.81 510 ASN A N 1
ATOM 3981 C CA . ASN A 1 510 ? 12.343 9.435 -42.124 1.00 47.81 510 ASN A CA 1
ATOM 3982 C C . ASN A 1 510 ? 11.853 8.369 -43.115 1.00 47.81 510 ASN A C 1
ATOM 3984 O O . ASN A 1 510 ? 10.801 8.574 -43.726 1.00 47.81 510 ASN A O 1
ATOM 3988 N N .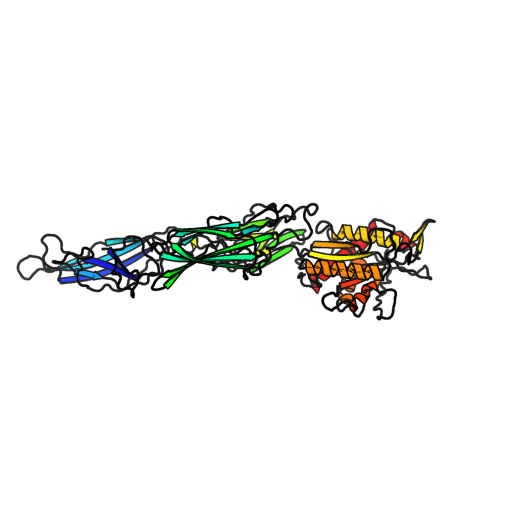 TYR A 1 511 ? 12.569 7.270 -43.356 1.00 51.34 511 TYR A N 1
ATOM 3989 C CA . TYR A 1 511 ? 11.940 6.157 -44.072 1.00 51.34 511 TYR A CA 1
ATOM 3990 C C . TYR A 1 511 ? 11.108 5.343 -43.078 1.00 51.34 511 TYR A C 1
ATOM 3992 O O . TYR A 1 511 ? 11.596 4.693 -42.156 1.00 51.34 511 TYR A O 1
ATOM 4000 N N . TRP A 1 512 ? 9.791 5.462 -43.243 1.00 53.47 512 TRP A N 1
ATOM 4001 C CA . TRP A 1 512 ? 8.767 4.773 -42.467 1.00 53.47 512 TRP A CA 1
ATOM 4002 C C . TRP A 1 512 ? 8.543 3.397 -43.075 1.00 53.47 512 TRP A C 1
ATOM 4004 O O . TRP A 1 512 ? 7.511 3.155 -43.701 1.00 53.47 512 TRP A O 1
ATOM 4014 N N . GLU A 1 513 ? 9.498 2.489 -42.936 1.00 50.72 513 GLU A N 1
ATOM 4015 C CA . GLU A 1 513 ? 9.294 1.164 -43.502 1.00 50.72 513 GLU A CA 1
ATOM 4016 C C . GLU A 1 513 ? 8.537 0.266 -42.518 1.00 50.72 513 GLU A C 1
ATOM 4018 O O . GLU A 1 513 ? 9.063 -0.248 -41.531 1.00 50.72 513 GLU A O 1
ATOM 4023 N N . CYS A 1 514 ? 7.246 0.080 -42.802 1.00 44.28 514 CYS A N 1
ATOM 4024 C CA . CYS A 1 514 ? 6.524 -1.109 -42.371 1.00 44.28 514 CYS A CA 1
ATOM 4025 C C . CYS A 1 514 ? 7.030 -2.265 -43.236 1.00 44.28 514 CYS A C 1
ATOM 4027 O O . CYS A 1 514 ? 6.572 -2.454 -44.364 1.00 44.28 514 CYS A O 1
ATOM 4029 N N . LEU A 1 515 ? 8.027 -2.996 -42.743 1.00 49.34 515 LEU A N 1
ATOM 4030 C CA . LEU A 1 515 ? 8.590 -4.117 -43.485 1.00 49.34 515 LEU A CA 1
ATOM 4031 C C . LEU A 1 515 ? 7.800 -5.394 -43.199 1.00 49.34 515 LEU A C 1
ATOM 4033 O O . LEU A 1 515 ? 7.629 -5.811 -42.050 1.00 49.34 515 LEU A O 1
ATOM 4037 N N . ASP A 1 516 ? 7.312 -6.009 -44.277 1.00 42.59 516 ASP A N 1
ATOM 4038 C CA . ASP A 1 516 ? 6.645 -7.306 -44.242 1.00 42.59 516 ASP A CA 1
ATOM 4039 C C . ASP A 1 516 ? 7.645 -8.425 -43.877 1.00 42.59 516 ASP A C 1
ATOM 4041 O O . ASP A 1 516 ? 8.855 -8.325 -44.100 1.00 42.59 516 ASP A O 1
ATOM 4045 N N . VAL A 1 517 ? 7.130 -9.525 -43.326 1.00 45.88 517 VAL A N 1
ATOM 4046 C CA . VAL A 1 517 ? 7.819 -10.597 -42.566 1.00 45.88 517 VAL A CA 1
ATOM 4047 C C . VAL A 1 517 ? 8.883 -11.368 -43.371 1.00 45.88 517 VAL A C 1
ATOM 4049 O O . VAL A 1 517 ? 9.485 -12.310 -42.869 1.00 45.88 517 VAL A O 1
ATOM 4052 N N . LYS A 1 518 ? 9.142 -11.000 -44.627 1.00 43.22 518 LYS A N 1
ATOM 4053 C CA . LYS A 1 518 ? 10.058 -11.698 -45.540 1.00 43.22 518 LYS A CA 1
ATOM 4054 C C . LYS A 1 518 ? 11.475 -11.117 -45.584 1.00 43.22 518 LYS A C 1
ATOM 4056 O O . LYS A 1 518 ? 12.321 -11.704 -46.244 1.00 43.22 518 LYS A O 1
ATOM 4061 N N . ASN A 1 519 ? 11.753 -10.005 -44.896 1.00 51.69 519 ASN A N 1
ATOM 4062 C CA . ASN A 1 519 ? 13.069 -9.355 -44.940 1.00 51.69 519 ASN A CA 1
ATOM 4063 C C . ASN A 1 519 ? 14.011 -9.894 -43.840 1.00 51.69 519 ASN A C 1
ATOM 4065 O O . ASN A 1 519 ? 13.757 -9.671 -42.651 1.00 51.69 519 ASN A O 1
ATOM 4069 N N . ASP A 1 520 ? 15.018 -10.701 -44.191 1.00 51.56 520 ASP A N 1
ATOM 4070 C CA . ASP A 1 520 ? 15.859 -11.460 -43.235 1.00 51.56 520 ASP A CA 1
ATOM 4071 C C . ASP A 1 520 ? 16.716 -10.577 -42.311 1.00 51.56 520 ASP A C 1
ATOM 4073 O O . ASP A 1 520 ? 17.130 -11.013 -41.235 1.00 51.56 520 ASP A O 1
ATOM 4077 N N . HIS A 1 521 ? 16.874 -9.303 -42.670 1.00 53.16 521 HIS A N 1
ATOM 4078 C CA . HIS A 1 521 ? 17.592 -8.287 -41.902 1.00 53.16 521 HIS A CA 1
ATOM 4079 C C . HIS A 1 521 ? 16.910 -7.905 -40.568 1.00 53.16 521 HIS A C 1
ATOM 4081 O O . HIS A 1 521 ? 17.577 -7.426 -39.661 1.00 53.16 521 HIS A O 1
ATOM 4087 N N . LEU A 1 522 ? 15.612 -8.194 -40.382 1.00 63.44 522 LEU A N 1
ATOM 4088 C CA . LEU A 1 522 ? 14.837 -7.793 -39.190 1.00 63.44 522 LEU A CA 1
ATOM 4089 C C . LEU A 1 522 ? 14.586 -8.920 -38.174 1.00 63.44 522 LEU A C 1
ATOM 4091 O O . LEU A 1 522 ? 13.636 -8.860 -37.386 1.00 63.44 522 LEU A O 1
ATOM 4095 N N . TYR A 1 523 ? 15.392 -9.984 -38.185 1.00 66.06 523 TYR A N 1
ATOM 4096 C CA . TYR A 1 523 ? 15.157 -11.189 -37.375 1.00 66.06 523 TYR A CA 1
ATOM 4097 C C . TYR A 1 523 ? 14.971 -10.915 -35.870 1.00 66.06 523 TYR A C 1
ATOM 4099 O O . TYR A 1 523 ? 14.312 -11.706 -35.192 1.00 66.06 523 TYR A O 1
ATOM 4107 N N . ILE A 1 524 ? 15.555 -9.831 -35.345 1.00 73.88 524 ILE A N 1
ATOM 4108 C CA . ILE A 1 524 ? 15.476 -9.456 -33.929 1.00 73.88 524 ILE A CA 1
ATOM 4109 C C . ILE A 1 524 ? 14.143 -8.780 -33.584 1.00 73.88 524 ILE A C 1
ATOM 4111 O O . ILE A 1 524 ? 13.663 -8.926 -32.462 1.00 73.88 524 ILE A O 1
ATOM 4115 N N . LEU A 1 525 ? 13.507 -8.118 -34.560 1.00 71.44 525 LEU A N 1
ATOM 4116 C CA . LEU A 1 525 ? 12.163 -7.542 -34.443 1.00 71.44 525 LEU A CA 1
ATOM 4117 C C . LEU A 1 525 ? 11.061 -8.569 -34.692 1.00 71.44 525 LEU A C 1
ATOM 4119 O O . LEU A 1 525 ? 9.948 -8.407 -34.192 1.00 71.44 525 LEU A O 1
ATOM 4123 N N . ARG A 1 526 ? 11.373 -9.665 -35.399 1.00 64.44 526 ARG A N 1
ATOM 4124 C CA . ARG A 1 526 ? 10.486 -10.829 -35.585 1.00 64.44 526 ARG A CA 1
ATOM 4125 C C . ARG A 1 526 ? 10.265 -11.638 -34.295 1.00 64.44 526 ARG A C 1
ATOM 4127 O O . ARG A 1 526 ? 9.967 -12.827 -34.341 1.00 64.44 526 ARG A O 1
ATOM 4134 N N . GLN A 1 527 ? 10.323 -11.013 -33.121 1.00 53.41 527 GLN A N 1
ATOM 4135 C CA . GLN A 1 527 ? 9.911 -11.625 -31.851 1.00 53.41 527 GLN A CA 1
ATOM 4136 C C . GLN A 1 527 ? 8.422 -12.012 -31.794 1.00 53.41 527 GLN A C 1
ATOM 4138 O O . GLN A 1 527 ? 7.969 -12.571 -30.802 1.00 53.41 527 GLN A O 1
ATOM 4143 N N . ALA A 1 528 ? 7.691 -11.850 -32.900 1.00 40.69 528 ALA A N 1
ATOM 4144 C CA . ALA A 1 528 ? 6.445 -12.543 -33.214 1.00 40.69 528 ALA A CA 1
ATOM 4145 C C . ALA A 1 528 ? 6.504 -14.092 -33.118 1.00 40.69 528 ALA A C 1
ATOM 4147 O O . ALA A 1 528 ? 5.452 -14.723 -33.114 1.00 40.69 528 ALA A O 1
ATOM 4148 N N . PHE A 1 529 ? 7.689 -14.711 -32.994 1.00 46.56 529 PHE A N 1
ATOM 4149 C CA . PHE A 1 529 ? 7.853 -16.154 -32.714 1.00 46.56 529 PHE A CA 1
ATOM 4150 C C . PHE A 1 529 ? 7.998 -16.508 -31.229 1.00 46.56 529 PHE A C 1
ATOM 4152 O O . PHE A 1 529 ? 8.279 -17.659 -30.883 1.00 46.56 529 PHE A O 1
ATOM 4159 N N . LEU A 1 530 ? 7.863 -15.526 -30.344 1.00 55.44 530 LEU A N 1
ATOM 4160 C CA . LEU A 1 530 ? 7.689 -15.792 -28.929 1.00 55.44 530 LEU A CA 1
ATOM 4161 C C . LEU A 1 530 ? 6.214 -16.124 -28.662 1.00 55.44 530 LEU A C 1
ATOM 4163 O O . LEU A 1 530 ? 5.339 -15.494 -29.271 1.00 55.44 530 LEU A O 1
ATOM 4167 N N . PRO A 1 531 ? 5.930 -17.102 -27.782 1.00 57.25 531 PRO A N 1
ATOM 4168 C CA . PRO A 1 531 ? 4.624 -17.246 -27.147 1.00 57.25 531 PRO A CA 1
ATOM 4169 C C . PRO A 1 531 ? 4.049 -15.877 -26.742 1.00 57.25 531 PRO A C 1
ATOM 4171 O O . PRO A 1 531 ? 4.803 -14.941 -26.472 1.00 57.25 531 PRO A O 1
ATOM 4174 N N . GLU A 1 532 ? 2.725 -15.711 -26.781 1.00 63.41 532 GLU A N 1
ATOM 4175 C CA . GLU A 1 532 ? 2.065 -14.412 -26.547 1.00 63.41 532 GLU A CA 1
ATOM 4176 C C . GLU A 1 532 ? 2.508 -13.751 -25.226 1.00 63.41 532 GLU A C 1
ATOM 4178 O O . GLU A 1 532 ? 2.709 -12.538 -25.166 1.00 63.41 532 GLU A O 1
ATOM 4183 N N . ASP A 1 533 ? 2.778 -14.580 -24.221 1.00 59.06 533 ASP A N 1
ATOM 4184 C CA . ASP A 1 533 ? 3.312 -14.278 -22.893 1.00 59.06 533 ASP A CA 1
ATOM 4185 C C . ASP A 1 533 ? 4.784 -13.839 -22.862 1.00 59.06 533 ASP A C 1
ATOM 4187 O O . ASP A 1 533 ? 5.280 -13.486 -21.800 1.00 59.06 533 ASP A O 1
ATOM 4191 N N . LEU A 1 534 ? 5.481 -13.803 -23.999 1.00 63.62 534 LEU A N 1
ATOM 4192 C CA . LEU A 1 534 ? 6.886 -13.395 -24.124 1.00 63.62 534 LEU A CA 1
ATOM 4193 C C . LEU A 1 534 ? 7.098 -12.256 -25.142 1.00 63.62 534 LEU A C 1
ATOM 4195 O O . LEU A 1 534 ? 8.232 -11.833 -25.368 1.00 63.62 534 LEU A O 1
ATOM 4199 N N . ARG A 1 535 ? 6.035 -11.739 -25.774 1.00 74.62 535 ARG A N 1
ATOM 4200 C CA . ARG A 1 535 ? 6.150 -10.649 -26.759 1.00 74.62 535 ARG A CA 1
ATOM 4201 C C . ARG A 1 535 ? 6.509 -9.319 -26.083 1.00 74.62 535 ARG A C 1
ATOM 4203 O O . ARG A 1 535 ? 5.825 -8.881 -25.163 1.00 74.62 535 ARG A O 1
ATOM 4210 N N . VAL A 1 536 ? 7.526 -8.633 -26.603 1.00 80.00 536 VAL A N 1
ATOM 4211 C CA . VAL A 1 536 ? 8.018 -7.338 -26.085 1.00 80.00 536 VAL A CA 1
ATOM 4212 C C . VAL A 1 536 ? 7.709 -6.185 -27.045 1.00 80.00 536 VAL A C 1
ATOM 4214 O O . VAL A 1 536 ? 7.409 -6.411 -28.221 1.00 80.00 536 VAL A O 1
ATOM 4217 N N . ARG A 1 537 ? 7.820 -4.933 -26.581 1.00 86.81 537 ARG A N 1
ATOM 4218 C CA . ARG A 1 537 ? 7.772 -3.757 -27.468 1.00 86.81 537 ARG A CA 1
ATOM 4219 C C . ARG A 1 537 ? 9.132 -3.587 -28.133 1.00 86.81 537 ARG A C 1
ATOM 4221 O O . ARG A 1 537 ? 10.115 -3.394 -27.432 1.00 86.81 537 ARG A O 1
ATOM 4228 N N . ALA A 1 538 ? 9.201 -3.704 -29.457 1.00 87.44 538 ALA A N 1
ATOM 4229 C CA . ALA A 1 538 ? 10.473 -3.780 -30.172 1.00 87.44 538 ALA A CA 1
ATOM 4230 C C . ALA A 1 538 ? 10.555 -2.783 -31.326 1.00 87.44 538 ALA A C 1
ATOM 4232 O O . ALA A 1 538 ? 9.640 -2.723 -32.150 1.00 87.44 538 ALA A O 1
ATOM 4233 N N . VAL A 1 539 ? 11.683 -2.080 -31.409 1.00 89.06 539 VAL A N 1
ATOM 4234 C CA . VAL A 1 539 ? 12.069 -1.223 -32.538 1.00 89.06 539 VAL A CA 1
ATOM 4235 C C . VAL A 1 539 ? 13.527 -1.465 -32.914 1.00 89.06 539 VAL A C 1
ATOM 4237 O O . VAL A 1 539 ? 14.333 -1.890 -32.081 1.00 89.06 539 VAL A O 1
ATOM 4240 N N . LEU A 1 540 ? 13.856 -1.202 -34.173 1.00 90.75 540 LEU A N 1
ATOM 4241 C CA . LEU A 1 540 ? 15.225 -1.104 -34.666 1.00 90.75 540 LEU A CA 1
ATOM 4242 C C . LEU A 1 540 ? 15.454 0.339 -35.103 1.00 90.75 540 LEU A C 1
ATOM 4244 O O . LEU A 1 540 ? 14.639 0.890 -35.838 1.00 90.75 540 LEU A O 1
ATOM 4248 N N . VAL A 1 541 ? 16.523 0.949 -34.612 1.00 91.38 541 VAL A N 1
ATOM 4249 C CA . VAL A 1 541 ? 16.918 2.319 -34.928 1.00 91.38 541 VAL A CA 1
ATOM 4250 C C . VAL A 1 541 ? 18.139 2.262 -35.835 1.00 91.38 541 VAL A C 1
ATOM 4252 O O . VAL A 1 541 ? 19.194 1.790 -35.415 1.00 91.38 541 VAL A O 1
ATOM 4255 N N . GLU A 1 542 ? 17.976 2.743 -37.059 1.00 91.06 542 GLU A N 1
ATOM 4256 C CA . GLU A 1 542 ? 19.043 3.003 -38.019 1.00 91.06 542 GLU A CA 1
ATOM 4257 C C . GLU A 1 542 ? 19.569 4.412 -37.755 1.00 91.06 542 GLU A C 1
ATOM 4259 O O . GLU A 1 542 ? 18.932 5.390 -38.132 1.00 91.06 542 GLU A O 1
ATOM 4264 N N . LEU A 1 543 ? 20.708 4.516 -37.071 1.00 91.00 543 LEU A N 1
ATOM 4265 C CA . LEU A 1 543 ? 21.272 5.763 -36.523 1.00 91.00 543 LEU A CA 1
ATOM 4266 C C . LEU A 1 543 ? 21.721 6.780 -37.592 1.00 91.00 543 LEU A C 1
ATOM 4268 O O . LEU A 1 543 ? 22.166 7.878 -37.273 1.00 91.00 543 LEU A O 1
ATOM 4272 N N . GLY A 1 544 ? 21.678 6.397 -38.865 1.00 89.75 544 GLY A N 1
ATOM 4273 C CA . GLY A 1 544 ? 22.238 7.155 -39.975 1.00 89.75 544 GLY A CA 1
ATOM 4274 C C . GLY A 1 544 ? 22.763 6.237 -41.070 1.00 89.75 544 GLY A C 1
ATOM 4275 O O . GLY A 1 544 ? 22.954 5.036 -40.852 1.00 89.75 544 GLY A O 1
ATOM 4276 N N . PHE A 1 545 ? 23.065 6.810 -42.235 1.00 91.12 545 PHE A N 1
ATOM 4277 C CA . PHE A 1 545 ? 23.734 6.076 -43.307 1.00 91.12 545 PHE A CA 1
ATOM 4278 C C . PHE A 1 545 ? 25.248 6.125 -43.104 1.00 91.12 545 PHE A C 1
ATOM 4280 O O . PHE A 1 545 ? 25.881 7.158 -43.315 1.00 91.12 545 PHE A O 1
ATOM 4287 N N . ILE A 1 546 ? 25.866 4.998 -42.741 1.00 93.62 546 ILE A N 1
ATOM 4288 C CA . ILE A 1 546 ? 27.314 4.921 -42.489 1.00 93.62 546 ILE A CA 1
ATOM 4289 C C . ILE A 1 546 ? 28.145 5.248 -43.737 1.00 93.62 546 ILE A C 1
ATOM 4291 O O . ILE A 1 546 ? 29.282 5.698 -43.625 1.00 93.62 546 ILE A O 1
ATOM 4295 N N . THR A 1 547 ? 27.577 5.053 -44.930 1.00 92.81 547 THR A N 1
ATOM 4296 C CA . THR A 1 547 ? 28.213 5.384 -46.212 1.00 92.81 547 THR A CA 1
ATOM 4297 C C . THR A 1 547 ? 28.137 6.875 -46.563 1.00 92.81 547 THR A C 1
ATOM 4299 O O . THR A 1 547 ? 28.827 7.311 -47.485 1.00 92.81 547 THR A O 1
ATOM 4302 N N . ASN A 1 548 ? 27.348 7.672 -45.833 1.00 91.88 548 ASN A N 1
ATOM 4303 C CA . ASN A 1 548 ? 27.296 9.124 -45.971 1.00 91.88 548 ASN A CA 1
ATOM 4304 C C . ASN A 1 548 ? 28.277 9.786 -44.994 1.00 91.88 548 ASN A C 1
ATOM 4306 O O . ASN A 1 548 ? 28.225 9.583 -43.783 1.00 91.88 548 ASN A O 1
ATOM 4310 N N . THR A 1 549 ? 29.170 10.628 -45.513 1.00 90.69 549 THR A N 1
ATOM 4311 C CA . THR A 1 549 ? 30.239 11.246 -44.711 1.00 90.69 549 THR A CA 1
ATOM 4312 C C . THR A 1 549 ? 29.727 12.236 -43.663 1.00 90.69 549 THR A C 1
ATOM 4314 O O . THR A 1 549 ? 30.377 12.400 -42.630 1.00 90.69 549 THR A O 1
ATOM 4317 N N . SER A 1 550 ? 28.575 12.877 -43.890 1.00 89.00 550 SER A N 1
ATOM 4318 C CA . SER A 1 550 ? 27.957 13.794 -42.924 1.00 89.00 550 SER A CA 1
ATOM 4319 C C . SER A 1 550 ? 27.347 13.031 -41.750 1.00 89.00 550 SER A C 1
ATOM 4321 O O . SER A 1 550 ? 27.629 13.366 -40.601 1.00 89.00 550 SER A O 1
ATOM 4323 N N . ASP A 1 551 ? 26.561 11.988 -42.023 1.00 90.25 551 ASP A N 1
ATOM 4324 C CA . ASP A 1 551 ? 25.956 11.148 -40.981 1.00 90.25 551 ASP A CA 1
ATOM 4325 C C . ASP A 1 551 ? 27.025 10.388 -40.191 1.00 90.25 551 ASP A C 1
ATOM 4327 O O . ASP A 1 551 ? 26.989 10.368 -38.963 1.00 90.25 551 ASP A O 1
ATOM 4331 N N . LEU A 1 552 ? 28.043 9.835 -40.862 1.00 93.75 552 LEU A N 1
ATOM 4332 C CA . LEU A 1 552 ? 29.169 9.199 -40.177 1.00 93.75 552 LEU A CA 1
ATOM 4333 C C . LEU A 1 552 ? 29.917 10.190 -39.273 1.00 93.75 552 LEU A C 1
ATOM 4335 O O . LEU A 1 552 ? 30.221 9.866 -38.125 1.00 93.75 552 LEU A O 1
ATOM 4339 N N . GLY A 1 553 ? 30.163 11.417 -39.743 1.00 92.69 553 GLY A N 1
ATOM 4340 C CA . GLY A 1 553 ? 30.753 12.475 -38.921 1.00 92.69 553 GLY A CA 1
ATOM 4341 C C . GLY A 1 553 ? 29.930 12.785 -37.663 1.00 92.69 553 GLY A C 1
ATOM 4342 O O . GLY A 1 553 ? 30.502 12.958 -36.585 1.00 92.69 553 GLY A O 1
ATOM 4343 N N . GLN A 1 554 ? 28.599 12.793 -37.778 1.00 90.50 554 GLN A N 1
ATOM 4344 C CA . GLN A 1 554 ? 27.679 12.992 -36.654 1.00 90.50 554 GLN A CA 1
ATOM 4345 C C . GLN A 1 554 ? 27.658 11.802 -35.690 1.00 90.50 554 GLN A C 1
ATOM 4347 O O . GLN A 1 554 ? 27.813 12.001 -34.489 1.00 90.50 554 GLN A O 1
ATOM 4352 N N . MET A 1 555 ? 27.552 10.565 -36.182 1.00 92.44 555 MET A N 1
ATOM 4353 C CA . MET A 1 555 ? 27.547 9.361 -35.337 1.00 92.44 555 MET A CA 1
ATOM 4354 C C . MET A 1 555 ? 28.833 9.222 -34.500 1.00 92.44 555 MET A C 1
ATOM 4356 O O . MET A 1 555 ? 28.825 8.726 -33.363 1.00 92.44 555 MET A O 1
ATOM 4360 N N . LEU A 1 556 ? 29.963 9.683 -35.042 1.00 93.31 556 LEU A N 1
ATOM 4361 C CA . LEU A 1 556 ? 31.241 9.711 -34.333 1.00 93.31 556 LEU A CA 1
ATOM 4362 C C . LEU A 1 556 ? 31.309 10.835 -33.287 1.00 93.31 556 LEU A C 1
ATOM 4364 O O . LEU A 1 556 ? 31.950 10.651 -32.242 1.00 93.31 556 LEU A O 1
ATOM 4368 N N . ASP A 1 557 ? 30.610 11.953 -33.503 1.00 92.00 557 ASP A N 1
ATOM 4369 C CA . ASP A 1 557 ? 30.542 13.054 -32.546 1.00 92.00 557 ASP A CA 1
ATOM 4370 C C . ASP A 1 557 ? 29.877 12.633 -31.225 1.00 92.00 557 ASP A C 1
ATOM 4372 O O . ASP A 1 557 ? 28.833 11.981 -31.160 1.00 92.00 557 ASP A O 1
ATOM 4376 N N . ARG A 1 558 ? 30.510 13.019 -30.114 1.00 89.00 558 ARG A N 1
ATOM 4377 C CA . ARG A 1 558 ? 30.054 12.633 -28.775 1.00 89.00 558 ARG A CA 1
ATOM 4378 C C . ARG A 1 558 ? 28.735 13.307 -28.404 1.00 89.00 558 ARG A C 1
ATOM 4380 O O . ARG A 1 558 ? 27.923 12.680 -27.725 1.00 89.00 558 ARG A O 1
ATOM 4387 N N . PHE A 1 559 ? 28.548 14.574 -28.770 1.00 85.69 559 PHE A N 1
ATOM 4388 C CA . PHE A 1 559 ? 27.367 15.340 -28.375 1.00 85.69 559 PHE A CA 1
ATOM 4389 C C . PHE A 1 559 ? 26.143 14.929 -29.185 1.00 85.69 559 PHE A C 1
ATOM 4391 O O . PHE A 1 559 ? 25.061 14.804 -28.617 1.00 85.69 559 PHE A O 1
ATOM 4398 N N . TYR A 1 560 ? 26.311 14.667 -30.479 1.00 87.19 560 TYR A N 1
ATOM 4399 C CA . TYR A 1 560 ? 25.268 14.097 -31.322 1.00 87.19 560 TYR A CA 1
ATOM 4400 C C . TYR A 1 560 ? 24.817 12.729 -30.800 1.00 87.19 560 TYR A C 1
ATOM 4402 O O . TYR A 1 560 ? 23.650 12.570 -30.447 1.00 87.19 560 TYR A O 1
ATOM 4410 N N . ARG A 1 561 ? 25.754 11.795 -30.584 1.00 89.00 561 ARG A N 1
ATOM 4411 C CA . ARG A 1 561 ? 25.450 10.470 -30.018 1.00 89.00 561 ARG A CA 1
ATOM 4412 C C . ARG A 1 561 ? 24.723 10.535 -28.674 1.00 89.00 561 ARG A C 1
ATOM 4414 O O . ARG A 1 561 ? 23.834 9.725 -28.410 1.00 89.00 561 ARG A O 1
ATOM 4421 N N . LEU A 1 562 ? 25.100 11.481 -27.809 1.00 85.12 562 LEU A N 1
ATOM 4422 C CA . LEU A 1 562 ? 24.429 11.704 -26.527 1.00 85.12 562 LEU A CA 1
ATOM 4423 C C . LEU A 1 562 ? 22.980 12.176 -26.717 1.00 85.12 562 LEU A C 1
ATOM 4425 O O . LEU A 1 562 ? 22.093 11.645 -26.052 1.00 85.12 562 LEU A O 1
ATOM 4429 N N . ARG A 1 563 ? 22.745 13.146 -27.610 1.00 83.94 563 ARG A N 1
ATOM 4430 C CA . ARG A 1 563 ? 21.403 13.666 -27.921 1.00 83.94 563 ARG A CA 1
ATOM 4431 C C . ARG A 1 563 ? 20.503 12.588 -28.511 1.00 83.94 563 ARG A C 1
ATOM 4433 O O . ARG A 1 563 ? 19.403 12.387 -28.014 1.00 83.94 563 ARG A O 1
ATOM 4440 N N . GLU A 1 564 ? 20.993 11.845 -29.495 1.00 86.00 564 GLU A N 1
ATOM 4441 C CA . GLU A 1 564 ? 20.224 10.782 -30.142 1.00 86.00 564 GLU A CA 1
ATOM 4442 C C . GLU A 1 564 ? 19.916 9.625 -29.173 1.00 86.00 564 GLU A C 1
ATOM 4444 O O . GLU A 1 564 ? 18.774 9.184 -29.066 1.00 86.00 564 GLU A O 1
ATOM 4449 N N . SER A 1 565 ? 20.891 9.196 -28.361 1.00 88.88 565 SER A N 1
ATOM 4450 C CA . SER A 1 565 ? 20.650 8.188 -27.312 1.00 88.88 565 SER A CA 1
ATOM 4451 C C . SER A 1 565 ? 19.629 8.666 -26.271 1.00 88.88 565 SER A C 1
ATOM 4453 O O . SER A 1 565 ? 18.820 7.879 -25.779 1.00 88.88 565 SER A O 1
ATOM 4455 N N . ARG A 1 566 ? 19.652 9.956 -25.922 1.00 83.38 566 ARG A N 1
ATOM 4456 C CA . ARG A 1 566 ? 18.669 10.567 -25.022 1.00 83.38 566 ARG A CA 1
ATOM 4457 C C . ARG A 1 566 ? 17.277 10.605 -25.654 1.00 83.38 566 ARG A C 1
ATOM 4459 O O . ARG A 1 566 ? 16.312 10.281 -24.975 1.00 83.38 566 ARG A O 1
ATOM 4466 N N . ALA A 1 567 ? 17.173 10.909 -26.943 1.00 82.81 567 ALA A N 1
ATOM 4467 C CA . ALA A 1 567 ? 15.910 10.878 -27.669 1.00 82.81 567 ALA A CA 1
ATOM 4468 C C . ALA A 1 567 ? 15.271 9.477 -27.671 1.00 82.81 567 ALA A C 1
ATOM 4470 O O . ALA A 1 567 ? 14.073 9.332 -27.437 1.00 82.81 567 ALA A O 1
ATOM 4471 N N . ILE A 1 568 ? 16.078 8.425 -27.847 1.00 88.38 568 ILE A N 1
ATOM 4472 C CA . ILE A 1 568 ? 15.611 7.033 -27.749 1.00 88.38 568 ILE A CA 1
ATOM 4473 C C . ILE A 1 568 ? 15.080 6.727 -26.341 1.00 88.38 568 ILE A C 1
ATOM 4475 O O . ILE A 1 568 ? 13.999 6.154 -26.205 1.00 88.38 568 ILE A O 1
ATOM 4479 N N . HIS A 1 569 ? 15.809 7.130 -25.294 1.00 85.00 569 HIS A N 1
ATOM 4480 C CA . HIS A 1 569 ? 15.344 7.015 -23.906 1.00 85.00 569 HIS A CA 1
ATOM 4481 C C . HIS A 1 569 ? 13.997 7.728 -23.708 1.00 85.00 569 HIS A C 1
ATOM 4483 O O . HIS A 1 569 ? 13.065 7.137 -23.167 1.00 85.00 569 HIS A O 1
ATOM 4489 N N . TYR A 1 570 ? 13.857 8.944 -24.229 1.00 80.88 570 TYR A N 1
ATOM 4490 C CA . TYR A 1 570 ? 12.629 9.726 -24.126 1.00 80.88 570 TYR A CA 1
ATOM 4491 C C . TYR A 1 570 ? 11.434 9.100 -24.856 1.00 80.88 570 TYR A C 1
ATOM 4493 O O . TYR A 1 570 ? 10.298 9.147 -24.370 1.00 80.88 570 TYR A O 1
ATOM 4501 N N . GLY A 1 571 ? 11.693 8.421 -25.974 1.00 82.69 571 GLY A N 1
ATOM 4502 C CA . GLY A 1 571 ? 10.718 7.563 -26.641 1.00 82.69 571 GLY A CA 1
ATOM 4503 C C . GLY A 1 571 ? 10.221 6.414 -25.764 1.00 82.69 571 GLY A C 1
ATOM 4504 O O . GLY A 1 571 ? 9.017 6.152 -25.733 1.00 82.69 571 GLY A O 1
ATOM 4505 N N . CYS A 1 572 ? 11.118 5.756 -25.023 1.00 84.50 572 CYS A N 1
ATOM 4506 C CA . CYS A 1 572 ? 10.755 4.699 -24.074 1.00 84.50 572 CYS A CA 1
ATOM 4507 C C . CYS A 1 572 ? 9.881 5.228 -22.926 1.00 84.50 572 CYS A C 1
ATOM 4509 O O . CYS A 1 572 ? 8.832 4.641 -22.654 1.00 84.50 572 CYS A O 1
ATOM 4511 N N . ASP A 1 573 ? 10.272 6.344 -22.303 1.00 78.75 573 ASP A N 1
ATOM 4512 C CA . ASP A 1 573 ? 9.507 6.998 -21.229 1.00 78.75 573 ASP A CA 1
ATOM 4513 C C . ASP A 1 573 ? 8.099 7.375 -21.694 1.00 78.75 573 ASP A C 1
ATOM 4515 O O . ASP A 1 573 ? 7.104 7.002 -21.074 1.00 78.75 573 ASP A O 1
ATOM 4519 N N . SER A 1 574 ? 8.006 8.078 -22.825 1.00 78.69 574 SER A N 1
ATOM 4520 C CA . SER A 1 574 ? 6.727 8.587 -23.323 1.00 78.69 574 SER A CA 1
ATOM 4521 C C . SER A 1 574 ? 5.792 7.456 -23.736 1.00 78.69 574 SER A C 1
ATOM 4523 O O . SER A 1 574 ? 4.592 7.508 -23.471 1.00 78.69 574 SER A O 1
ATOM 4525 N N . TYR A 1 575 ? 6.322 6.391 -24.339 1.00 81.75 575 TYR A N 1
ATOM 4526 C CA . TYR A 1 575 ? 5.502 5.222 -24.625 1.00 81.75 575 TYR A CA 1
ATOM 4527 C C . TYR A 1 575 ? 4.972 4.578 -23.336 1.00 81.75 575 TYR A C 1
ATOM 4529 O O . TYR A 1 575 ? 3.796 4.214 -23.272 1.00 81.75 575 TYR A O 1
ATOM 4537 N N . PHE A 1 576 ? 5.808 4.446 -22.302 1.00 78.06 576 PHE A N 1
ATOM 4538 C CA . PHE A 1 576 ? 5.378 3.896 -21.018 1.00 78.06 576 PHE A CA 1
ATOM 4539 C C . PHE A 1 576 ? 4.278 4.747 -20.365 1.00 78.06 576 PHE A C 1
ATOM 4541 O O . PHE A 1 576 ? 3.254 4.216 -19.932 1.00 78.06 576 PHE A O 1
ATOM 4548 N N . GLU A 1 577 ? 4.454 6.065 -20.330 1.00 72.06 577 GLU A N 1
ATOM 4549 C CA . GLU A 1 577 ? 3.498 6.987 -19.714 1.00 72.06 577 GLU A CA 1
ATOM 4550 C C . GLU A 1 577 ? 2.146 6.967 -20.440 1.00 72.06 577 GLU A C 1
ATOM 4552 O O . GLU A 1 577 ? 1.115 6.668 -19.834 1.00 72.06 577 GLU A O 1
ATOM 4557 N N . TYR A 1 578 ? 2.144 7.218 -21.750 1.00 69.94 578 TYR A N 1
ATOM 4558 C CA . TYR A 1 578 ? 0.912 7.458 -22.501 1.00 69.94 578 TYR A CA 1
ATOM 4559 C C . TYR A 1 578 ? 0.233 6.180 -22.994 1.00 69.94 578 TYR A C 1
ATOM 4561 O O . TYR A 1 578 ? -0.992 6.077 -22.940 1.00 69.94 578 TYR A O 1
ATOM 4569 N N . ALA A 1 579 ? 0.994 5.192 -23.476 1.00 66.50 579 ALA A N 1
ATOM 4570 C CA . ALA A 1 579 ? 0.405 3.982 -24.053 1.00 66.50 579 ALA A CA 1
ATOM 4571 C C . ALA A 1 579 ? 0.075 2.921 -22.994 1.00 66.50 579 ALA A C 1
ATOM 4573 O O . ALA A 1 579 ? -0.810 2.092 -23.217 1.00 66.50 579 ALA A O 1
ATOM 4574 N N . LEU A 1 580 ? 0.767 2.935 -21.847 1.00 64.44 580 LEU A N 1
ATOM 4575 C CA . LEU A 1 580 ? 0.543 1.983 -20.750 1.00 64.44 580 LEU A CA 1
ATOM 4576 C C . LEU A 1 580 ? -0.123 2.627 -19.522 1.00 64.44 580 LEU A C 1
ATOM 4578 O O . LEU A 1 580 ? -0.419 1.931 -18.549 1.00 64.44 580 LEU A O 1
ATOM 4582 N N . GLY A 1 581 ? -0.395 3.937 -19.561 1.00 62.19 581 GLY A N 1
ATOM 4583 C CA . GLY A 1 581 ? -1.002 4.676 -18.451 1.00 62.19 581 GLY A CA 1
ATOM 4584 C C . GLY A 1 581 ? -0.135 4.673 -17.191 1.00 62.19 581 GLY A C 1
ATOM 4585 O O . GLY A 1 581 ? -0.672 4.689 -16.085 1.00 62.19 581 GLY A O 1
ATOM 4586 N N . GLY A 1 582 ? 1.187 4.544 -17.351 1.00 55.62 582 GLY A N 1
ATOM 4587 C CA . GLY A 1 582 ? 2.135 4.412 -16.246 1.00 55.62 582 GLY A CA 1
ATOM 4588 C C . GLY A 1 582 ? 2.064 3.088 -15.472 1.00 55.62 582 GLY A C 1
ATOM 4589 O O . GLY A 1 582 ? 2.716 2.965 -14.436 1.00 55.62 582 GLY A O 1
ATOM 4590 N N . ASN A 1 583 ? 1.288 2.104 -15.942 1.00 50.47 583 ASN A N 1
ATOM 4591 C CA . ASN A 1 583 ? 1.181 0.788 -15.312 1.00 50.47 583 ASN A CA 1
ATOM 4592 C C . ASN A 1 583 ? 2.126 -0.219 -16.000 1.00 50.47 583 ASN A C 1
ATOM 4594 O O . ASN A 1 583 ? 1.915 -0.520 -17.181 1.00 50.47 583 ASN A O 1
ATOM 4598 N N . PRO A 1 584 ? 3.147 -0.743 -15.292 1.00 45.75 584 PRO A N 1
ATOM 4599 C CA . PRO A 1 584 ? 4.070 -1.741 -15.829 1.00 45.75 584 PRO A CA 1
ATOM 4600 C C . PRO A 1 584 ? 3.443 -3.122 -16.040 1.00 45.75 584 PRO A C 1
ATOM 4602 O O . PRO A 1 584 ? 2.391 -3.442 -15.441 1.00 45.75 584 PRO A O 1
#

Nearest PDB structures (foldseek):
  7rag-assembly1_B-2  TM=7.200E-01  e=8.670E-10  Clostridioides difficile
  8c2o-assembly2_B  TM=6.008E-01  e=4.627E-10  Escherichia coli
  1xov-assembly1_A  TM=7.145E-01  e=9.133E-07  Listeria phage PSA
  8jmw-assembly1_A  TM=4.193E-01  e=1.623E-03  Bacillus amyloliquefaciens
  3rj2-assembly1_X  TM=3.491E-01  e=5.407E+00  Singapore grouper iridovirus

Mean predicted aligned error: 12.71 Å

Solvent-accessible surface area (backbone atoms only — not comparable to full-atom values): 31531 Å² total; per-residue (Å²): 106,53,31,36,35,27,69,32,96,84,73,83,60,74,68,40,83,34,60,57,54,39,44,64,29,27,41,33,27,47,37,41,71,46,68,63,62,94,82,52,42,48,72,77,50,73,45,75,78,45,61,37,35,32,66,68,64,88,53,39,92,72,73,74,44,69,78,66,79,61,42,84,50,81,66,46,63,92,80,67,38,64,91,66,70,61,49,33,35,32,33,58,77,39,81,53,88,63,48,50,39,41,29,43,38,38,40,22,41,39,34,34,32,34,40,78,51,78,82,83,57,46,70,46,80,44,71,52,71,73,45,75,46,60,39,29,34,29,46,57,40,52,44,61,73,64,92,63,67,55,49,79,45,44,68,94,82,45,81,53,49,81,48,44,33,41,32,44,37,48,61,78,50,56,25,33,40,37,44,34,34,20,46,28,88,36,64,81,63,60,64,35,78,51,77,42,73,73,39,52,25,49,36,74,49,74,52,67,44,69,51,56,36,88,87,65,50,71,52,73,69,44,61,33,27,56,41,48,35,37,42,25,83,40,80,73,37,76,42,63,32,50,56,41,37,91,75,31,38,51,81,46,53,39,57,34,31,46,96,88,69,46,40,28,46,32,39,28,27,72,38,54,37,61,53,35,33,46,39,34,32,40,71,60,86,59,45,75,75,43,82,65,50,88,50,76,40,53,53,38,80,35,74,42,84,46,85,79,74,75,68,88,74,40,66,65,38,47,46,35,38,34,50,46,37,22,27,41,17,23,55,70,61,76,28,53,70,52,45,61,25,37,21,51,39,37,36,29,55,38,46,58,30,41,38,38,35,33,39,35,52,17,62,75,86,41,43,61,45,58,24,65,55,97,94,39,82,47,43,30,29,58,52,19,44,54,48,41,55,50,30,48,55,50,43,60,48,60,85,74,76,77,81,83,79,77,89,82,60,98,76,76,77,39,58,58,60,16,43,45,75,45,62,71,59,95,66,91,43,76,62,55,76,67,57,45,51,51,49,52,54,48,54,53,48,58,37,42,75,74,72,48,52,46,79,23,28,37,36,44,32,30,41,43,40,70,53,96,52,55,84,51,50,29,47,32,49,34,32,28,76,75,35,90,49,6,62,62,47,31,51,35,26,47,51,31,37,57,72,68,44,49,64,87,77,39,53,88,37,72,57,78,50,78,49,64,97,80,55,80,89,45,62,82,48,52,45,65,78,40,60,83,87,60,40,57,40,34,35,36,36,26,74,16,15,37,41,9,60,68,42,36,54,40,63,69,34,67,67,52,42,51,45,51,31,45,14,47,48,49,8,53,52,49,35,41,38,70,78,44,69,58,58,90

Secondary structure (DSSP, 8-state):
-EEEEES-SSS-PPPEEESEEE-TTSEEEEEEEE-PPTT---EEEEEEEEEEEEE--SSSPPPPB-PPPPEEE---GGGT--SSS-EEEEPPPEE----SSEEEEEEEEEEEEE-SSSSS--EEEEEPPPEEEEEEE---EEEES-SSSEEEE-TTT-S-EEEEEEEE-SS-EEEEEEEEEEETTEEEEEEEEEEEEEEEESEEEEEEE-SB-TTSPBPPSEEEEEEEEEEEE-SSSEEEEESB-SS--EEEEEEEE-TT--EEEEEEESS--S-EEEEEE-SSS--EEE--------SEEEEEEEPPP-TTTSPTT--EEEEEEB--HHHHS-STTS---BPPP-EEE--EEEEEEEE---SSS----EEEETTEEEEHHHHHHHHHHHHHHHHH-TTTS-----TT-TT--BPP-EEEEEES-SSS----HHHHHHHHHHHHHHHHHTT--GGGEEEEEEEEE--SSTT----EEEEETTSTTHHHHHHHHHHHHHHHS-TTTS-S-----EE-TT-GGGTTT-GGGS-GGG--EEEEEEEEETTSHHHHHHHHSHHHHHHHHHHHHHHHHHIIIIIHTT--

Radius of gyration: 37.95 Å; Cα contacts (8 Å, |Δi|>4): 1383; chains: 1; bounding box: 96×47×118 Å

Foldseek 3Di:
DFKWKALAPPPPDDTDTAQELAELQIWMKDKDKDADDPQFAAWPDKFWPDKWKWFPDPLEDIDIDDFDTWDWDQADCVHPGDNPRITMTMTPTDSDPAFQTKMKMWIKMWTWTFGPDDPPRDIDIDIDDIDIGIGGYKFWDWAWPDPDQKDWDDLVVDQWDKTKTAIEHSDWWWKKKKKFKADLQDLPDGQAIDIDTRHIPRDMDMDTGRQAGPVRDRPDGGMMGMKIKIWDDRNRDIGIDILADPQWAFPDWAWWADPVGWIKIKTAIQAFFDWKFKWKFAVVVRDTPDDGDTFGRGHTMGIDGDDDDDLPRGAWQRIKIKMWTWHSCLNPVVHSHSDTHTHGIHIYTQAEFEEEEEQDDAQPPGQADWADEPNDIDTFSVLSLVLLVLLQVLLSVQRPDDDDDPPPDPDDGARRYHYDYHYLDNDRHDADLVSSLVVLQVVLVVCVVVVHAQARYEYEYEGAAADPPLPDKAKEKEAEPLQVCQVVLSVLLVVLLPVLDDCVLGPPPHPHDNDYPPDPSCSVRVCSPDDPRRRHHYMYMHQMHNHHRSSVVQSPDPVSSNSSSNSNSRSSRVCCCPVVVVDD